Protein AF-A0A077ZT99-F1 (afdb_monomer)

InterPro domains:
  IPR035965 PAS domain superfamily [SSF55785] (146-226)
  IPR052994 Tiny macrocysts signaling regulators [PTHR31600] (16-283)

Foldseek 3Di:
DDDDPPPPPPPVVVVVVLVVLVVQLVVLLVVLVVLVVVLVVLVPDPDHDPVVNVVSVVVNVVSVVSNVVSLVVNVPDDDDDALVSLQSVLCCCCPVVVNPPSNVVSNVVSVVVVVVVVLVVVLPPPDPDDQQPWKWKAACDDVRHQQTPDTDPNNCVVQVPDPPPSSPDGNLQFDQPLCSVCVVVQVVLCVVPVDDPAEQDFDWDWTAHPLGAIFIWTKYWYWDQDPVRGTMIMIGIGTDQWDDQDPVSDIDGVLQKKKFKAFLPQQFTRHIHPSCCVPLVDDPPPHDDPDRDHVPLFFPPDDSVVCNVCVVVCVVVVDWDKDKTFTPSVSSPPDDPPPPPDDDPDDDPPPPVFFGIKIKTWDWDAPPNNSGIMIMIMIGTDGPVCVVPVVVVVVVVVVVVVVVVVVVVVVVVVVPPPDDDDDDDDDDDDDDYDDDDDDDDDDDDDDDPPPPPPPPPDDDPPVVVVVVVVVVVVVVVVVVVVVVVVVVVVVVVVVVVLVVVLVVLVVLLQVLLLLLLVLLLVLLCCLQVVDPQCDPVHRGNNVVSLVVSVVSLVSNVVSLVSNVPDPPPDDPVRVVCQVPQFDWFWFAAQQRDIDIDGHRPSVLSVVLSVLSVVSSPDDSNLSNDPAPSVPSRRPPDSPDTGDPSNRSSSRNNVDSVVGD

pLDDT: mean 74.75, std 20.26, range [25.2, 98.12]

Solvent-accessible surface area (backbone atoms only — not comparable to full-atom values): 38487 Å² total; per-residue (Å²): 134,88,80,82,78,81,66,77,81,75,55,66,68,58,57,52,53,49,53,49,49,52,51,50,36,54,50,35,49,53,52,38,53,52,48,51,52,51,52,55,56,48,67,74,42,99,70,70,60,64,71,60,49,51,54,49,51,53,50,40,56,53,32,53,54,51,36,51,51,47,48,51,56,55,71,68,48,88,87,74,81,62,42,64,59,33,46,57,51,19,50,45,28,42,77,74,67,65,34,64,68,60,19,53,54,28,46,52,53,21,50,52,44,48,53,50,50,53,52,57,60,50,71,76,49,95,63,95,80,52,94,74,60,19,40,38,34,23,32,57,45,83,96,49,54,38,30,31,74,47,71,40,69,55,37,30,63,75,35,61,52,69,95,63,68,58,66,78,42,42,57,59,73,36,38,42,69,76,56,39,76,44,42,65,61,51,50,54,47,27,74,74,67,72,63,64,87,50,63,80,30,82,41,79,47,63,36,32,29,68,88,64,32,40,46,57,27,40,37,34,33,42,82,44,78,40,92,90,69,40,46,28,37,42,37,35,51,41,74,56,60,60,47,50,86,53,95,82,66,57,72,40,49,46,76,65,37,30,40,39,35,24,44,49,85,78,36,40,56,79,44,37,19,61,32,37,34,78,74,62,61,60,67,87,77,69,75,79,86,66,76,76,60,41,58,47,72,55,31,54,97,46,58,57,66,58,52,57,73,43,43,75,56,32,71,74,70,68,61,78,54,69,51,76,36,44,50,52,63,74,74,64,66,82,74,68,92,80,73,78,78,83,88,78,91,83,77,71,95,71,67,70,88,46,54,56,36,30,42,36,34,58,46,78,47,69,39,85,91,64,80,42,48,36,35,37,39,40,36,35,78,37,50,79,81,54,61,74,66,54,63,59,52,57,62,54,49,60,52,52,52,53,50,52,53,53,50,55,53,52,61,61,59,68,74,78,72,85,86,88,88,87,85,85,89,82,87,82,82,88,77,84,87,78,83,87,83,83,89,87,83,89,89,82,86,90,87,71,88,81,68,73,80,71,68,87,78,64,81,77,56,69,67,59,57,52,51,52,51,50,52,51,49,52,50,51,51,51,50,50,54,52,51,51,51,49,53,51,50,54,50,52,50,53,49,51,54,50,52,51,49,51,53,47,36,53,52,49,33,54,52,36,49,55,50,47,41,53,48,53,49,52,49,39,32,37,39,63,64,79,35,77,51,55,51,100,90,36,78,54,41,61,62,51,52,42,54,53,42,51,53,46,51,51,54,35,51,51,30,51,50,50,58,71,68,47,83,71,80,62,51,73,66,56,46,47,47,58,67,70,55,46,41,77,42,52,43,52,43,62,76,53,46,76,49,74,48,73,33,49,59,71,56,47,52,53,51,47,54,50,35,48,50,54,57,62,70,52,51,57,70,62,54,46,57,90,52,47,83,90,74,70,47,65,62,89,52,88,83,51,57,52,50,76,54,47,32,38,50,48,30,42,51,55,41,50,70,72,53,128

Radius of gyration: 38.04 Å; Cα contacts (8 Å, |Δi|>4): 697; chains: 1; bounding box: 71×104×109 Å

Secondary structure (DSSP, 8-state):
-----------HHHHHHHHHHHHHHHHHHHHHHHHHHHHHHHHSSSS--HHHHHHHHHHHHHHHHHHHHHHHHHHT--S---HHHHHHHHHHHHHTS--HHHHHHHHHHHHHHHHHHHHHHHHSS--TT-TTSSEEEEE-SGGGTTBEEEE-HHHHHHHT--SS-GGG-BGGGGS-HHHHHHHHHHHHHHHHH---SSBTSEEEEEEE-TTS-EEEEEEEEEEEEETTTEEEEEEEEEE-SEE--STT---EEGGG-EEEEEETTT-BEEEE-HHHHHHH---TTTTSSS---BGGGTSTT--HHHHHHHHHHHHHHTPPPEEEEE--GGGGS-S-TTS-SSS-SSS-TTSGGGEEEEEEEEEEEEETTTTEEEEEEEEEEEEGGGHHHHHHHHHHHHHHHHHHHHHHHHHHHTTSSSS---------------------------S-TTSTTSGGGSPPPHHHHHHHHHHHHHHHHHHHHHHHHHHHHHHHHHHHHHHHHHHHHHHHHHHHHHHHHHHHHHHHHHHHTSS-S--SS-S-HHHHHHHHHHHHHHHHHHHHHHHHH------HHHHHHHHH--EEEEEE-TTS-EEEEEE-HHHHHHHHHHHHHHHHH--TTTT--SS-TTT-PPPS-TT----HHHHHHHHHHHHHHS--

Mean predicted aligned error: 22.04 Å

Organism: Stylonychia lemnae (NCBI:txid5949)

Nearest PDB structures (foldseek):
  2vv6-assembly1_A  TM=8.863E-01  e=5.792E-07  Bradyrhizobium japonicum
  1y28-assembly1_A  TM=8.847E-01  e=8.260E-07  Bradyrhizobium japonicum
  2cmn-assembly1_A  TM=8.870E-01  e=1.767E-06  Bradyrhizobium japonicum
  2owj-assembly1_A  TM=8.899E-01  e=2.519E-06  Bradyrhizobium japonicum
  1d06-assembly1_A  TM=7.390E-01  e=5.506E-07  Sinorhizobium meliloti

Sequence (660 aa):
MQNDGQMFNINGEYFIQINQLYKEFNHNIEQLSTSVVNFWKDFERESINVEKLQIEGIAIAKNIQSTFRVFSDLDNIKLFKDYQMYFQFAIVQLHILNDQIAYELYVNKMKSILETNKMFEKNFSSERDSDYSNFIISDANGQKFGQILQMNNSLKHLLGWTEEDYTKYRIESFMPTLIKEKHSAFLERYDKTGQSFIINNKTCMFVKKSNGYVIPIELFIKFHYSIEYQYVYLAILKPFYEMAPFSNGVRYNTDQLLFVITDGDDGRIFEYSESCKSILKFNKQYTNDGIIKIVDELIENFSFKIFTQTRSHRYITAEIYEEIHYLDLTYLSDVTEQDIDKGLQNLNNTLFDKFTKAKTRVFEERYSGGVLDLNIFCFLLLHENDDNTLSRNFNIEQTIMNTAVQNLQKDLSHKNQTQSSHIESAHDSSSITGSSFSQKSSTTSMLDYRNFHSFSAQKTPRSLKIIIQLIFILYLVMIVISSVNLGINITRQKQSEYDVHVIKDANDRMNLVSINLLISRVLLNIANGYEPEISSLMEDRFKNYKEIQREKIQLLREAQSSLQQSSFVNSDELSYELNENSMKLYYLNEQNLRYDKQENINIAFNLYIARVADMNSMTKEQMKGNQDIQTLYPSTDPTYKPNIYEQTLFFTIENGNKGF

Structure (mmCIF, N/CA/C/O backbone):
data_AF-A0A077ZT99-F1
#
_entry.id   AF-A0A077ZT99-F1
#
loop_
_atom_site.group_PDB
_atom_site.id
_atom_site.type_symbol
_atom_site.label_atom_id
_atom_site.label_alt_id
_atom_site.label_comp_id
_atom_site.label_asym_id
_atom_site.label_entity_id
_atom_site.label_seq_id
_atom_site.pdbx_PDB_ins_code
_atom_site.Cartn_x
_atom_site.Cartn_y
_atom_site.Cartn_z
_atom_site.occupancy
_atom_site.B_iso_or_equiv
_atom_site.auth_seq_id
_atom_site.auth_comp_id
_atom_site.auth_asym_id
_atom_site.auth_atom_id
_atom_site.pdbx_PDB_model_num
ATOM 1 N N . MET A 1 1 ? -36.563 14.564 -25.634 1.00 33.25 1 MET A N 1
ATOM 2 C CA . MET A 1 1 ? -36.489 13.092 -25.531 1.00 33.25 1 MET A CA 1
ATOM 3 C C . MET A 1 1 ? -35.229 12.788 -24.731 1.00 33.25 1 MET A C 1
ATOM 5 O O . MET A 1 1 ? -34.163 12.716 -25.314 1.00 33.25 1 MET A O 1
ATOM 9 N N . GLN A 1 2 ? -35.218 13.053 -23.421 1.00 32.44 2 GLN A N 1
ATOM 10 C CA . GLN A 1 2 ? -35.702 12.158 -22.355 1.00 32.44 2 GLN A CA 1
ATOM 11 C C . GLN A 1 2 ? -35.101 10.756 -22.494 1.00 32.44 2 GLN A C 1
ATOM 13 O O . GLN A 1 2 ? -35.632 9.932 -23.227 1.00 32.44 2 GLN A O 1
ATOM 18 N N . ASN A 1 3 ? -33.983 10.539 -21.801 1.00 28.56 3 ASN A N 1
ATOM 19 C CA . ASN A 1 3 ? -33.711 9.279 -21.129 1.00 28.56 3 ASN A CA 1
ATOM 20 C C . ASN A 1 3 ? -33.076 9.605 -19.776 1.00 28.56 3 ASN A C 1
ATOM 22 O O . ASN A 1 3 ? -32.035 10.257 -19.688 1.00 28.56 3 ASN A O 1
ATOM 26 N N . ASP A 1 4 ? -33.833 9.230 -18.757 1.00 29.20 4 ASP A N 1
ATOM 27 C CA . ASP A 1 4 ? -33.716 9.554 -17.349 1.00 29.20 4 ASP A CA 1
ATOM 28 C C . ASP A 1 4 ? -32.363 9.171 -16.747 1.00 29.20 4 ASP A C 1
ATOM 30 O O . ASP A 1 4 ? -32.045 8.000 -16.544 1.00 29.20 4 ASP A O 1
ATOM 34 N N . GLY A 1 5 ? -31.604 10.190 -16.348 1.00 28.81 5 GLY A N 1
ATOM 35 C CA . GLY A 1 5 ? -30.753 10.051 -15.181 1.00 28.81 5 GLY A CA 1
ATOM 36 C C . GLY A 1 5 ? -31.668 9.862 -13.978 1.00 28.81 5 GLY A C 1
ATOM 37 O O . GLY A 1 5 ? -32.340 10.806 -13.561 1.00 28.81 5 GLY A O 1
ATOM 38 N N . GLN A 1 6 ? -31.708 8.651 -13.425 1.00 29.11 6 GLN A N 1
ATOM 39 C CA . GLN A 1 6 ? -32.245 8.418 -12.089 1.00 29.11 6 GLN A CA 1
ATOM 40 C C . GLN A 1 6 ? -31.330 9.114 -11.069 1.00 29.11 6 GLN A C 1
ATOM 42 O O . GLN A 1 6 ? -30.538 8.493 -10.369 1.00 29.11 6 GLN A O 1
ATOM 47 N N . MET A 1 7 ? -31.442 10.441 -10.988 1.00 27.72 7 MET A N 1
ATOM 48 C CA . MET A 1 7 ? -31.270 11.150 -9.731 1.00 27.72 7 MET A CA 1
ATOM 49 C C . MET A 1 7 ? -32.217 10.458 -8.756 1.00 27.72 7 MET A C 1
ATOM 51 O O . MET A 1 7 ? -33.437 10.536 -8.921 1.00 27.72 7 MET A O 1
ATOM 55 N N . PHE A 1 8 ? -31.666 9.735 -7.778 1.00 36.47 8 PHE A N 1
ATOM 56 C CA . PHE A 1 8 ? -32.419 9.369 -6.588 1.00 36.47 8 PHE A CA 1
ATOM 57 C C . PHE A 1 8 ? -33.126 10.642 -6.133 1.00 36.47 8 PHE A C 1
ATOM 59 O O . PHE A 1 8 ? -32.481 11.640 -5.816 1.00 36.47 8 PHE A O 1
ATOM 66 N N . ASN A 1 9 ? -34.453 10.640 -6.196 1.00 34.66 9 ASN A N 1
ATOM 67 C CA . ASN A 1 9 ? -35.271 11.737 -5.720 1.00 34.66 9 ASN A CA 1
ATOM 68 C C . ASN A 1 9 ? -35.170 11.677 -4.190 1.00 34.66 9 ASN A C 1
ATOM 70 O O . ASN A 1 9 ? -35.985 11.038 -3.524 1.00 34.66 9 ASN A O 1
ATOM 74 N N . ILE A 1 10 ? -34.060 12.186 -3.646 1.00 45.19 10 ILE A N 1
ATOM 75 C CA . ILE A 1 10 ? -33.778 12.109 -2.223 1.00 45.19 10 ILE A CA 1
ATOM 76 C C . ILE A 1 10 ? -34.729 13.083 -1.540 1.00 45.19 10 ILE A C 1
ATOM 78 O O . ILE A 1 10 ? -34.550 14.299 -1.559 1.00 45.19 10 ILE A O 1
ATOM 82 N N . ASN A 1 11 ? -35.795 12.518 -0.992 1.00 51.50 11 ASN A N 1
ATOM 83 C CA . ASN A 1 11 ? -36.883 13.251 -0.382 1.00 51.50 11 ASN A CA 1
ATOM 84 C C . ASN A 1 11 ? -36.355 13.968 0.875 1.00 51.50 11 ASN A C 1
ATOM 86 O O . ASN A 1 11 ? -35.967 13.311 1.839 1.00 51.50 11 ASN A O 1
ATOM 90 N N . GLY A 1 12 ? -36.291 15.303 0.876 1.00 53.50 12 GLY A N 1
ATOM 91 C CA . GLY A 1 12 ? -35.706 16.079 1.984 1.00 53.50 12 GLY A CA 1
ATOM 92 C C . GLY A 1 12 ? -36.369 15.811 3.342 1.00 53.50 12 GLY A C 1
ATOM 93 O O . GLY A 1 12 ? -35.705 15.840 4.377 1.00 53.50 12 GLY A O 1
ATOM 94 N N . GLU A 1 13 ? -37.653 15.447 3.338 1.00 62.44 13 GLU A N 1
ATOM 95 C CA . GLU A 1 13 ? -38.398 15.030 4.532 1.00 62.44 13 GLU A CA 1
ATOM 96 C C . GLU A 1 13 ? -37.816 13.768 5.187 1.00 62.44 13 GLU A C 1
ATOM 98 O O . GLU A 1 13 ? -37.770 13.666 6.412 1.00 62.44 13 GLU A O 1
ATOM 103 N N . TYR A 1 14 ? -37.287 12.839 4.387 1.00 66.12 14 TYR A N 1
ATOM 104 C CA . TYR A 1 14 ? -36.688 11.597 4.872 1.00 66.12 14 TYR A CA 1
ATOM 105 C C . TYR A 1 14 ? -35.377 11.855 5.631 1.00 66.12 14 TYR A C 1
ATOM 107 O O . TYR A 1 14 ? -35.146 11.273 6.689 1.00 66.12 14 TYR A O 1
ATOM 115 N N . PHE A 1 15 ? -34.545 12.792 5.161 1.00 67.44 15 PHE A N 1
ATOM 116 C CA . PHE A 1 15 ? -33.341 13.209 5.892 1.00 67.44 15 PHE A CA 1
ATOM 117 C C . PHE A 1 15 ? -33.664 13.938 7.196 1.00 67.44 15 PHE A C 1
ATOM 119 O O . PHE A 1 15 ? -32.972 13.748 8.197 1.00 67.44 15 PHE A O 1
ATOM 126 N N . ILE A 1 16 ? -34.715 14.761 7.203 1.00 72.31 16 ILE A N 1
ATOM 127 C CA . ILE A 1 16 ? -35.170 15.444 8.418 1.00 72.31 16 ILE A CA 1
ATOM 128 C C . ILE A 1 16 ? -35.631 14.412 9.454 1.00 72.31 16 ILE A C 1
ATOM 130 O O . ILE A 1 16 ? -35.235 14.506 10.615 1.00 72.31 16 ILE A O 1
ATOM 134 N N . GLN A 1 17 ? -36.394 13.399 9.034 1.00 77.94 17 GLN A N 1
ATOM 135 C CA . GLN A 1 17 ? -36.856 12.324 9.912 1.00 77.94 17 GLN A CA 1
ATOM 136 C C . GLN A 1 17 ? -35.693 11.492 10.475 1.00 77.94 17 GLN A C 1
ATOM 138 O O . GLN A 1 17 ? -35.662 11.207 11.671 1.00 77.94 17 GLN A O 1
ATOM 143 N N . ILE A 1 18 ? -34.699 11.157 9.647 1.00 78.56 18 ILE A N 1
ATOM 144 C CA . ILE A 1 18 ? -33.486 10.457 10.092 1.00 78.56 18 ILE A CA 1
ATOM 145 C C . ILE A 1 18 ? -32.736 11.280 11.141 1.00 78.56 18 ILE A C 1
ATOM 147 O O . ILE A 1 18 ? -32.428 10.777 12.218 1.00 78.56 18 ILE A O 1
ATOM 151 N N . ASN A 1 19 ? -32.482 12.560 10.865 1.00 81.00 19 ASN A N 1
ATOM 152 C CA . ASN A 1 19 ? -31.773 13.433 11.800 1.00 81.00 19 ASN A CA 1
ATOM 153 C C . ASN A 1 19 ? -32.532 13.606 13.125 1.00 81.00 19 ASN A C 1
ATOM 155 O O . ASN A 1 19 ? -31.908 13.695 14.184 1.00 81.00 19 ASN A O 1
ATOM 159 N N . GLN A 1 20 ? -33.868 13.623 13.090 1.00 84.94 20 GLN A N 1
ATOM 160 C CA . GLN A 1 20 ? -34.692 13.622 14.299 1.00 84.94 20 GLN A CA 1
ATOM 161 C C . GLN A 1 20 ? -34.499 12.341 15.113 1.00 84.94 20 GLN A C 1
ATOM 163 O O . GLN A 1 20 ? -34.251 12.437 16.313 1.00 84.94 20 GLN A O 1
ATOM 168 N N . LEU A 1 21 ? -34.521 11.171 14.469 1.00 86.50 21 LEU A N 1
ATOM 169 C CA . LEU A 1 21 ? -34.289 9.888 15.137 1.00 86.50 21 LEU A CA 1
ATOM 170 C C . LEU A 1 21 ? -32.878 9.790 15.731 1.00 86.50 21 LEU A C 1
ATOM 172 O O . LEU A 1 21 ? -32.726 9.342 16.863 1.00 86.50 21 LEU A O 1
ATOM 176 N N . TYR A 1 22 ? -31.846 10.272 15.032 1.00 87.25 22 TYR A N 1
ATOM 177 C CA . TYR A 1 22 ? -30.484 10.346 15.580 1.00 87.25 22 TYR A CA 1
ATOM 178 C C . TYR A 1 22 ? -30.395 11.261 16.802 1.00 87.25 22 TYR A C 1
ATOM 180 O O . TYR A 1 22 ? -29.714 10.945 17.782 1.00 87.25 22 TYR A O 1
ATOM 188 N N . LYS A 1 23 ? -31.080 12.406 16.765 1.00 88.94 23 LYS A N 1
ATOM 189 C CA . LYS A 1 23 ? -31.122 13.333 17.898 1.00 88.94 23 LYS A CA 1
ATOM 190 C C . LYS A 1 23 ? -31.851 12.716 19.091 1.00 88.94 23 LYS A C 1
ATOM 192 O O . LYS A 1 23 ? -31.376 12.837 20.217 1.00 88.94 23 LYS A O 1
ATOM 197 N N . GLU A 1 24 ? -32.966 12.034 18.844 1.00 90.81 24 GLU A N 1
ATOM 198 C CA . GLU A 1 24 ? -33.734 11.321 19.866 1.00 90.81 24 GLU A CA 1
ATOM 199 C C . GLU A 1 24 ? -32.933 10.157 20.465 1.00 90.81 24 GLU A C 1
ATOM 201 O O . GLU A 1 24 ? -32.900 9.992 21.682 1.00 90.81 24 GLU A O 1
ATOM 206 N N . PHE A 1 25 ? -32.212 9.401 19.635 1.00 92.50 25 PHE A N 1
ATOM 207 C CA . PHE A 1 25 ? -31.342 8.312 20.073 1.00 92.50 25 PHE A CA 1
ATOM 208 C C . PHE A 1 25 ? -30.231 8.805 21.006 1.00 92.50 25 PHE A C 1
ATOM 210 O O . PHE A 1 25 ? -30.087 8.291 22.116 1.00 92.50 25 PHE A O 1
ATOM 217 N N . ASN A 1 26 ? -29.494 9.844 20.599 1.00 90.62 26 ASN A N 1
ATOM 218 C CA . ASN A 1 26 ? -28.443 10.443 21.424 1.00 90.62 26 ASN A CA 1
ATOM 219 C C . ASN A 1 26 ? -29.003 10.996 22.743 1.00 90.62 26 ASN A C 1
ATOM 221 O O . ASN A 1 26 ? -28.421 10.766 23.802 1.00 90.62 26 ASN A O 1
ATOM 225 N N . HIS A 1 27 ? -30.158 11.667 22.695 1.00 92.50 27 HIS A N 1
ATOM 226 C CA . HIS A 1 27 ? -30.813 12.188 23.892 1.00 92.50 27 HIS A CA 1
ATOM 227 C C . HIS A 1 27 ? -31.222 11.072 24.863 1.00 92.50 27 HIS A C 1
ATOM 229 O O . HIS A 1 27 ? -30.990 11.183 26.066 1.00 92.50 27 HIS A O 1
ATOM 235 N N . ASN A 1 28 ? -31.780 9.972 24.349 1.00 91.75 28 ASN A N 1
ATOM 236 C CA . ASN A 1 28 ? -32.175 8.828 25.167 1.00 91.75 28 ASN A CA 1
ATOM 237 C C . ASN A 1 28 ? -30.959 8.136 25.803 1.00 91.75 28 ASN A C 1
ATOM 239 O O . ASN A 1 28 ? -31.032 7.734 26.964 1.00 91.75 28 ASN A O 1
ATOM 243 N N . ILE A 1 29 ? -29.827 8.038 25.094 1.00 91.88 29 ILE A N 1
ATOM 244 C CA . ILE A 1 29 ? -28.569 7.520 25.659 1.00 91.88 29 ILE A CA 1
ATOM 245 C C . ILE A 1 29 ? -28.040 8.431 26.768 1.00 91.88 29 ILE A C 1
ATOM 247 O O . ILE A 1 29 ? -27.663 7.938 27.832 1.00 91.88 29 ILE A O 1
ATOM 251 N N . GLU A 1 30 ? -28.025 9.745 26.554 1.00 92.38 30 GLU A N 1
ATOM 252 C CA . GLU A 1 30 ? -27.552 10.709 27.549 1.00 92.38 30 GLU A CA 1
ATOM 253 C C . GLU A 1 30 ? -28.407 10.652 28.823 1.00 92.38 30 GLU A C 1
ATOM 255 O O . GLU A 1 30 ? -27.872 10.509 29.929 1.00 92.38 30 GLU A O 1
ATOM 260 N N . GLN A 1 31 ? -29.737 10.657 28.675 1.00 92.06 31 GLN A N 1
ATOM 261 C CA . GLN A 1 31 ? -30.655 10.497 29.801 1.00 92.06 31 GLN A CA 1
ATOM 262 C C . GLN A 1 31 ? -30.455 9.159 30.510 1.00 92.06 31 GLN A C 1
ATOM 264 O O . GLN A 1 31 ? -30.368 9.127 31.735 1.00 92.06 31 GLN A O 1
ATOM 269 N N . LEU A 1 32 ? -30.348 8.061 29.758 1.00 92.56 32 LEU A N 1
ATOM 270 C CA . LEU A 1 32 ? -30.131 6.731 30.316 1.00 92.56 32 LEU A CA 1
ATOM 271 C C . LEU A 1 32 ? -28.826 6.669 31.120 1.00 92.56 32 LEU A C 1
ATOM 273 O O . LEU A 1 32 ? -28.839 6.201 32.255 1.00 92.56 32 LEU A O 1
ATOM 277 N N . SER A 1 33 ? -27.725 7.187 30.572 1.00 91.31 33 SER A N 1
ATOM 278 C CA . SER A 1 33 ? -26.432 7.229 31.262 1.00 91.31 33 SER A CA 1
ATOM 279 C C . SER A 1 33 ? -26.510 8.039 32.559 1.00 91.31 33 SER A C 1
ATOM 281 O O . SER A 1 33 ? -26.066 7.573 33.608 1.00 91.31 33 SER A O 1
ATOM 283 N N . THR A 1 34 ? -27.171 9.199 32.521 1.00 91.69 34 THR A N 1
ATOM 284 C CA . THR A 1 34 ? -27.357 10.067 33.687 1.00 91.69 34 THR A CA 1
ATOM 285 C C . THR A 1 34 ? -28.207 9.384 34.758 1.00 91.69 34 THR A C 1
ATOM 287 O O . THR A 1 34 ? -27.847 9.400 35.935 1.00 91.69 34 THR A O 1
ATOM 290 N N . SER A 1 35 ? -29.315 8.746 34.368 1.00 90.50 35 SER A N 1
ATOM 291 C CA . SER A 1 35 ? -30.187 8.012 35.289 1.00 90.50 35 SER A CA 1
ATOM 292 C C . SER A 1 35 ? -29.467 6.833 35.939 1.00 90.50 35 SER A C 1
ATOM 294 O O . SER A 1 35 ? -29.584 6.658 37.146 1.00 90.50 35 SER A O 1
ATOM 296 N N . VAL A 1 36 ? -28.686 6.063 35.177 1.00 91.88 36 VAL A N 1
ATOM 297 C CA . VAL A 1 36 ? -27.923 4.917 35.698 1.00 91.88 36 VAL A CA 1
ATOM 298 C C . VAL A 1 36 ? -26.832 5.372 36.670 1.00 91.88 36 VAL A C 1
ATOM 300 O O . VAL A 1 36 ? -26.697 4.794 37.745 1.00 91.88 36 VAL A O 1
ATOM 303 N N . VAL A 1 37 ? -26.082 6.430 36.343 1.00 91.56 37 VAL A N 1
ATOM 304 C CA . VAL A 1 37 ? -25.053 6.979 37.244 1.00 91.56 37 VAL A CA 1
ATOM 305 C C . VAL A 1 37 ? -25.675 7.504 38.538 1.00 91.56 37 VAL A C 1
ATOM 307 O O . VAL A 1 37 ? -25.159 7.221 39.617 1.00 91.56 37 VAL A O 1
ATOM 310 N N . ASN A 1 38 ? -26.789 8.238 38.453 1.00 89.31 38 ASN A N 1
ATOM 311 C CA . ASN A 1 38 ? -27.487 8.743 39.638 1.00 89.31 38 ASN A CA 1
ATOM 312 C C . ASN A 1 38 ? -28.023 7.606 40.515 1.00 89.31 38 ASN A C 1
ATOM 314 O O . ASN A 1 38 ? -27.827 7.647 41.728 1.00 89.31 38 ASN A O 1
ATOM 318 N N . PHE A 1 39 ? -28.596 6.573 39.896 1.00 92.00 39 PHE A N 1
ATOM 319 C CA . PHE A 1 39 ? -29.082 5.385 40.591 1.00 92.00 39 PHE A CA 1
ATOM 320 C C . PHE A 1 39 ? -27.964 4.698 41.383 1.00 92.00 39 PHE A C 1
ATOM 322 O O . PHE A 1 39 ? -28.113 4.451 42.578 1.00 92.00 39 PHE A O 1
ATOM 329 N N . TRP A 1 40 ? -26.803 4.455 40.762 1.00 89.19 40 TRP A N 1
ATOM 330 C CA . TRP A 1 40 ? -25.663 3.844 41.458 1.00 89.19 40 TRP A CA 1
ATOM 331 C C . TRP A 1 40 ? -25.043 4.761 42.518 1.00 89.19 40 TRP A C 1
ATOM 333 O O . TRP A 1 40 ? -24.678 4.295 43.594 1.00 89.19 40 TRP A O 1
ATOM 343 N N . LYS A 1 41 ? -24.986 6.072 42.271 1.00 89.12 41 LYS A N 1
ATOM 344 C CA . LYS A 1 41 ? -24.506 7.051 43.257 1.00 89.12 41 LYS A CA 1
ATOM 345 C C . LYS A 1 41 ? -25.393 7.104 44.500 1.00 89.12 41 LYS A C 1
ATOM 347 O O . LYS A 1 41 ? -24.904 7.342 45.602 1.00 89.12 41 LYS A O 1
ATOM 352 N N . ASP A 1 42 ? -26.694 6.894 44.340 1.00 87.50 42 ASP A N 1
ATOM 353 C CA . ASP A 1 42 ? -27.636 6.861 45.456 1.00 87.50 42 ASP A CA 1
ATOM 354 C C . ASP A 1 42 ? -27.539 5.567 46.279 1.00 87.50 42 ASP A C 1
ATOM 356 O O . ASP A 1 42 ? -27.888 5.583 47.460 1.00 87.50 42 ASP A O 1
ATOM 360 N N . PHE A 1 43 ? -26.971 4.495 45.715 1.00 85.00 43 PHE A N 1
ATOM 361 C CA . PHE A 1 43 ? -26.595 3.283 46.453 1.00 85.00 43 PHE A CA 1
ATOM 362 C C . PHE A 1 43 ? -25.354 3.459 47.342 1.00 85.00 43 PHE A C 1
ATOM 364 O O . PHE A 1 43 ? -25.243 2.774 48.355 1.00 85.00 43 PHE A O 1
ATOM 371 N N . GLU A 1 44 ? -24.436 4.368 47.002 1.00 85.38 44 GLU A N 1
ATOM 372 C CA . GLU A 1 44 ? -23.223 4.630 47.797 1.00 85.38 44 GLU A CA 1
ATOM 373 C C . GLU A 1 44 ? -23.472 5.519 49.030 1.00 85.38 44 GLU A C 1
ATOM 375 O O . GLU A 1 44 ? -22.588 5.676 49.874 1.00 85.38 44 GLU A O 1
ATOM 380 N N . ARG A 1 45 ? -24.661 6.123 49.165 1.00 85.38 45 ARG A N 1
ATOM 381 C CA . ARG A 1 45 ? -24.974 7.019 50.290 1.00 85.38 45 ARG A CA 1
ATOM 382 C C . ARG A 1 45 ? -25.266 6.236 51.573 1.00 85.38 45 ARG A C 1
ATOM 384 O O . ARG A 1 45 ? -25.927 5.206 51.549 1.00 85.38 45 ARG A O 1
ATOM 391 N N . GLU A 1 46 ? -24.886 6.807 52.721 1.00 75.69 46 GLU A N 1
ATOM 392 C CA . GLU A 1 46 ? -25.092 6.206 54.055 1.00 75.69 46 GLU A CA 1
ATOM 393 C C . GLU A 1 46 ? -26.571 5.971 54.429 1.00 75.69 46 GLU A C 1
ATOM 395 O O . GLU A 1 46 ? -26.867 5.159 55.303 1.00 75.69 46 GLU A O 1
ATOM 400 N N . SER A 1 47 ? -27.514 6.657 53.771 1.00 85.06 47 SER A N 1
ATOM 401 C CA . SER A 1 47 ? -28.955 6.430 53.936 1.00 85.06 47 SER A CA 1
ATOM 402 C C . SER A 1 47 ? -29.628 6.214 52.582 1.00 85.06 47 SER A C 1
ATOM 404 O O . SER A 1 47 ? -29.710 7.116 51.747 1.00 85.06 47 SER A O 1
ATOM 406 N N . ILE A 1 48 ? -30.108 4.990 52.368 1.00 86.69 48 ILE A N 1
ATOM 407 C CA . ILE A 1 48 ? -30.730 4.560 51.117 1.00 86.69 48 ILE A CA 1
ATOM 408 C C . ILE A 1 48 ? -32.222 4.912 51.145 1.00 86.69 48 ILE A C 1
ATOM 410 O O . ILE A 1 48 ? -32.973 4.407 51.981 1.00 86.69 48 ILE A O 1
ATOM 414 N N . ASN A 1 49 ? -32.672 5.751 50.209 1.00 87.75 49 ASN A N 1
ATOM 415 C CA . ASN A 1 49 ? -34.096 6.011 49.998 1.00 87.75 49 ASN A CA 1
ATOM 416 C C . ASN A 1 49 ? -34.660 5.027 48.960 1.00 87.75 49 ASN A C 1
ATOM 418 O O . ASN A 1 49 ? -34.489 5.205 47.753 1.00 87.75 49 ASN A O 1
ATOM 422 N N . VAL A 1 50 ? -35.343 3.990 49.448 1.00 88.38 50 VAL A N 1
ATOM 423 C CA . VAL A 1 50 ? -35.869 2.885 48.631 1.00 88.38 50 VAL A CA 1
ATOM 424 C C . VAL A 1 50 ? -36.926 3.352 47.624 1.00 88.38 50 VAL A C 1
ATOM 426 O O . VAL A 1 50 ? -36.910 2.904 46.480 1.00 88.38 50 VAL A O 1
ATOM 429 N N . GLU A 1 51 ? -37.809 4.281 48.005 1.00 89.81 51 GLU A N 1
ATOM 430 C CA . GLU A 1 51 ? -38.850 4.800 47.104 1.00 89.81 51 GLU A CA 1
ATOM 431 C C . GLU A 1 51 ? -38.235 5.569 45.932 1.00 89.81 51 GLU A C 1
ATOM 433 O O . GLU A 1 51 ? -38.634 5.390 44.779 1.00 89.81 51 GLU A O 1
ATOM 438 N N . LYS A 1 52 ? -37.206 6.378 46.210 1.00 89.19 52 LYS A N 1
ATOM 439 C CA . LYS A 1 52 ? -36.487 7.123 45.174 1.00 89.19 52 LYS A CA 1
ATOM 440 C C . LYS A 1 52 ? -35.781 6.184 44.191 1.00 89.19 52 LYS A C 1
ATOM 442 O O . LYS A 1 52 ? -35.926 6.355 42.983 1.00 89.19 52 LYS A O 1
ATOM 447 N N . LEU A 1 53 ? -35.085 5.163 44.696 1.00 88.50 53 LEU A N 1
ATOM 448 C CA . LEU A 1 53 ? -34.417 4.161 43.858 1.00 88.50 53 LEU A CA 1
ATOM 449 C C . LEU A 1 53 ? -35.403 3.371 42.996 1.00 88.50 53 LEU A C 1
ATOM 451 O O . LEU A 1 53 ? -35.108 3.074 41.842 1.00 88.50 53 LEU A O 1
ATOM 455 N N . GLN A 1 54 ? -36.587 3.049 43.520 1.00 89.75 54 GLN A N 1
ATOM 456 C CA . GLN A 1 54 ? -37.614 2.359 42.743 1.00 89.75 54 GLN A CA 1
ATOM 457 C C . GLN A 1 54 ? -38.120 3.226 41.581 1.00 89.75 54 GLN A C 1
ATOM 459 O O . GLN A 1 54 ? -38.264 2.731 40.462 1.00 89.75 54 GLN A O 1
ATOM 464 N N . ILE A 1 55 ? -38.351 4.520 41.825 1.00 90.75 55 ILE A N 1
ATOM 465 C CA . ILE A 1 55 ? -38.754 5.476 40.784 1.00 90.75 55 ILE A CA 1
ATOM 466 C C . ILE A 1 55 ? -37.657 5.605 39.719 1.00 90.75 55 ILE A C 1
ATOM 468 O O . ILE A 1 55 ? -37.953 5.543 38.523 1.00 90.75 55 ILE A O 1
ATOM 472 N N . GLU A 1 56 ? -36.395 5.732 40.133 1.00 89.94 56 GLU A N 1
ATOM 473 C CA . GLU A 1 56 ? -35.253 5.809 39.215 1.00 89.94 56 GLU A CA 1
ATOM 474 C C . GLU A 1 56 ? -35.069 4.508 38.416 1.00 89.94 56 GLU A C 1
ATOM 476 O O . GLU A 1 56 ? -34.855 4.561 37.207 1.00 89.94 56 GLU A O 1
ATOM 481 N N . GLY A 1 57 ? -35.259 3.339 39.034 1.00 89.88 57 GLY A N 1
ATOM 482 C CA . GLY A 1 57 ? -35.211 2.043 38.353 1.00 89.88 57 GLY A CA 1
ATOM 483 C C . GLY A 1 57 ? -36.296 1.880 37.282 1.00 89.88 57 GLY A C 1
ATOM 484 O O . GLY A 1 57 ? -36.013 1.416 36.175 1.00 89.88 57 GLY A O 1
ATOM 485 N N . ILE A 1 58 ? -37.530 2.320 37.561 1.00 91.81 58 ILE A N 1
ATOM 486 C CA . ILE A 1 58 ? -38.621 2.332 36.569 1.00 91.81 58 ILE A CA 1
ATOM 487 C C . ILE A 1 58 ? -38.288 3.289 35.415 1.00 91.81 58 ILE A C 1
ATOM 489 O O . ILE A 1 58 ? -38.526 2.958 34.249 1.00 91.81 58 ILE A O 1
ATOM 493 N N . ALA A 1 59 ? -37.714 4.456 35.718 1.00 90.38 59 ALA A N 1
ATOM 494 C CA . ALA A 1 59 ? -37.286 5.414 34.703 1.00 90.38 59 ALA A CA 1
ATOM 495 C C . ALA A 1 59 ? -36.175 4.840 33.805 1.00 90.38 59 ALA A C 1
ATOM 497 O O . ALA A 1 59 ? -36.266 4.952 32.583 1.00 90.38 59 ALA A O 1
ATOM 498 N N . ILE A 1 60 ? -35.184 4.153 34.384 1.00 92.69 60 ILE A N 1
ATOM 499 C CA . ILE A 1 60 ? -34.120 3.461 33.641 1.00 92.69 60 ILE A CA 1
ATOM 500 C C . ILE A 1 60 ? -34.715 2.399 32.711 1.00 92.69 60 ILE A C 1
ATOM 502 O O . ILE A 1 60 ? -34.402 2.394 31.523 1.00 92.69 60 ILE A O 1
ATOM 506 N N . ALA A 1 61 ? -35.612 1.542 33.208 1.00 92.00 61 ALA A N 1
ATOM 507 C CA . ALA A 1 61 ? -36.242 0.500 32.394 1.00 92.00 61 ALA A CA 1
ATOM 508 C C . ALA A 1 61 ? -37.021 1.087 31.201 1.00 92.00 61 ALA A C 1
ATOM 510 O O . ALA A 1 61 ? -36.905 0.601 30.073 1.00 92.00 61 ALA A O 1
ATOM 511 N N . LYS A 1 62 ? -37.763 2.179 31.429 1.00 92.44 62 LYS A N 1
ATOM 512 C CA . LYS A 1 62 ? -38.482 2.898 30.370 1.00 92.44 62 LYS A CA 1
ATOM 513 C C . LYS A 1 62 ? -37.524 3.521 29.350 1.00 92.44 62 LYS A C 1
ATOM 515 O O . LYS A 1 62 ? -37.780 3.439 28.148 1.00 92.44 62 LYS A O 1
ATOM 520 N N . ASN A 1 63 ? -36.413 4.095 29.810 1.00 91.75 63 ASN A N 1
ATOM 521 C CA . ASN A 1 63 ? -35.395 4.678 28.937 1.00 91.75 63 ASN A CA 1
ATOM 522 C C . ASN A 1 63 ? -34.685 3.610 28.099 1.00 91.75 63 ASN A C 1
ATOM 524 O O . ASN A 1 63 ? -34.520 3.816 26.903 1.00 91.75 63 ASN A O 1
ATOM 528 N N . ILE A 1 64 ? -34.358 2.441 28.663 1.00 92.69 64 ILE A N 1
ATOM 529 C CA . ILE A 1 64 ? -33.804 1.302 27.906 1.00 92.69 64 ILE A CA 1
ATOM 530 C C . ILE A 1 64 ? -34.755 0.901 26.773 1.00 92.69 64 ILE A C 1
ATOM 532 O O . ILE A 1 64 ? -34.326 0.752 25.627 1.00 92.69 64 ILE A O 1
ATOM 536 N N . GLN A 1 65 ? -36.051 0.770 27.071 1.00 92.31 65 GLN A N 1
ATOM 537 C CA . GLN A 1 65 ? -37.055 0.404 26.072 1.00 92.31 65 GLN A CA 1
ATOM 538 C C . GLN A 1 65 ? -37.181 1.462 24.965 1.00 92.31 65 GLN A C 1
ATOM 540 O O . GLN A 1 65 ? -37.266 1.113 23.787 1.00 92.31 65 GLN A O 1
ATOM 545 N N . SER A 1 66 ? -37.169 2.746 25.332 1.00 91.31 66 SER A N 1
ATOM 546 C CA . SER A 1 66 ? -37.205 3.858 24.377 1.00 91.31 66 SER A CA 1
ATOM 547 C C . SER A 1 66 ? -35.967 3.868 23.476 1.00 91.31 66 SER A C 1
ATOM 549 O O . SER A 1 66 ? -36.095 3.907 22.254 1.00 91.31 66 SER A O 1
ATOM 551 N N . THR A 1 67 ? -34.769 3.737 24.054 1.00 91.88 67 THR A N 1
ATOM 552 C CA . THR A 1 67 ? -33.503 3.663 23.310 1.00 91.88 67 THR A CA 1
ATOM 553 C C . THR A 1 67 ? -33.488 2.482 22.344 1.00 91.88 67 THR A C 1
ATOM 555 O O . THR A 1 67 ? -33.106 2.651 21.190 1.00 91.88 67 THR A O 1
ATOM 558 N N . PHE A 1 68 ? -33.945 1.301 22.777 1.00 92.62 68 PHE A N 1
ATOM 559 C CA . PHE A 1 68 ? -34.030 0.120 21.913 1.00 92.62 68 PHE A CA 1
ATOM 560 C C . PHE A 1 68 ? -34.998 0.332 20.745 1.00 92.62 68 PHE A C 1
ATOM 562 O O . PHE A 1 68 ? -34.688 -0.037 19.615 1.00 92.62 68 PHE A O 1
ATOM 569 N N . ARG A 1 69 ? -36.161 0.946 20.996 1.00 92.81 69 ARG A N 1
ATOM 570 C CA . ARG A 1 69 ? -37.145 1.240 19.948 1.00 92.81 69 ARG A CA 1
ATOM 571 C C . ARG A 1 69 ? -36.570 2.184 18.895 1.00 92.81 69 ARG A C 1
ATOM 573 O O . ARG A 1 69 ? -36.588 1.839 17.720 1.00 92.81 69 ARG A O 1
ATOM 580 N N . VAL A 1 70 ? -36.011 3.320 19.317 1.00 90.38 70 VAL A N 1
ATOM 581 C CA . VAL A 1 70 ? -35.414 4.301 18.393 1.00 90.38 70 VAL A CA 1
ATOM 582 C C . VAL A 1 70 ? -34.230 3.688 17.638 1.00 90.38 70 VAL A C 1
ATOM 584 O O . VAL A 1 70 ? -34.088 3.904 16.437 1.00 90.38 70 VAL A O 1
ATOM 587 N N . PHE A 1 71 ? -33.416 2.860 18.302 1.00 90.62 71 PHE A N 1
ATOM 588 C CA . PHE A 1 71 ? -32.347 2.105 17.648 1.00 90.62 71 PHE A CA 1
ATOM 589 C C . PHE A 1 71 ? -32.887 1.142 16.585 1.00 90.62 71 PHE A C 1
ATOM 591 O O . PHE A 1 71 ? -32.353 1.090 15.483 1.00 90.62 71 PHE A O 1
ATOM 598 N N . SER A 1 72 ? -33.953 0.397 16.886 1.00 87.56 72 SER A N 1
ATOM 599 C CA . SER A 1 72 ? -34.581 -0.510 15.923 1.00 87.56 72 SER A CA 1
ATOM 600 C C . SER A 1 72 ? -35.176 0.249 14.738 1.00 87.56 72 SER A C 1
ATOM 602 O O . SER A 1 72 ? -35.070 -0.220 13.607 1.00 87.56 72 SER A O 1
ATOM 604 N N . ASP A 1 73 ? -35.784 1.409 14.983 1.00 87.75 73 ASP A N 1
ATOM 605 C CA . ASP A 1 73 ? -36.332 2.264 13.932 1.00 87.75 73 ASP A CA 1
ATOM 606 C C . ASP A 1 73 ? -35.206 2.787 13.024 1.00 87.75 73 ASP A C 1
ATOM 608 O O . ASP A 1 73 ? -35.335 2.728 11.804 1.00 87.75 73 ASP A O 1
ATOM 612 N N . LEU A 1 74 ? -34.062 3.184 13.593 1.00 85.06 74 LEU A N 1
ATOM 613 C CA . LEU A 1 74 ? -32.859 3.560 12.844 1.00 85.06 74 LEU A CA 1
ATOM 614 C C . LEU A 1 74 ? -32.212 2.376 12.091 1.00 85.06 74 LEU A C 1
ATOM 616 O O . LEU A 1 74 ? -31.798 2.546 10.947 1.00 85.06 74 LEU A O 1
ATOM 620 N N . ASP A 1 75 ? -32.150 1.168 12.668 1.00 80.94 75 ASP A N 1
ATOM 621 C CA . ASP A 1 75 ? -31.556 -0.018 12.010 1.00 80.94 75 ASP A CA 1
ATOM 622 C C . ASP A 1 75 ? -32.370 -0.469 10.780 1.00 80.94 75 ASP A C 1
ATOM 624 O O . ASP A 1 75 ? -31.824 -1.028 9.819 1.00 80.94 75 ASP A O 1
ATOM 628 N N . ASN A 1 76 ? -33.675 -0.180 10.792 1.00 80.94 76 ASN A N 1
ATOM 629 C CA . ASN A 1 76 ? -34.609 -0.465 9.704 1.00 80.94 76 ASN A CA 1
ATOM 630 C C . ASN A 1 76 ? -34.530 0.544 8.538 1.00 80.94 76 ASN A C 1
ATOM 632 O O . ASN A 1 76 ? -35.047 0.267 7.450 1.00 80.94 76 ASN A O 1
ATOM 636 N N . ILE A 1 77 ? -33.882 1.699 8.724 1.00 77.44 77 ILE A N 1
ATOM 637 C CA . ILE A 1 77 ? -33.736 2.738 7.694 1.00 77.44 77 ILE A CA 1
ATOM 638 C C . ILE A 1 77 ? -32.626 2.342 6.705 1.00 77.44 77 ILE A C 1
ATOM 640 O O . ILE A 1 77 ? -31.497 2.025 7.071 1.00 77.44 77 ILE A O 1
ATOM 644 N N . LYS A 1 78 ? -32.965 2.334 5.407 1.00 55.06 78 LYS A N 1
ATOM 645 C CA . LYS A 1 78 ? -32.210 1.620 4.355 1.00 55.06 78 LYS A CA 1
ATOM 646 C C . LYS A 1 78 ? -31.036 2.377 3.725 1.00 55.06 78 LYS A C 1
ATOM 648 O O . LYS A 1 78 ? -30.244 1.755 3.029 1.00 55.06 78 LYS A O 1
ATOM 653 N N . LEU A 1 79 ? -30.950 3.697 3.895 1.00 56.81 79 LEU A N 1
ATOM 654 C CA . LEU A 1 79 ? -30.158 4.548 2.990 1.00 56.81 79 LEU A CA 1
ATOM 655 C C . LEU A 1 79 ? -28.783 4.960 3.532 1.00 56.81 79 LEU A C 1
ATOM 657 O O . LEU A 1 79 ? -27.873 5.131 2.734 1.00 56.81 79 LEU A O 1
ATOM 661 N N . PHE A 1 80 ? -28.605 5.067 4.851 1.00 55.88 80 PHE A N 1
ATOM 662 C CA . PHE A 1 80 ? -27.315 5.395 5.464 1.00 55.88 80 PHE A CA 1
ATOM 663 C C . PHE A 1 80 ? -27.228 4.766 6.853 1.00 55.88 80 PHE A C 1
ATOM 665 O O . PHE A 1 80 ? -27.915 5.195 7.775 1.00 55.88 80 PHE A O 1
ATOM 672 N N . LYS A 1 81 ? -26.393 3.733 6.996 1.00 67.69 81 LYS A N 1
ATOM 673 C CA . LYS A 1 81 ? -26.089 3.128 8.295 1.00 67.69 81 LYS A CA 1
ATOM 674 C C . LYS A 1 81 ? -24.808 3.754 8.836 1.00 67.69 81 LYS A C 1
ATOM 676 O O . LYS A 1 81 ? -23.731 3.508 8.301 1.00 67.69 81 LYS A O 1
ATOM 681 N N . ASP A 1 82 ? -24.929 4.576 9.873 1.00 75.75 82 ASP A N 1
ATOM 682 C CA . ASP A 1 82 ? -23.778 5.178 10.551 1.00 75.75 82 ASP A CA 1
ATOM 683 C C . ASP A 1 82 ? -23.146 4.180 11.534 1.00 75.75 82 ASP A C 1
ATOM 685 O O . ASP A 1 82 ? -23.825 3.598 12.385 1.00 75.75 82 ASP A O 1
ATOM 689 N N 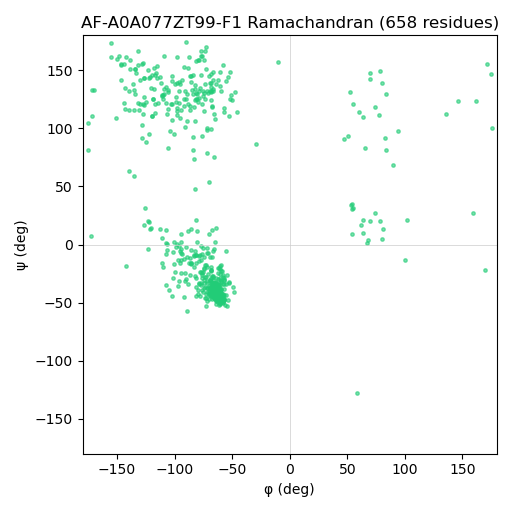. TYR A 1 83 ? -21.829 3.993 11.442 1.00 82.06 83 TYR A N 1
ATOM 690 C CA . TYR A 1 83 ? -21.074 3.136 12.355 1.00 82.06 83 TYR A CA 1
ATOM 691 C C . TYR A 1 83 ? -21.104 3.669 13.800 1.00 82.06 83 TYR A C 1
ATOM 693 O O . TYR A 1 83 ? -21.051 2.871 14.739 1.00 82.06 83 TYR A O 1
ATOM 701 N N . GLN A 1 84 ? -21.234 4.988 13.996 1.00 83.75 84 GLN A N 1
ATOM 702 C CA . GLN A 1 84 ? -21.247 5.613 15.324 1.00 83.75 84 GLN A CA 1
ATOM 703 C C . GLN A 1 84 ? -22.439 5.152 16.169 1.00 83.75 84 GLN A C 1
ATOM 705 O O . GLN A 1 84 ? -22.285 4.880 17.359 1.00 83.75 84 GLN A O 1
ATOM 710 N N . MET A 1 85 ? -23.605 4.973 15.547 1.00 87.69 85 MET A N 1
ATOM 711 C CA . MET A 1 85 ? -24.810 4.476 16.216 1.00 87.69 85 MET A CA 1
ATOM 712 C C . MET A 1 85 ? -24.604 3.070 16.790 1.00 87.69 85 MET A C 1
ATOM 714 O O . MET A 1 85 ? -24.926 2.815 17.950 1.00 87.69 85 MET A O 1
ATOM 718 N N . TYR A 1 86 ? -24.041 2.152 15.997 1.00 87.62 86 TYR A N 1
ATOM 719 C CA . TYR A 1 86 ? -23.771 0.783 16.450 1.00 87.62 86 TYR A CA 1
ATOM 720 C C . TYR A 1 86 ? -22.731 0.745 17.565 1.00 87.62 86 TYR A C 1
ATOM 722 O O . TYR A 1 86 ? -22.860 -0.057 18.486 1.00 87.62 86 TYR A O 1
ATOM 730 N N . PHE A 1 87 ? -21.732 1.627 17.511 1.00 89.38 87 PHE A N 1
ATOM 731 C CA . PHE A 1 87 ? -20.744 1.763 18.575 1.00 89.38 87 PHE A CA 1
ATOM 732 C C . PHE A 1 87 ? -21.377 2.231 19.890 1.00 89.38 87 PHE A C 1
ATOM 734 O O . PHE A 1 87 ? -21.202 1.587 20.925 1.00 89.38 87 PHE A O 1
ATOM 741 N N . GLN A 1 88 ? -22.160 3.311 19.850 1.00 88.06 88 GLN A N 1
ATOM 742 C CA . GLN A 1 88 ? -22.857 3.837 21.025 1.00 88.06 88 GLN A CA 1
ATOM 743 C C . GLN A 1 88 ? -23.820 2.803 21.622 1.00 88.06 88 GLN A C 1
ATOM 745 O O . GLN A 1 88 ? -23.866 2.624 22.838 1.00 88.06 88 GLN A O 1
ATOM 750 N N . PHE A 1 89 ? -24.548 2.070 20.777 1.00 91.62 89 PHE A N 1
ATOM 751 C CA . PHE A 1 89 ? -25.446 1.024 21.251 1.00 91.62 89 PHE A CA 1
ATOM 752 C C . PHE A 1 89 ? -24.697 -0.179 21.836 1.00 91.62 89 PHE A C 1
ATOM 754 O O . PHE A 1 89 ? -25.117 -0.716 22.858 1.00 91.62 89 PHE A O 1
ATOM 761 N N . ALA A 1 90 ? -23.559 -0.572 21.255 1.00 89.75 90 ALA A N 1
ATOM 762 C CA . ALA A 1 90 ? -22.706 -1.615 21.819 1.00 89.75 90 ALA A CA 1
ATOM 763 C C . ALA A 1 90 ? -22.224 -1.236 23.230 1.00 89.75 90 ALA A C 1
ATOM 765 O O . ALA A 1 90 ? -22.280 -2.059 24.141 1.00 89.75 90 ALA A O 1
ATOM 766 N N . ILE A 1 91 ? -21.823 0.021 23.442 1.00 89.75 91 ILE A N 1
ATOM 767 C CA . ILE A 1 91 ? -21.430 0.527 24.766 1.00 89.75 91 ILE A CA 1
ATOM 768 C C . ILE A 1 91 ? -22.579 0.400 25.776 1.00 89.75 91 ILE A C 1
ATOM 770 O O . ILE A 1 91 ? -22.348 -0.024 26.909 1.00 89.75 91 ILE A O 1
ATOM 774 N N . VAL A 1 92 ? -23.814 0.718 25.374 1.00 90.69 92 VAL A N 1
ATOM 775 C CA . VAL A 1 92 ? -25.005 0.528 26.222 1.00 90.69 92 VAL A CA 1
ATOM 776 C C . VAL A 1 92 ? -25.183 -0.951 26.589 1.00 90.69 92 VAL A C 1
ATOM 778 O O . VAL A 1 92 ? -25.403 -1.262 27.759 1.00 90.69 92 VAL A O 1
ATOM 781 N N . GLN A 1 93 ? -25.028 -1.870 25.630 1.00 90.56 93 GLN A N 1
ATOM 782 C CA . GLN A 1 93 ? -25.109 -3.312 25.899 1.00 90.56 93 GLN A CA 1
ATOM 783 C C . GLN A 1 93 ? -24.045 -3.773 26.903 1.00 90.56 93 GLN A C 1
ATOM 785 O O . GLN A 1 93 ? -24.359 -4.515 27.829 1.00 90.56 93 GLN A O 1
ATOM 790 N N . LEU A 1 94 ? -22.811 -3.281 26.775 1.00 92.06 94 LEU A N 1
ATOM 791 C CA . LEU A 1 94 ? -21.704 -3.671 27.645 1.00 92.06 94 LEU A CA 1
ATOM 792 C C . LEU A 1 94 ? -21.819 -3.086 29.058 1.00 92.06 94 LEU A C 1
ATOM 794 O O . LEU A 1 94 ? -21.734 -3.817 30.038 1.00 92.06 94 LEU A O 1
ATOM 798 N N . HIS A 1 95 ? -21.983 -1.768 29.186 1.00 88.19 95 HIS A N 1
ATOM 799 C CA . HIS A 1 95 ? -21.867 -1.097 30.485 1.00 88.19 95 HIS A CA 1
ATOM 800 C C . HIS A 1 95 ? -23.185 -0.977 31.248 1.00 88.19 95 HIS A C 1
ATOM 802 O O . HIS A 1 95 ? -23.155 -0.859 32.470 1.00 88.19 95 HIS A O 1
ATOM 808 N N . ILE A 1 96 ? -24.329 -0.995 30.560 1.00 89.38 96 ILE A N 1
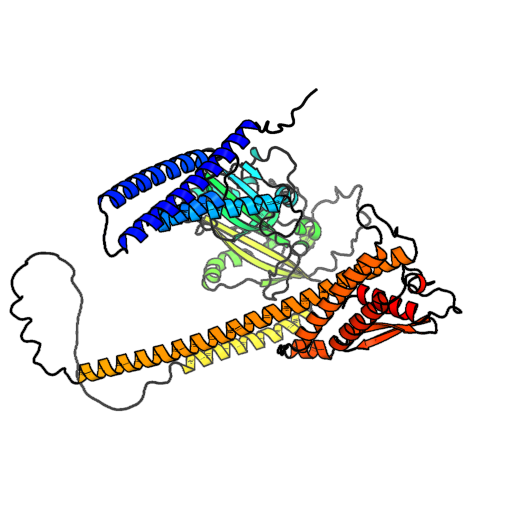ATOM 809 C CA . ILE A 1 96 ? -25.642 -0.844 31.206 1.00 89.38 96 ILE A CA 1
ATOM 810 C C . ILE A 1 96 ? -26.333 -2.198 31.344 1.00 89.38 96 ILE A C 1
ATOM 812 O O . ILE A 1 96 ? -26.871 -2.501 32.405 1.00 89.38 96 ILE A O 1
ATOM 816 N N . LEU A 1 97 ? -26.308 -3.017 30.289 1.00 88.75 97 LEU A N 1
ATOM 817 C CA . LEU A 1 97 ? -26.994 -4.314 30.267 1.00 88.75 97 LEU A CA 1
ATOM 818 C C . LEU A 1 97 ? -26.079 -5.497 30.611 1.00 88.75 97 LEU A C 1
ATOM 820 O O . LEU A 1 97 ? -26.584 -6.574 30.918 1.00 88.75 97 LEU A O 1
ATOM 824 N N . ASN A 1 98 ? -24.757 -5.289 30.611 1.00 90.44 98 ASN A N 1
ATOM 825 C CA . ASN A 1 98 ? -23.748 -6.321 30.854 1.00 90.44 98 ASN A CA 1
ATOM 826 C C . ASN A 1 98 ? -23.890 -7.545 29.921 1.00 90.44 98 ASN A C 1
ATOM 828 O O . ASN A 1 98 ? -23.637 -8.682 30.323 1.00 90.44 98 ASN A O 1
ATOM 832 N N . ASP A 1 99 ? -24.308 -7.315 28.671 1.00 91.69 99 ASP A N 1
ATOM 833 C CA . ASP A 1 99 ? -24.450 -8.343 27.637 1.00 91.69 99 ASP A CA 1
ATOM 834 C C . ASP A 1 99 ? -23.246 -8.320 26.682 1.00 91.69 99 ASP A C 1
ATOM 836 O O . ASP A 1 99 ? -23.185 -7.565 25.705 1.00 91.69 99 ASP A O 1
ATOM 840 N N . GLN A 1 100 ? -22.273 -9.182 26.977 1.00 87.00 100 GLN A N 1
ATOM 841 C CA . GLN A 1 100 ? -21.043 -9.328 26.198 1.00 87.00 100 GLN A CA 1
ATOM 842 C C . GLN A 1 100 ? -21.302 -9.849 24.773 1.00 87.00 100 GLN A C 1
ATOM 844 O O . GLN A 1 100 ? -20.612 -9.452 23.834 1.00 87.00 100 GLN A O 1
ATOM 849 N N . ILE A 1 101 ? -22.302 -10.719 24.592 1.00 86.38 101 ILE A N 1
ATOM 850 C CA . ILE A 1 101 ? -22.596 -11.346 23.295 1.00 86.38 101 ILE A CA 1
ATOM 851 C C . ILE A 1 101 ? -23.212 -10.306 22.358 1.00 86.38 101 ILE A C 1
ATOM 853 O O . ILE A 1 101 ? -22.797 -10.171 21.203 1.00 86.38 101 ILE A O 1
ATOM 857 N N . ALA A 1 102 ? -24.176 -9.529 22.861 1.00 78.94 102 ALA A N 1
ATOM 858 C CA . ALA A 1 102 ? -24.769 -8.436 22.102 1.00 78.94 102 ALA A CA 1
ATOM 859 C C . ALA A 1 102 ? -23.731 -7.352 21.768 1.00 78.94 102 ALA A C 1
ATOM 861 O O . ALA A 1 102 ? -23.714 -6.852 20.640 1.00 78.94 102 ALA A O 1
ATOM 862 N N . TYR A 1 103 ? -22.833 -7.026 22.705 1.00 88.81 103 TYR A N 1
ATOM 863 C CA . TYR A 1 103 ? -21.717 -6.110 22.462 1.00 88.81 103 TYR A CA 1
ATOM 864 C C . TYR A 1 103 ? -20.861 -6.553 21.266 1.00 88.81 103 TYR A C 1
ATOM 866 O O . TYR A 1 103 ? -20.680 -5.782 20.319 1.00 88.81 103 TYR A O 1
ATOM 874 N N . GLU A 1 104 ? -20.386 -7.801 21.260 1.00 82.69 104 GLU A N 1
ATOM 875 C CA . GLU A 1 104 ? -19.559 -8.331 20.169 1.00 82.69 104 GLU A CA 1
ATOM 876 C C . GLU A 1 104 ? -20.295 -8.304 18.823 1.00 82.69 104 GLU A C 1
ATOM 878 O O . GLU A 1 104 ? -19.719 -7.916 17.801 1.00 82.69 104 GLU A O 1
ATOM 883 N N . LEU A 1 105 ? -21.588 -8.639 18.815 1.00 84.44 105 LEU A N 1
ATOM 884 C CA . LEU A 1 105 ? -22.423 -8.598 17.616 1.00 84.44 105 LEU A CA 1
ATOM 885 C C . LEU A 1 105 ? -22.502 -7.187 17.012 1.00 84.44 105 LEU A C 1
ATOM 887 O O . LEU A 1 105 ? -22.311 -7.021 15.803 1.00 84.44 105 LEU A O 1
ATOM 891 N N . TYR A 1 106 ? -22.749 -6.159 17.829 1.00 85.94 106 TYR A N 1
ATOM 892 C CA . TYR A 1 106 ? -22.856 -4.780 17.340 1.00 85.94 106 TYR A CA 1
ATOM 893 C C . TYR A 1 106 ? -21.499 -4.166 16.973 1.00 85.94 106 TYR A C 1
ATOM 895 O O . TYR A 1 106 ? -21.418 -3.432 15.987 1.00 85.94 106 TYR A O 1
ATOM 903 N N . VAL A 1 107 ? -20.416 -4.527 17.668 1.00 82.75 107 VAL A N 1
ATOM 904 C CA . VAL A 1 107 ? -19.048 -4.143 17.276 1.00 82.75 107 VAL A CA 1
ATOM 905 C C . VAL A 1 107 ? -18.669 -4.754 15.927 1.00 82.75 107 VAL A C 1
ATOM 907 O O . VAL A 1 107 ? -18.062 -4.080 15.094 1.00 82.75 107 VAL A O 1
ATOM 910 N N . ASN A 1 108 ? -19.052 -6.003 15.662 1.00 78.00 108 ASN A N 1
ATOM 911 C CA . ASN A 1 108 ? -18.804 -6.637 14.368 1.00 78.00 108 ASN A CA 1
ATOM 912 C C . ASN A 1 108 ? -19.617 -5.976 13.243 1.00 78.00 108 ASN A C 1
ATOM 914 O O . ASN A 1 108 ? -19.067 -5.722 12.169 1.00 78.00 108 ASN A O 1
ATOM 918 N N . LYS A 1 109 ? -20.882 -5.606 13.499 1.00 80.75 109 LYS A N 1
ATOM 919 C CA . LYS A 1 109 ? -21.685 -4.797 12.561 1.00 80.75 109 LYS A CA 1
ATOM 920 C C . LYS A 1 109 ? -21.027 -3.441 12.270 1.00 80.75 109 LYS A C 1
ATOM 922 O O . LYS A 1 109 ? -20.891 -3.073 11.106 1.00 80.75 109 LYS A O 1
ATOM 927 N N . MET A 1 110 ? -20.554 -2.739 13.303 1.00 85.00 110 MET A N 1
ATOM 928 C CA . MET A 1 110 ? -19.820 -1.474 13.166 1.00 85.00 110 MET A CA 1
ATOM 929 C C . MET A 1 110 ? -18.558 -1.640 12.308 1.00 85.00 110 MET A C 1
ATOM 931 O O . MET A 1 110 ? -18.356 -0.872 11.371 1.00 85.00 110 MET A O 1
ATOM 935 N N . LYS A 1 111 ? -17.718 -2.643 12.600 1.00 76.00 111 LYS A N 1
ATOM 936 C CA . LYS A 1 111 ? -16.496 -2.922 11.826 1.00 76.00 111 LYS A CA 1
ATOM 937 C C . LYS A 1 111 ? -16.814 -3.189 10.359 1.00 76.00 111 LYS A C 1
ATOM 939 O O . LYS A 1 111 ? -16.159 -2.616 9.496 1.00 76.00 111 LYS A O 1
ATOM 944 N N . SER A 1 112 ? -17.852 -3.981 10.085 1.00 73.56 112 SER A N 1
ATOM 945 C CA . SER A 1 112 ? -18.309 -4.248 8.720 1.00 73.56 112 SER A CA 1
ATOM 946 C C . SER A 1 112 ? -18.676 -2.953 7.995 1.00 73.56 112 SER A C 1
ATOM 948 O O . SER A 1 112 ? -18.203 -2.722 6.888 1.00 73.56 112 SER A O 1
ATOM 950 N N . ILE A 1 113 ? -19.470 -2.078 8.614 1.00 75.94 113 ILE A N 1
ATOM 951 C CA . ILE A 1 113 ? -19.880 -0.803 8.005 1.00 75.94 113 ILE A CA 1
ATOM 952 C 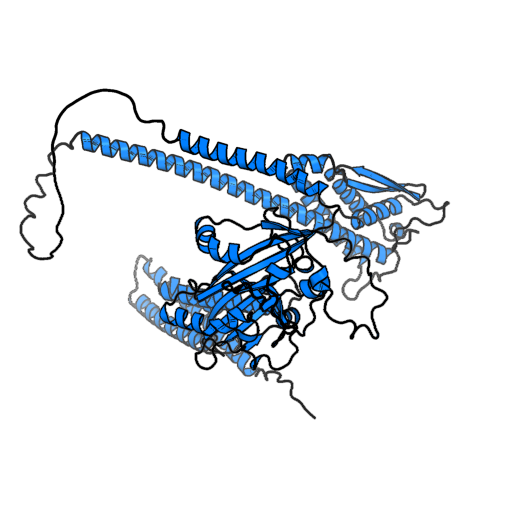C . ILE A 1 113 ? -18.676 0.120 7.791 1.00 75.94 113 ILE A C 1
ATOM 954 O O . ILE A 1 113 ? -18.552 0.716 6.727 1.00 75.94 113 ILE A O 1
ATOM 958 N N . LEU A 1 114 ? -17.751 0.200 8.752 1.00 75.38 114 LEU A N 1
ATOM 959 C CA . LEU A 1 114 ? -16.532 1.003 8.631 1.00 75.38 114 LEU A CA 1
ATOM 960 C C . LEU A 1 114 ? -15.633 0.511 7.487 1.00 75.38 114 LEU A C 1
ATOM 962 O O . LEU A 1 114 ? -15.102 1.324 6.735 1.00 75.38 114 LEU A O 1
ATOM 966 N N . GLU A 1 115 ? -15.466 -0.806 7.347 1.00 69.62 115 GLU A N 1
ATOM 967 C CA . GLU A 1 115 ? -14.767 -1.415 6.210 1.00 69.62 115 GLU A CA 1
ATOM 968 C C . GLU A 1 115 ? -15.453 -1.034 4.895 1.00 69.62 115 GLU A C 1
ATOM 970 O O . GLU A 1 115 ? -14.784 -0.580 3.970 1.00 69.62 115 GLU A O 1
ATOM 975 N N . THR A 1 116 ? -16.784 -1.127 4.837 1.00 65.69 116 THR A N 1
ATOM 976 C CA . THR A 1 116 ? -17.559 -0.800 3.631 1.00 65.69 116 THR A CA 1
ATOM 977 C C . THR A 1 116 ? -17.451 0.688 3.267 1.00 65.69 116 THR A C 1
ATOM 979 O O . THR A 1 116 ? -17.202 1.026 2.114 1.00 65.69 116 THR A O 1
ATOM 982 N N . ASN A 1 117 ? -17.559 1.593 4.244 1.00 65.94 117 ASN A N 1
ATOM 983 C CA . ASN A 1 117 ? -17.432 3.037 4.026 1.00 65.94 117 ASN A CA 1
ATOM 984 C C . ASN A 1 117 ? -16.018 3.418 3.578 1.00 65.94 117 ASN A C 1
ATOM 986 O O . ASN A 1 117 ? -15.872 4.180 2.629 1.00 65.94 117 ASN A O 1
ATOM 990 N N . LYS A 1 118 ? -14.976 2.824 4.177 1.00 65.12 118 LYS A N 1
ATOM 991 C CA . LYS A 1 118 ? -13.590 3.002 3.715 1.00 65.12 118 LYS A CA 1
ATOM 992 C C . LYS A 1 118 ? -13.392 2.509 2.280 1.00 65.12 118 LYS A C 1
ATOM 994 O O . LYS A 1 118 ? -12.611 3.112 1.549 1.00 65.12 118 LYS A O 1
ATOM 999 N N . MET A 1 119 ? -14.080 1.439 1.870 1.00 55.84 119 MET A N 1
ATOM 1000 C CA . MET A 1 119 ? -14.076 0.989 0.472 1.00 55.84 119 MET A CA 1
ATOM 1001 C C . MET A 1 119 ? -14.749 2.022 -0.443 1.00 55.84 119 MET A C 1
ATOM 1003 O O . MET A 1 119 ? -14.182 2.370 -1.474 1.00 55.84 119 MET A O 1
ATOM 1007 N N . PHE A 1 120 ? -15.915 2.559 -0.067 1.00 56.59 120 PHE A N 1
ATOM 1008 C CA . PHE A 1 120 ? -16.621 3.566 -0.870 1.00 56.59 120 PHE A CA 1
ATOM 1009 C C . PHE A 1 120 ? -15.879 4.905 -0.964 1.00 56.59 120 PHE A C 1
ATOM 1011 O O . PHE A 1 120 ? -15.792 5.455 -2.057 1.00 56.59 120 PHE A O 1
ATOM 1018 N N . GLU A 1 121 ? -15.301 5.408 0.128 1.00 57.69 121 GLU A N 1
ATOM 1019 C CA . GLU A 1 121 ? -14.528 6.659 0.129 1.00 57.69 121 GLU A CA 1
ATOM 1020 C C . GLU A 1 121 ? -13.281 6.554 -0.758 1.00 57.69 121 GLU A C 1
ATOM 1022 O O . GLU A 1 121 ? -12.988 7.466 -1.532 1.00 57.69 121 GLU A O 1
ATOM 1027 N N . LYS A 1 122 ? -12.586 5.409 -0.723 1.00 47.50 122 LYS A N 1
ATOM 1028 C CA . LYS A 1 122 ? -11.392 5.183 -1.548 1.00 47.50 122 LYS A CA 1
ATOM 1029 C C . LYS A 1 122 ? -11.692 4.923 -3.024 1.00 47.50 122 LYS A C 1
ATOM 1031 O O . LYS A 1 122 ? -10.826 5.161 -3.857 1.00 47.50 122 LYS A O 1
ATOM 1036 N N . ASN A 1 123 ? -12.913 4.508 -3.365 1.00 43.59 123 ASN A N 1
ATOM 1037 C CA . ASN A 1 123 ? -13.352 4.357 -4.757 1.00 43.59 123 ASN A CA 1
ATOM 1038 C C . ASN A 1 123 ? -13.483 5.703 -5.500 1.00 43.59 123 ASN A C 1
ATOM 1040 O O . ASN A 1 123 ? -13.466 5.710 -6.730 1.00 43.59 123 ASN A O 1
ATOM 1044 N N . PHE A 1 124 ? -13.596 6.832 -4.786 1.00 44.91 124 PHE A N 1
ATOM 1045 C CA . PHE A 1 124 ? -13.611 8.177 -5.383 1.00 44.91 124 PHE A CA 1
ATOM 1046 C C . PHE A 1 124 ? -12.230 8.851 -5.413 1.00 44.91 124 PHE A C 1
ATOM 1048 O O . PHE A 1 124 ? -12.054 9.840 -6.125 1.00 44.91 124 PHE A O 1
ATOM 1055 N N . SER A 1 125 ? -11.239 8.321 -4.689 1.00 42.00 125 SER A N 1
ATOM 1056 C CA . SER A 1 125 ? -9.849 8.776 -4.765 1.00 42.00 125 SER A CA 1
ATOM 1057 C C . SER A 1 125 ? -9.078 7.964 -5.805 1.00 42.00 125 SER A C 1
ATOM 1059 O O . SER A 1 125 ? -8.934 6.751 -5.696 1.00 42.00 125 SER A O 1
ATOM 1061 N N . SER A 1 126 ? -8.562 8.650 -6.817 1.00 43.41 126 SER A N 1
ATOM 1062 C CA . SER A 1 126 ? -7.810 8.132 -7.963 1.00 43.41 126 SER A CA 1
ATOM 1063 C C . SER A 1 126 ? -6.401 7.605 -7.618 1.00 43.41 126 SER A C 1
ATOM 1065 O O . SER A 1 126 ? -5.416 8.031 -8.219 1.00 43.41 126 SER A O 1
ATOM 1067 N N . GLU A 1 127 ? -6.278 6.686 -6.661 1.00 44.28 127 GLU A N 1
ATOM 1068 C CA . GLU A 1 127 ? -5.018 5.996 -6.345 1.00 44.28 127 GLU A CA 1
ATOM 1069 C C . GLU A 1 127 ? -4.977 4.616 -7.020 1.00 44.28 127 GLU A C 1
ATOM 1071 O O . GLU A 1 127 ? -5.804 3.745 -6.747 1.00 44.28 127 GLU A O 1
ATOM 1076 N N . ARG A 1 128 ? -4.006 4.414 -7.924 1.00 46.34 128 ARG A N 1
ATOM 1077 C CA . ARG A 1 128 ? -3.881 3.203 -8.762 1.00 46.34 128 ARG A CA 1
ATOM 1078 C C . ARG A 1 128 ? -3.366 1.958 -8.023 1.00 46.34 128 ARG A C 1
ATOM 1080 O O . ARG A 1 128 ? -3.486 0.873 -8.576 1.00 46.34 128 ARG A O 1
ATOM 1087 N N . ASP A 1 129 ? -2.874 2.094 -6.789 1.00 47.53 129 ASP A N 1
ATOM 1088 C CA . ASP A 1 129 ? -2.130 1.037 -6.075 1.00 47.53 129 ASP A CA 1
ATOM 1089 C C . ASP A 1 129 ? -2.735 0.607 -4.729 1.00 47.53 129 ASP A C 1
ATOM 1091 O O . ASP A 1 129 ? -2.063 -0.010 -3.902 1.00 47.53 129 ASP A O 1
ATOM 1095 N N . SER A 1 130 ? -4.016 0.884 -4.467 1.00 53.12 130 SER A N 1
ATOM 1096 C CA . SER A 1 130 ? -4.634 0.330 -3.256 1.00 53.12 130 SER A CA 1
ATOM 1097 C C . SER A 1 130 ? -4.907 -1.175 -3.412 1.00 53.12 130 SER A C 1
ATOM 1099 O O . SER A 1 130 ? -5.422 -1.623 -4.441 1.00 53.12 130 SER A O 1
ATOM 1101 N N . ASP A 1 131 ? -4.629 -1.953 -2.357 1.00 50.09 131 ASP A N 1
ATOM 1102 C CA . ASP A 1 131 ? -4.895 -3.405 -2.251 1.00 50.09 131 ASP A CA 1
ATOM 1103 C C . ASP A 1 131 ? -6.371 -3.805 -2.491 1.00 50.09 131 ASP A C 1
ATOM 1105 O O . ASP A 1 131 ? -6.698 -4.988 -2.535 1.00 50.09 131 ASP A O 1
ATOM 1109 N N . TYR A 1 132 ? -7.268 -2.828 -2.649 1.00 54.31 132 TYR A N 1
ATOM 1110 C CA . TYR A 1 132 ? -8.716 -2.992 -2.799 1.00 54.31 132 TYR A CA 1
ATOM 1111 C C . TYR A 1 132 ? -9.246 -2.402 -4.118 1.00 54.31 132 TYR A C 1
ATOM 1113 O O . TYR A 1 132 ? -10.451 -2.223 -4.282 1.00 54.31 132 TYR A O 1
ATOM 1121 N N . SER A 1 133 ? -8.351 -2.085 -5.059 1.00 66.12 133 SER A N 1
ATOM 1122 C CA . SER A 1 133 ? -8.677 -1.371 -6.297 1.00 66.12 133 SER A CA 1
ATOM 1123 C C . SER A 1 133 ? -9.427 -2.195 -7.341 1.00 66.12 133 SER A C 1
ATOM 1125 O O . SER A 1 133 ? -10.035 -1.582 -8.210 1.00 66.12 133 SER A O 1
ATOM 1127 N N . ASN A 1 134 ? -9.438 -3.534 -7.283 1.00 82.56 134 ASN A N 1
ATOM 1128 C CA . ASN A 1 134 ? -10.223 -4.380 -8.195 1.00 82.56 134 ASN A CA 1
ATOM 1129 C C . ASN A 1 134 ? -11.093 -5.361 -7.407 1.00 82.56 134 ASN A C 1
ATOM 1131 O O . ASN A 1 134 ? -10.576 -6.188 -6.653 1.00 82.56 134 ASN A O 1
ATOM 1135 N N . PHE A 1 135 ? -12.411 -5.298 -7.603 1.00 85.81 135 PHE A N 1
ATOM 1136 C CA . PHE A 1 135 ? -13.344 -6.188 -6.920 1.00 85.81 135 PHE A CA 1
ATOM 1137 C C . PHE A 1 135 ? -14.528 -6.591 -7.795 1.00 85.81 135 PHE A C 1
ATOM 1139 O O . PHE A 1 135 ? -14.950 -5.875 -8.711 1.00 85.81 135 PHE A O 1
ATOM 1146 N N . ILE A 1 136 ? -15.093 -7.741 -7.448 1.00 88.56 136 ILE A N 1
ATOM 1147 C CA . ILE A 1 136 ? -16.315 -8.277 -8.027 1.00 88.56 136 ILE A CA 1
ATOM 1148 C C . ILE A 1 136 ? -17.215 -8.824 -6.919 1.00 88.56 136 ILE A C 1
ATOM 1150 O O . ILE A 1 136 ? -16.752 -9.454 -5.968 1.00 88.56 136 ILE A O 1
ATOM 1154 N N . ILE A 1 137 ? -18.511 -8.555 -7.036 1.00 88.12 137 ILE A N 1
ATOM 1155 C CA . ILE A 1 137 ? -19.550 -9.088 -6.159 1.00 88.12 137 ILE A CA 1
ATOM 1156 C C . ILE A 1 137 ? -20.359 -10.080 -6.977 1.00 88.12 137 ILE A C 1
ATOM 1158 O O . ILE A 1 137 ? -20.875 -9.737 -8.044 1.00 88.12 137 ILE A O 1
ATOM 1162 N N . SER A 1 138 ? -20.472 -11.302 -6.470 1.00 89.44 138 SER A N 1
ATOM 1163 C CA . SER A 1 138 ? -21.270 -12.361 -7.085 1.00 89.44 138 SER A CA 1
ATOM 1164 C C . SER A 1 138 ? -22.315 -12.910 -6.122 1.00 89.44 138 SER A C 1
ATOM 1166 O O . SER A 1 138 ? -22.135 -12.880 -4.903 1.00 89.44 138 SER A O 1
ATOM 1168 N N . ASP A 1 139 ? -23.426 -13.375 -6.680 1.00 87.69 139 ASP A N 1
ATOM 1169 C CA . ASP A 1 139 ? -24.544 -13.949 -5.936 1.00 87.69 139 ASP A CA 1
ATOM 1170 C C . ASP A 1 139 ? -24.150 -15.320 -5.359 1.00 87.69 139 ASP A C 1
ATOM 1172 O O . ASP A 1 139 ? -23.610 -16.173 -6.071 1.00 87.69 139 ASP A O 1
ATOM 1176 N N . ALA A 1 140 ? -24.403 -15.532 -4.067 1.00 82.38 140 ALA A N 1
ATOM 1177 C CA . ALA A 1 140 ? -24.154 -16.802 -3.386 1.00 82.38 140 ALA A CA 1
ATOM 1178 C C . ALA A 1 140 ? -25.432 -17.645 -3.203 1.00 82.38 140 ALA A C 1
ATOM 1180 O O . ALA A 1 140 ? -25.378 -18.724 -2.614 1.00 82.38 140 ALA A O 1
ATOM 1181 N N . ASN A 1 141 ? -26.586 -17.189 -3.697 1.00 76.31 141 ASN A N 1
ATOM 1182 C CA . ASN A 1 141 ? -27.860 -17.891 -3.565 1.00 76.31 141 ASN A CA 1
ATOM 1183 C C . ASN A 1 141 ? -28.045 -18.934 -4.678 1.00 76.31 141 ASN A C 1
ATOM 1185 O O . ASN A 1 141 ? -27.887 -18.650 -5.865 1.00 76.31 141 ASN A O 1
ATOM 1189 N N . GLY A 1 142 ? -28.462 -20.146 -4.298 1.00 66.75 142 GLY A N 1
ATOM 1190 C CA . GLY A 1 142 ? -28.384 -21.354 -5.133 1.00 66.75 142 GLY A CA 1
ATOM 1191 C C . GLY A 1 142 ? -28.921 -21.263 -6.572 1.00 66.75 142 GLY A C 1
ATOM 1192 O O . GLY A 1 142 ? -28.315 -21.838 -7.469 1.00 66.75 142 GLY A O 1
ATOM 1193 N N . GLN A 1 143 ? -30.008 -20.531 -6.850 1.00 67.75 143 GLN A N 1
ATOM 1194 C CA . GLN A 1 143 ? -30.547 -20.438 -8.223 1.00 67.75 143 GLN A CA 1
ATOM 1195 C C . GLN A 1 143 ? -29.725 -19.537 -9.161 1.00 67.75 143 GLN A C 1
ATOM 1197 O O . GLN A 1 143 ? -29.783 -19.712 -10.376 1.00 67.75 143 GLN A O 1
ATOM 1202 N N . LYS A 1 144 ? -28.966 -18.583 -8.613 1.00 74.44 144 LYS A N 1
ATOM 1203 C CA . LYS A 1 144 ? -28.150 -17.608 -9.355 1.00 74.44 144 LYS A CA 1
ATOM 1204 C C . LYS A 1 144 ? -26.679 -17.663 -8.947 1.00 74.44 144 LYS A C 1
ATOM 1206 O O . LYS A 1 144 ? -25.937 -16.718 -9.186 1.00 74.44 144 LYS A O 1
ATOM 1211 N N . PHE A 1 145 ? -26.253 -18.775 -8.352 1.00 82.19 145 PHE A N 1
ATOM 1212 C CA . PHE A 1 145 ? -24.917 -18.923 -7.796 1.00 82.19 145 PHE A CA 1
ATOM 1213 C C . PHE A 1 145 ? -23.833 -18.553 -8.820 1.00 82.19 145 PHE A C 1
ATOM 1215 O O . PHE A 1 145 ? -23.786 -19.097 -9.930 1.00 82.19 145 PHE A O 1
ATOM 1222 N N . GLY A 1 146 ? -22.961 -17.622 -8.438 1.00 82.38 146 GLY A N 1
ATOM 1223 C CA . GLY A 1 146 ? -21.867 -17.136 -9.272 1.00 82.38 146 GLY A CA 1
ATOM 1224 C C . GLY A 1 146 ? -22.277 -16.100 -10.321 1.00 82.38 146 GLY A C 1
ATOM 1225 O O . GLY A 1 146 ? -21.429 -15.695 -11.112 1.00 82.38 146 GLY A O 1
ATOM 1226 N N . GLN A 1 147 ? -23.535 -15.643 -10.357 1.00 88.88 147 GLN A N 1
ATOM 1227 C CA . GLN A 1 147 ? -23.936 -14.519 -11.205 1.00 88.88 147 GLN A CA 1
ATOM 1228 C C . GLN A 1 147 ? -23.272 -13.232 -10.712 1.00 88.88 147 GLN A C 1
ATOM 1230 O O . GLN A 1 147 ? -23.273 -12.942 -9.516 1.00 88.88 147 GLN A O 1
ATOM 1235 N N . ILE A 1 148 ? -22.711 -12.447 -11.630 1.00 89.00 148 ILE A N 1
ATOM 1236 C CA . ILE A 1 148 ? -22.053 -11.188 -11.283 1.00 89.00 148 ILE A CA 1
ATOM 1237 C C . ILE A 1 148 ? -23.122 -10.134 -11.003 1.00 89.00 148 ILE A C 1
ATOM 1239 O O . ILE A 1 148 ? -23.934 -9.806 -11.867 1.00 89.00 148 ILE A O 1
ATOM 1243 N N . LEU A 1 149 ? -23.096 -9.586 -9.795 1.00 85.81 149 LEU A N 1
ATOM 1244 C CA . LEU A 1 149 ? -23.991 -8.516 -9.365 1.00 85.81 149 LEU A CA 1
ATOM 1245 C C . LEU A 1 149 ? -23.357 -7.153 -9.636 1.00 85.81 149 LEU A C 1
ATOM 1247 O O . LEU A 1 149 ? -23.991 -6.258 -10.189 1.00 85.81 149 LEU A O 1
ATOM 1251 N N . GLN A 1 150 ? -22.075 -7.013 -9.296 1.00 84.00 150 GLN A N 1
ATOM 1252 C CA . GLN A 1 150 ? -21.342 -5.766 -9.462 1.00 84.00 150 GLN A CA 1
ATOM 1253 C C . GLN A 1 150 ? -19.878 -6.041 -9.789 1.00 84.00 150 GLN A C 1
ATOM 1255 O O . GLN A 1 150 ? -19.261 -6.944 -9.229 1.00 84.00 150 GLN A O 1
ATOM 1260 N N . MET A 1 151 ? -19.315 -5.226 -10.674 1.00 84.31 151 MET A N 1
ATOM 1261 C CA . MET A 1 151 ? -17.899 -5.247 -11.019 1.00 84.31 151 MET A CA 1
ATOM 1262 C C . MET A 1 151 ? -17.407 -3.815 -11.169 1.00 84.31 151 MET A C 1
ATOM 1264 O O . MET A 1 151 ? -18.055 -2.997 -11.830 1.00 84.31 151 MET A O 1
ATOM 1268 N N . ASN A 1 152 ? -16.273 -3.502 -10.551 1.00 83.06 152 ASN A N 1
ATOM 1269 C CA . ASN A 1 152 ? -15.738 -2.151 -10.594 1.00 83.06 152 ASN A CA 1
ATOM 1270 C C . ASN A 1 152 ? -14.998 -1.854 -11.912 1.00 83.06 152 ASN A C 1
ATOM 1272 O O . ASN A 1 152 ? -14.566 -2.757 -12.630 1.00 83.06 152 ASN A O 1
ATOM 1276 N N . ASN A 1 153 ? -14.860 -0.568 -12.250 1.00 81.38 153 ASN A N 1
ATOM 1277 C CA . ASN A 1 153 ? -14.302 -0.159 -13.545 1.00 81.38 153 ASN A CA 1
ATOM 1278 C C . ASN A 1 153 ? -12.819 -0.523 -13.699 1.00 81.38 153 ASN A C 1
ATOM 1280 O O . ASN A 1 153 ? -12.407 -0.914 -14.788 1.00 81.38 153 ASN A O 1
ATOM 1284 N N . SER A 1 154 ? -12.032 -0.477 -12.622 1.00 82.56 154 SER A N 1
ATOM 1285 C CA . SER A 1 154 ? -10.628 -0.907 -12.650 1.00 82.56 154 SER A CA 1
ATOM 1286 C C . SER A 1 154 ? -10.495 -2.375 -13.063 1.00 82.56 154 SER A C 1
ATOM 1288 O O . SER A 1 154 ? -9.700 -2.687 -13.950 1.00 82.56 154 SER A O 1
ATOM 1290 N N . LEU A 1 155 ? -11.343 -3.264 -12.524 1.00 85.19 155 LEU A N 1
ATOM 1291 C CA . LEU A 1 155 ? -11.339 -4.676 -12.908 1.00 85.19 155 LEU A CA 1
ATOM 1292 C C . LEU A 1 155 ? -11.780 -4.880 -14.363 1.00 85.19 155 LEU A C 1
ATOM 1294 O O . LEU A 1 155 ? -11.193 -5.704 -15.064 1.00 85.19 155 LEU A O 1
ATOM 1298 N N . LYS A 1 156 ? -12.763 -4.106 -14.847 1.00 84.50 156 LYS A N 1
ATOM 1299 C CA . LYS A 1 156 ? -13.170 -4.129 -16.266 1.00 84.50 156 LYS A CA 1
ATOM 1300 C C . LYS A 1 156 ? -11.994 -3.805 -17.184 1.00 84.50 156 LYS A C 1
ATOM 1302 O O . LYS A 1 156 ? -11.753 -4.536 -18.145 1.00 84.50 156 LYS A O 1
ATOM 1307 N N . HIS A 1 157 ? -11.240 -2.753 -16.860 1.00 83.88 157 HIS A N 1
ATOM 1308 C CA . HIS A 1 157 ? -10.045 -2.369 -17.610 1.00 83.88 157 HIS A CA 1
ATOM 1309 C C . HIS A 1 157 ? -8.953 -3.440 -17.541 1.00 83.88 157 HIS A C 1
ATOM 1311 O O . HIS A 1 157 ? -8.398 -3.794 -18.579 1.00 83.88 157 HIS A O 1
ATOM 1317 N N . LEU A 1 158 ? -8.690 -4.000 -16.356 1.00 84.50 158 LEU A N 1
ATOM 1318 C CA . LEU A 1 158 ? -7.686 -5.050 -16.165 1.00 84.50 158 LEU A CA 1
ATOM 1319 C C . LEU A 1 158 ? -7.994 -6.309 -16.993 1.00 84.50 158 LEU A C 1
ATOM 1321 O O . LEU A 1 158 ? -7.097 -6.893 -17.605 1.00 84.50 158 LEU A O 1
ATOM 1325 N N . LEU A 1 159 ? -9.261 -6.728 -17.022 1.00 85.62 159 LEU A N 1
ATOM 1326 C CA . LEU A 1 159 ? -9.692 -7.935 -17.727 1.00 85.62 159 LEU A CA 1
ATOM 1327 C C . LEU A 1 159 ? -10.016 -7.694 -19.214 1.00 85.62 159 LEU A C 1
ATOM 1329 O O . LEU A 1 159 ? -10.192 -8.662 -19.958 1.00 85.62 159 LEU A O 1
ATOM 1333 N N . GLY A 1 160 ? -10.104 -6.433 -19.650 1.00 80.75 160 GLY A N 1
ATOM 1334 C CA . GLY A 1 160 ? -10.411 -6.041 -21.028 1.00 80.75 160 GLY A CA 1
ATOM 1335 C C . GLY A 1 160 ? -11.876 -6.237 -21.434 1.00 80.75 160 GLY A C 1
ATOM 1336 O O . GLY A 1 160 ? -12.148 -6.485 -22.609 1.00 80.75 160 GLY A O 1
ATOM 1337 N N . TRP A 1 161 ? -12.817 -6.191 -20.490 1.00 80.25 161 TRP A N 1
ATOM 1338 C CA . TRP A 1 161 ? -14.250 -6.353 -20.773 1.00 80.25 161 TRP A CA 1
ATOM 1339 C C . TRP A 1 161 ? -14.894 -4.985 -21.037 1.00 80.25 161 TRP A C 1
ATOM 1341 O O . TRP A 1 161 ? -14.672 -4.035 -20.287 1.00 80.25 161 TRP A O 1
ATOM 1351 N N . THR A 1 162 ? -15.676 -4.879 -22.113 1.00 71.12 162 THR A N 1
ATOM 1352 C CA . THR A 1 162 ? -16.442 -3.675 -22.480 1.00 71.12 162 THR A CA 1
ATOM 1353 C C . THR A 1 162 ? -17.709 -3.537 -21.624 1.00 71.12 162 THR A C 1
ATOM 1355 O O . THR A 1 162 ? -18.096 -4.477 -20.935 1.00 71.12 162 THR A O 1
ATOM 1358 N N . GLU A 1 163 ? -18.368 -2.369 -21.646 1.00 59.34 163 GLU A N 1
ATOM 1359 C CA . GLU A 1 163 ? -19.570 -2.048 -20.840 1.00 59.34 163 GLU A CA 1
ATOM 1360 C C . GLU A 1 163 ? -20.835 -2.883 -21.148 1.00 59.34 163 GLU A C 1
ATOM 1362 O O . GLU A 1 163 ? -21.929 -2.537 -20.709 1.00 59.34 163 GLU A O 1
ATOM 1367 N N . GLU A 1 164 ? -20.726 -3.990 -21.878 1.00 58.56 164 GLU A N 1
ATOM 1368 C CA . GLU A 1 164 ? -21.861 -4.885 -22.094 1.00 58.56 164 GLU A CA 1
ATOM 1369 C C . GLU A 1 164 ? -22.247 -5.599 -20.790 1.00 58.56 164 GLU A C 1
ATOM 1371 O O . GLU A 1 164 ? -21.373 -6.008 -20.025 1.00 58.56 164 GLU A O 1
ATOM 1376 N N . ASP A 1 165 ? -23.562 -5.727 -20.553 1.00 62.12 165 ASP A N 1
ATOM 1377 C CA . ASP A 1 165 ? -24.233 -6.272 -19.360 1.00 62.12 165 ASP A CA 1
ATOM 1378 C C . ASP A 1 165 ? -23.423 -7.350 -18.614 1.00 62.12 165 ASP A C 1
ATOM 1380 O O . ASP A 1 165 ? -23.622 -8.553 -18.804 1.00 62.12 165 ASP A O 1
ATOM 1384 N N . TYR A 1 166 ? -22.543 -6.932 -17.697 1.00 69.00 166 TYR A N 1
ATOM 1385 C CA . TYR A 1 166 ? -21.758 -7.853 -16.869 1.00 69.00 166 TYR A CA 1
ATOM 1386 C C . TYR A 1 166 ? -22.656 -8.753 -16.012 1.00 69.00 166 TYR A C 1
ATOM 1388 O O . TYR A 1 166 ? -22.268 -9.855 -15.642 1.00 69.00 166 TYR A O 1
ATOM 1396 N N . THR A 1 167 ? -23.895 -8.319 -15.788 1.00 68.88 167 THR A N 1
ATOM 1397 C CA . THR A 1 167 ? -24.987 -9.069 -15.165 1.00 68.88 167 THR A CA 1
ATOM 1398 C C . THR A 1 167 ? -25.387 -10.341 -15.922 1.00 68.88 167 THR A C 1
ATOM 1400 O O . THR A 1 167 ? -26.022 -11.214 -15.328 1.00 68.88 167 THR A O 1
ATOM 1403 N N . LYS A 1 168 ? -25.023 -10.490 -17.206 1.00 74.56 168 LYS A N 1
ATOM 1404 C CA . LYS A 1 168 ? -25.242 -11.716 -17.998 1.00 74.56 168 LYS A CA 1
ATOM 1405 C C . LYS A 1 168 ? -24.126 -12.745 -17.836 1.00 74.56 168 LYS A C 1
ATOM 1407 O O . LYS A 1 168 ? -24.331 -13.910 -18.180 1.00 74.56 168 LYS A O 1
ATOM 1412 N N . TYR A 1 169 ? -22.962 -12.344 -17.330 1.00 81.44 169 TYR A N 1
ATOM 1413 C CA . TYR A 1 169 ? -21.838 -13.252 -17.142 1.00 81.44 169 TYR A CA 1
ATOM 1414 C C . TYR A 1 169 ? -21.851 -13.861 -15.740 1.00 81.44 169 TYR A C 1
ATOM 1416 O O . TYR A 1 169 ? -22.374 -13.299 -14.772 1.00 81.44 169 TYR A O 1
ATOM 1424 N N . ARG A 1 170 ? -21.272 -15.055 -15.648 1.00 87.88 170 ARG A N 1
ATOM 1425 C CA . ARG A 1 170 ? -21.047 -15.753 -14.387 1.00 87.88 170 ARG A CA 1
ATOM 1426 C C . ARG A 1 170 ? -19.557 -15.766 -14.067 1.00 87.88 170 ARG A C 1
ATOM 1428 O O . ARG A 1 170 ? -18.732 -15.570 -14.960 1.00 87.88 170 ARG A O 1
ATOM 1435 N N . ILE A 1 171 ? -19.216 -16.021 -12.810 1.00 88.88 171 ILE A N 1
ATOM 1436 C CA . ILE A 1 171 ? -17.833 -16.052 -12.327 1.00 88.88 171 ILE A CA 1
ATOM 1437 C C . ILE A 1 171 ? -16.970 -17.062 -13.100 1.00 88.88 171 ILE A C 1
ATOM 1439 O O . ILE A 1 171 ? -15.788 -16.816 -13.333 1.00 88.88 171 ILE A O 1
ATOM 1443 N N . GLU A 1 172 ? -17.576 -18.145 -13.593 1.00 88.75 172 GLU A N 1
ATOM 1444 C CA . GLU A 1 172 ? -16.921 -19.157 -14.422 1.00 88.75 172 GLU A CA 1
ATOM 1445 C C . GLU A 1 172 ? -16.336 -18.593 -15.726 1.00 88.75 172 GLU A C 1
ATOM 1447 O O . GLU A 1 172 ? -15.423 -19.187 -16.294 1.00 88.75 172 GLU A O 1
ATOM 1452 N N . SER A 1 173 ? -16.835 -17.456 -16.219 1.00 87.88 173 SER A N 1
ATOM 1453 C CA . SER A 1 173 ? -16.317 -16.814 -17.432 1.00 87.88 173 SER A CA 1
ATOM 1454 C C . SER A 1 173 ? -14.906 -16.248 -17.266 1.00 87.88 173 SER A C 1
ATOM 1456 O O . SER A 1 173 ? -14.209 -16.078 -18.264 1.00 87.88 173 SER A O 1
ATOM 1458 N N . PHE A 1 174 ? -14.480 -15.971 -16.032 1.00 88.69 174 PHE A N 1
ATOM 1459 C CA . PHE A 1 174 ? -13.137 -15.469 -15.736 1.00 88.69 174 PHE A CA 1
ATOM 1460 C C . PHE A 1 174 ? -12.162 -16.582 -15.345 1.00 88.69 174 PHE A C 1
ATOM 1462 O O . PHE A 1 174 ? -10.977 -16.322 -15.161 1.00 88.69 174 PHE A O 1
ATOM 1469 N N . MET A 1 175 ? -12.632 -17.819 -15.201 1.00 90.56 175 MET A N 1
ATOM 1470 C CA . MET A 1 175 ? -11.780 -18.939 -14.812 1.00 90.56 175 MET A CA 1
ATOM 1471 C C . MET A 1 175 ? -11.056 -19.528 -16.033 1.00 90.56 175 MET A C 1
ATOM 1473 O O . MET A 1 175 ? -11.640 -19.586 -17.122 1.00 90.56 175 MET A O 1
ATOM 1477 N N . PRO A 1 176 ? -9.812 -20.012 -15.864 1.00 90.25 176 PRO A N 1
ATOM 1478 C CA . PRO A 1 176 ? -9.171 -20.917 -16.817 1.00 90.25 176 PRO A CA 1
ATOM 1479 C C . PRO A 1 176 ? -10.070 -22.121 -17.133 1.00 90.25 176 PRO A C 1
ATOM 1481 O O . PRO A 1 176 ? -10.840 -22.569 -16.280 1.00 90.25 176 PRO A O 1
ATOM 1484 N N . THR A 1 177 ? -9.982 -22.660 -18.346 1.00 89.12 177 THR A N 1
ATOM 1485 C CA . THR A 1 177 ? -10.933 -23.648 -18.890 1.00 89.12 177 THR A CA 1
ATOM 1486 C C . THR A 1 177 ? -10.958 -24.926 -18.054 1.00 89.12 177 THR A C 1
ATOM 1488 O O . THR A 1 177 ? -12.033 -25.391 -17.680 1.00 89.12 177 THR A O 1
ATOM 1491 N N . LEU A 1 178 ? -9.788 -25.423 -17.647 1.00 87.81 178 LEU A N 1
ATOM 1492 C CA . LEU A 1 178 ? -9.677 -26.611 -16.795 1.00 87.81 178 LEU A CA 1
ATOM 1493 C C . LEU A 1 178 ? -10.339 -26.414 -15.419 1.00 87.81 178 LEU A C 1
ATOM 1495 O O . LEU A 1 178 ? -11.025 -27.302 -14.912 1.00 87.81 178 LEU A O 1
ATOM 1499 N N . ILE A 1 179 ? -10.184 -25.225 -14.827 1.00 89.06 179 ILE A N 1
ATOM 1500 C CA . ILE A 1 179 ? -10.808 -24.871 -13.542 1.00 89.06 179 ILE A CA 1
ATOM 1501 C C . ILE A 1 179 ? -12.321 -24.721 -13.720 1.00 89.06 179 ILE A C 1
ATOM 1503 O O . ILE A 1 179 ? -13.092 -25.237 -12.911 1.00 89.06 179 ILE A O 1
ATOM 1507 N N . LYS A 1 180 ? -12.751 -24.063 -14.801 1.00 89.81 180 LYS A N 1
ATOM 1508 C CA . LYS A 1 180 ? -14.157 -23.859 -15.156 1.00 89.81 180 LYS A CA 1
ATOM 1509 C C . LYS A 1 180 ? -14.913 -25.181 -15.286 1.00 89.81 180 LYS A C 1
ATOM 1511 O O . LYS A 1 180 ? -16.004 -25.309 -14.737 1.00 89.81 180 LYS A O 1
ATOM 1516 N N . GLU A 1 181 ? -14.345 -26.162 -15.982 1.00 89.31 181 GLU A N 1
ATOM 1517 C CA . GLU A 1 181 ? -14.976 -27.472 -16.195 1.00 89.31 181 GLU A CA 1
ATOM 1518 C C . GLU A 1 181 ? -15.180 -28.256 -14.895 1.00 89.31 181 GLU A C 1
ATOM 1520 O O . GLU A 1 181 ? -16.160 -28.989 -14.752 1.00 89.31 181 GLU A O 1
ATOM 1525 N N . LYS A 1 182 ? -14.276 -28.085 -13.924 1.00 88.75 182 LYS A N 1
ATOM 1526 C CA . LYS A 1 182 ? -14.331 -28.766 -12.622 1.00 88.75 182 LYS A CA 1
ATOM 1527 C C . LYS A 1 182 ? -14.976 -27.922 -11.518 1.00 88.75 182 LYS A C 1
ATOM 1529 O O . LYS A 1 182 ? -15.142 -28.415 -10.403 1.00 88.75 182 LYS A O 1
ATOM 1534 N N . HIS A 1 183 ? -15.392 -26.688 -11.816 1.00 87.38 183 HIS A N 1
ATOM 1535 C CA . HIS A 1 183 ? -15.915 -25.741 -10.828 1.00 87.38 183 HIS A CA 1
ATOM 1536 C C . HIS A 1 183 ? -17.132 -26.287 -10.068 1.00 87.38 183 HIS A C 1
ATOM 1538 O O . HIS A 1 183 ? -17.190 -26.202 -8.843 1.00 87.38 183 HIS A O 1
ATOM 1544 N N . SER A 1 184 ? -18.065 -26.937 -10.769 1.00 84.81 184 SER A N 1
ATOM 1545 C CA . SER A 1 184 ? -19.244 -27.565 -10.154 1.00 84.81 184 SER A CA 1
ATOM 1546 C C . SER A 1 184 ? -18.876 -28.643 -9.129 1.00 84.81 184 SER A C 1
ATOM 1548 O O . SER A 1 184 ? -19.490 -28.710 -8.067 1.00 84.81 184 SER A O 1
ATOM 1550 N N . ALA A 1 185 ? -17.836 -29.437 -9.396 1.00 85.50 185 ALA A N 1
ATOM 1551 C CA . ALA A 1 185 ? -17.350 -30.457 -8.469 1.00 85.50 185 ALA A CA 1
ATOM 1552 C C . ALA A 1 185 ? -16.706 -29.840 -7.214 1.00 85.50 185 ALA A C 1
ATOM 1554 O O . ALA A 1 185 ? -16.793 -30.411 -6.124 1.00 85.50 185 ALA A O 1
ATOM 1555 N N . PHE A 1 186 ? -16.082 -28.662 -7.337 1.00 85.69 186 PHE A N 1
ATOM 1556 C CA . PHE A 1 186 ? -15.545 -27.930 -6.186 1.00 85.69 186 PHE A CA 1
ATOM 1557 C C . PHE A 1 186 ? -16.662 -27.426 -5.274 1.00 85.69 186 PHE A C 1
ATOM 1559 O O . PHE A 1 186 ? -16.557 -27.571 -4.055 1.00 85.69 186 PHE A O 1
ATOM 1566 N N . LEU A 1 187 ? -17.738 -26.897 -5.862 1.00 82.31 187 LEU A N 1
ATOM 1567 C CA . LEU A 1 187 ? -18.924 -26.461 -5.126 1.00 82.31 187 LEU A CA 1
ATOM 1568 C C . LEU A 1 187 ? -19.610 -27.635 -4.430 1.00 82.31 187 LEU A C 1
ATOM 1570 O O . LEU A 1 187 ? -19.839 -27.574 -3.230 1.00 82.31 187 LEU A O 1
ATOM 1574 N N . GLU A 1 188 ? -19.827 -28.750 -5.131 1.00 81.56 188 GLU A N 1
ATOM 1575 C CA . GLU A 1 188 ? -20.447 -29.941 -4.540 1.00 81.56 188 GLU A CA 1
ATOM 1576 C C . GLU A 1 188 ? -19.630 -30.486 -3.357 1.00 81.56 188 GLU A C 1
ATOM 1578 O O . GLU A 1 188 ? -20.179 -30.907 -2.335 1.00 81.56 188 GLU A O 1
ATOM 1583 N N . ARG A 1 189 ? -18.296 -30.467 -3.460 1.00 81.12 189 ARG A N 1
ATOM 1584 C CA . ARG A 1 189 ? -17.425 -30.848 -2.344 1.00 81.12 189 ARG A CA 1
ATOM 1585 C C . ARG A 1 189 ? -17.532 -29.862 -1.187 1.00 81.12 189 ARG A C 1
ATOM 1587 O O . ARG A 1 189 ? -17.570 -30.307 -0.039 1.00 81.12 189 ARG A O 1
ATOM 1594 N N . TYR A 1 190 ? -17.560 -28.561 -1.463 1.00 80.31 190 TYR A N 1
ATOM 1595 C CA . TYR A 1 190 ? -17.746 -27.542 -0.434 1.00 80.31 190 TYR A CA 1
ATOM 1596 C C . TYR A 1 190 ? -19.090 -27.721 0.281 1.00 80.31 190 TYR A C 1
ATOM 1598 O O . TYR A 1 190 ? -19.107 -27.780 1.506 1.00 80.31 190 TYR A O 1
ATOM 1606 N N . ASP A 1 191 ? -20.173 -27.954 -0.457 1.00 75.56 191 ASP A N 1
ATOM 1607 C CA . ASP A 1 191 ? -21.507 -28.205 0.097 1.00 75.56 191 ASP A CA 1
ATOM 1608 C C . ASP A 1 191 ? -21.540 -29.461 0.982 1.00 75.56 191 ASP A C 1
ATOM 1610 O O . ASP A 1 191 ? -22.183 -29.475 2.031 1.00 75.56 191 ASP A O 1
ATOM 1614 N N . LYS A 1 192 ? -20.812 -30.520 0.599 1.00 77.38 192 LYS A N 1
ATOM 1615 C CA . LYS A 1 192 ? -20.734 -31.768 1.378 1.00 77.38 192 LYS A CA 1
ATOM 1616 C C . LYS A 1 192 ? -19.824 -31.681 2.603 1.00 77.38 192 LYS A C 1
ATOM 1618 O O . LYS A 1 192 ? -20.077 -32.366 3.590 1.00 77.38 192 LYS A O 1
ATOM 1623 N N . THR A 1 193 ? -18.726 -30.929 2.525 1.00 78.62 193 THR A N 1
ATOM 1624 C CA . THR A 1 193 ? -17.645 -30.964 3.535 1.00 78.62 193 THR A CA 1
ATOM 1625 C C . THR A 1 193 ? -17.547 -29.703 4.389 1.00 78.62 193 THR A C 1
ATOM 1627 O O . THR A 1 193 ? -16.922 -29.738 5.446 1.00 78.62 193 THR A O 1
ATOM 1630 N N . GLY A 1 194 ? -18.118 -28.584 3.939 1.00 73.06 194 GLY A N 1
ATOM 1631 C CA . GLY A 1 194 ? -17.977 -27.255 4.540 1.00 73.06 194 GLY A CA 1
ATOM 1632 C C . GLY A 1 194 ? -16.569 -26.653 4.442 1.00 73.06 194 GLY A C 1
ATOM 1633 O O . GLY A 1 194 ? -16.336 -25.555 4.945 1.00 73.06 194 GLY A O 1
ATOM 1634 N N . GLN A 1 195 ? -15.611 -27.346 3.818 1.00 73.00 195 GLN A N 1
ATOM 1635 C CA . GLN A 1 195 ? -14.209 -26.930 3.770 1.00 73.00 195 GLN A CA 1
ATOM 1636 C C . GLN A 1 195 ? -13.897 -26.206 2.459 1.00 73.00 195 GLN A C 1
ATOM 1638 O O . GLN A 1 195 ? -13.929 -26.809 1.386 1.00 73.00 195 GLN A O 1
ATOM 1643 N N . SER A 1 196 ? -13.559 -24.916 2.545 1.00 74.44 196 SER A N 1
ATOM 1644 C CA . SER A 1 196 ? -13.075 -24.134 1.402 1.00 74.44 196 SER A CA 1
ATOM 1645 C C . SER A 1 196 ? -11.563 -23.956 1.458 1.00 74.44 196 SER A C 1
ATOM 1647 O O . SER A 1 196 ? -11.004 -23.704 2.521 1.00 74.44 196 SER A O 1
ATOM 1649 N N . PHE A 1 197 ? -10.916 -24.045 0.297 1.00 70.25 197 PHE A N 1
ATOM 1650 C CA . PHE A 1 197 ? -9.497 -23.719 0.140 1.00 70.25 197 PHE A CA 1
ATOM 1651 C C . PHE A 1 197 ? -9.275 -22.226 -0.143 1.00 70.25 197 PHE A C 1
ATOM 1653 O O . PHE A 1 197 ? -8.226 -21.692 0.205 1.00 70.25 197 PHE A O 1
ATOM 1660 N N . ILE A 1 198 ? -10.273 -21.555 -0.730 1.00 77.44 198 ILE A N 1
ATOM 1661 C CA . ILE A 1 198 ? -10.144 -20.203 -1.297 1.00 77.44 198 ILE A CA 1
ATOM 1662 C C . ILE A 1 198 ? -10.863 -19.155 -0.430 1.00 77.44 198 ILE A C 1
ATOM 1664 O O . ILE A 1 198 ? -10.399 -18.027 -0.300 1.00 77.44 198 ILE A O 1
ATOM 1668 N N . ILE A 1 199 ? -11.996 -19.500 0.194 1.00 80.88 199 ILE A N 1
ATOM 1669 C CA . ILE A 1 199 ? -12.765 -18.544 1.006 1.00 80.88 199 ILE A CA 1
ATOM 1670 C C . ILE A 1 199 ? -11.972 -18.183 2.270 1.00 80.88 199 ILE A C 1
ATOM 1672 O O . ILE A 1 199 ? -11.511 -19.063 2.991 1.00 80.88 199 ILE A O 1
ATOM 1676 N N . ASN A 1 200 ? -11.870 -16.883 2.551 1.00 75.50 200 ASN A N 1
ATOM 1677 C CA . ASN A 1 200 ? -11.119 -16.261 3.646 1.00 75.50 200 ASN A CA 1
ATOM 1678 C C . ASN A 1 200 ? -9.594 -16.460 3.603 1.00 75.50 200 ASN A C 1
ATOM 1680 O O . ASN A 1 200 ? -8.916 -16.070 4.552 1.00 75.50 200 ASN A O 1
ATOM 1684 N N . ASN A 1 201 ? -9.048 -16.984 2.503 1.00 77.62 201 ASN A N 1
ATOM 1685 C CA . ASN A 1 201 ? -7.611 -17.120 2.292 1.00 77.62 201 ASN A CA 1
ATOM 1686 C C . ASN A 1 201 ? -7.165 -16.256 1.109 1.00 77.62 201 ASN A C 1
ATOM 1688 O O . ASN A 1 201 ? -7.912 -16.055 0.153 1.00 77.62 201 ASN A O 1
ATOM 1692 N N . LYS A 1 202 ? -5.934 -15.739 1.176 1.00 81.00 202 LYS A N 1
ATOM 1693 C CA . LYS A 1 202 ? -5.271 -15.158 0.006 1.00 81.00 202 LYS A CA 1
ATOM 1694 C C . LYS A 1 202 ? -4.671 -16.294 -0.809 1.00 81.00 202 LYS A C 1
ATOM 1696 O O . LYS A 1 202 ? -3.916 -17.102 -0.268 1.00 81.00 202 LYS A O 1
ATOM 1701 N N . THR A 1 203 ? -5.016 -16.377 -2.085 1.00 84.06 203 THR A N 1
ATOM 1702 C CA . THR A 1 203 ? -4.561 -17.453 -2.968 1.00 84.06 203 THR A CA 1
ATOM 1703 C C . THR A 1 203 ? -4.094 -16.867 -4.288 1.00 84.06 203 THR A C 1
ATOM 1705 O O . THR A 1 203 ? -4.811 -16.091 -4.912 1.00 84.06 203 THR A O 1
ATOM 1708 N N . CYS A 1 204 ? -2.894 -17.240 -4.724 1.00 86.94 204 CYS A N 1
ATOM 1709 C CA . CYS A 1 204 ? -2.405 -16.899 -6.054 1.00 86.94 204 CYS A CA 1
ATOM 1710 C C . CYS A 1 204 ? -3.042 -17.840 -7.077 1.00 86.94 204 CYS A C 1
ATOM 1712 O O . CYS A 1 204 ? -3.057 -19.047 -6.861 1.00 86.94 204 CYS A O 1
ATOM 1714 N N . MET A 1 205 ? -3.576 -17.297 -8.167 1.00 90.00 205 MET A N 1
ATOM 1715 C CA . MET A 1 205 ? -4.152 -18.086 -9.253 1.00 90.00 205 MET A CA 1
ATOM 1716 C C . MET A 1 205 ? -4.138 -17.322 -10.573 1.00 90.00 205 MET A C 1
ATOM 1718 O O . MET A 1 205 ? -3.826 -16.134 -10.618 1.00 90.00 205 MET A O 1
ATOM 1722 N N . PHE A 1 206 ? -4.506 -17.999 -11.656 1.00 91.44 206 PHE A N 1
ATOM 1723 C CA . PHE A 1 206 ? -4.651 -17.382 -12.969 1.00 91.44 206 PHE A CA 1
ATOM 1724 C C . PHE A 1 206 ? -6.110 -17.040 -13.260 1.00 91.44 206 PHE A C 1
ATOM 1726 O O . PHE A 1 206 ? -7.012 -17.830 -12.987 1.00 91.44 206 PHE A O 1
ATOM 1733 N N . VAL A 1 207 ? -6.332 -15.872 -13.861 1.00 91.81 207 VAL A N 1
ATOM 1734 C CA . VAL A 1 207 ? -7.645 -15.430 -14.342 1.00 91.81 207 VAL A CA 1
ATOM 1735 C C . VAL A 1 207 ? -7.592 -15.193 -15.847 1.00 91.81 207 VAL A C 1
ATOM 1737 O O . VAL A 1 207 ? -6.570 -14.766 -16.387 1.00 91.81 207 VAL A O 1
ATOM 1740 N N . LYS A 1 208 ? -8.698 -15.473 -16.531 1.00 90.50 208 LYS A N 1
ATOM 1741 C CA . LYS A 1 208 ? -8.849 -15.350 -17.978 1.00 90.50 208 LYS A CA 1
ATOM 1742 C C . LYS A 1 208 ? -9.381 -13.966 -18.353 1.00 90.50 208 LYS A C 1
ATOM 1744 O O . LYS A 1 208 ? -10.432 -13.532 -17.878 1.00 90.50 208 LYS A O 1
ATOM 1749 N N . LYS A 1 209 ? -8.656 -13.273 -19.231 1.00 89.06 209 LYS A N 1
ATOM 1750 C CA . LYS A 1 209 ? -9.075 -12.010 -19.856 1.00 89.06 209 LYS A CA 1
ATOM 1751 C C . LYS A 1 209 ? -10.110 -12.259 -20.959 1.00 89.06 209 LYS A C 1
ATOM 1753 O O . LYS A 1 209 ? -10.188 -13.353 -21.519 1.00 89.06 209 LYS A O 1
ATOM 1758 N N . SER A 1 210 ? -10.844 -11.215 -21.351 1.00 85.19 210 SER A N 1
ATOM 1759 C CA . SER A 1 210 ? -11.800 -11.265 -22.477 1.00 85.19 210 SER A CA 1
ATOM 1760 C C . SER A 1 210 ? -11.146 -11.687 -23.801 1.00 85.19 210 SER A C 1
ATOM 1762 O O . SER A 1 210 ? -11.769 -12.320 -24.651 1.00 85.19 210 SER A O 1
ATOM 1764 N N . ASN A 1 211 ? -9.863 -11.359 -23.978 1.00 81.81 211 ASN A N 1
ATOM 1765 C CA . ASN A 1 211 ? -9.093 -11.698 -25.169 1.00 81.81 211 ASN A CA 1
ATOM 1766 C C . ASN A 1 211 ? -8.646 -13.173 -25.221 1.00 81.81 211 ASN A C 1
ATOM 1768 O O . ASN A 1 211 ? -8.164 -13.596 -26.276 1.00 81.81 211 ASN A O 1
ATOM 1772 N N . GLY A 1 212 ? -8.851 -13.938 -24.142 1.00 82.38 212 GLY A N 1
ATOM 1773 C CA . GLY A 1 212 ? -8.542 -15.363 -24.021 1.00 82.38 212 GLY A CA 1
ATOM 1774 C C . GLY A 1 212 ? -7.237 -15.686 -23.288 1.00 82.38 212 GLY A C 1
ATOM 1775 O O . GLY A 1 212 ? -7.060 -16.841 -22.909 1.00 82.38 212 GLY A O 1
ATOM 1776 N N . TYR A 1 213 ? -6.355 -14.707 -23.053 1.00 87.44 213 TYR A N 1
ATOM 1777 C CA . TYR A 1 213 ? -5.103 -14.934 -22.319 1.00 87.44 213 TYR A CA 1
ATOM 1778 C C . TYR A 1 213 ? -5.326 -14.996 -20.815 1.00 87.44 213 TYR A C 1
ATOM 1780 O O . TYR A 1 213 ? -6.299 -14.449 -20.288 1.00 87.44 213 TYR A O 1
ATOM 1788 N N . VAL A 1 214 ? -4.374 -15.611 -20.122 1.00 89.69 214 VAL A N 1
ATOM 1789 C CA . VAL A 1 214 ? -4.369 -15.681 -18.661 1.00 89.69 214 VAL A CA 1
ATOM 1790 C C . VAL A 1 214 ? -3.386 -14.693 -18.046 1.00 89.69 214 VAL A C 1
ATOM 1792 O O . VAL A 1 214 ? -2.313 -14.440 -18.598 1.00 89.69 214 VAL A O 1
ATOM 1795 N N . ILE A 1 215 ? -3.758 -14.142 -16.891 1.00 91.06 215 ILE A N 1
ATOM 1796 C CA . ILE A 1 215 ? -2.874 -13.329 -16.052 1.00 91.06 215 ILE A CA 1
ATOM 1797 C C . ILE A 1 215 ? -2.834 -13.865 -14.617 1.00 91.06 215 ILE A C 1
ATOM 1799 O O . ILE A 1 215 ? -3.863 -14.318 -14.110 1.00 91.06 215 ILE A O 1
ATOM 1803 N N . PRO A 1 216 ? -1.669 -13.802 -13.958 1.00 91.75 216 PRO A N 1
ATOM 1804 C CA . PRO A 1 216 ? -1.520 -14.174 -12.560 1.00 91.75 216 PRO A CA 1
ATOM 1805 C C . PRO A 1 216 ? -2.098 -13.082 -11.647 1.00 91.75 216 PRO A C 1
ATOM 1807 O O . PRO A 1 216 ? -1.799 -11.893 -11.801 1.00 91.75 216 PRO A O 1
ATOM 1810 N N . ILE A 1 217 ? -2.906 -13.490 -10.672 1.00 90.94 217 ILE A N 1
ATOM 1811 C CA . ILE A 1 217 ? -3.536 -12.621 -9.674 1.00 90.94 217 ILE A CA 1
ATOM 1812 C C . ILE A 1 217 ? -3.415 -13.220 -8.267 1.00 90.94 217 ILE A C 1
ATOM 1814 O O . ILE A 1 217 ? -3.407 -14.436 -8.090 1.00 90.94 217 ILE A O 1
ATOM 1818 N N . GLU A 1 218 ? -3.373 -12.368 -7.251 1.00 89.62 218 GLU A N 1
ATOM 1819 C CA . GLU A 1 218 ? -3.723 -12.719 -5.877 1.00 89.62 218 GLU A CA 1
ATOM 1820 C C . GLU A 1 218 ? -5.234 -12.505 -5.707 1.00 89.62 218 GLU A C 1
ATOM 1822 O O . GLU A 1 218 ? -5.753 -11.409 -5.932 1.00 89.62 218 GLU A O 1
ATOM 1827 N N . LEU A 1 219 ? -5.944 -13.569 -5.342 1.00 88.88 219 LEU A N 1
ATOM 1828 C CA . LEU A 1 219 ? -7.380 -13.578 -5.108 1.00 88.88 219 LEU A CA 1
ATOM 1829 C C . LEU A 1 219 ? -7.666 -13.695 -3.611 1.00 88.88 219 LEU A C 1
ATOM 1831 O O . LEU A 1 219 ? -7.100 -14.539 -2.917 1.00 88.88 219 LEU A O 1
ATOM 1835 N N . PHE A 1 220 ? -8.606 -12.886 -3.132 1.00 85.81 220 PHE A N 1
ATOM 1836 C CA . PHE A 1 220 ? -9.168 -13.005 -1.793 1.00 85.81 220 PHE A CA 1
ATOM 1837 C C . PHE A 1 220 ? -10.694 -12.986 -1.865 1.00 85.81 220 PHE A C 1
ATOM 1839 O O . PHE A 1 220 ? -11.277 -12.015 -2.346 1.00 85.81 220 PHE A O 1
ATOM 1846 N N . ILE A 1 221 ? -11.345 -14.048 -1.382 1.00 85.94 221 ILE A N 1
ATOM 1847 C CA . ILE A 1 221 ? -12.810 -14.164 -1.379 1.00 85.94 221 ILE A CA 1
ATOM 1848 C C . ILE A 1 221 ? -13.336 -14.087 0.051 1.00 85.94 221 ILE A C 1
ATOM 1850 O O . ILE A 1 221 ? -12.937 -14.878 0.904 1.00 85.94 221 ILE A O 1
ATOM 1854 N N . LYS A 1 222 ? -14.299 -13.198 0.299 1.00 81.56 222 LYS A N 1
ATOM 1855 C CA . LYS A 1 222 ? -15.033 -13.089 1.563 1.00 81.56 222 LYS A CA 1
ATOM 1856 C C . LYS A 1 222 ? -16.514 -13.356 1.324 1.00 81.56 222 LYS A C 1
ATOM 1858 O O . LYS A 1 222 ? -17.120 -12.816 0.401 1.00 81.56 222 LYS A O 1
ATOM 1863 N N . PHE A 1 223 ? -17.102 -14.178 2.184 1.00 80.06 223 PHE A N 1
ATOM 1864 C CA . PHE A 1 223 ? -18.549 -14.350 2.227 1.00 80.06 223 PHE A CA 1
ATOM 1865 C C . PHE A 1 223 ? -19.174 -13.212 3.035 1.00 80.06 223 PHE A C 1
ATOM 1867 O O . PHE A 1 223 ? -18.721 -12.909 4.143 1.00 80.06 223 PHE A O 1
ATOM 1874 N N . HIS A 1 224 ? -20.199 -12.569 2.485 1.00 78.06 224 HIS A N 1
ATOM 1875 C CA . HIS A 1 224 ? -20.870 -11.446 3.123 1.00 78.06 224 HIS A CA 1
ATOM 1876 C C . HIS A 1 224 ? -22.387 -11.527 2.938 1.00 78.06 224 HIS A C 1
ATOM 1878 O O . HIS A 1 224 ? -22.883 -12.068 1.954 1.00 78.06 224 HIS A O 1
ATOM 1884 N N . TYR A 1 225 ? -23.127 -10.973 3.896 1.00 73.56 225 TYR A N 1
ATOM 1885 C CA . TYR A 1 225 ? -24.569 -10.806 3.787 1.00 73.56 225 TYR A CA 1
ATOM 1886 C C . TYR A 1 225 ? -24.881 -9.347 3.444 1.00 73.56 225 TYR A C 1
ATOM 1888 O O . TYR A 1 225 ? -24.746 -8.463 4.289 1.00 73.56 225 TYR A O 1
ATOM 1896 N N . SER A 1 226 ? -25.296 -9.111 2.203 1.00 67.25 226 SER A N 1
ATOM 1897 C CA . SER A 1 226 ? -25.841 -7.842 1.731 1.00 67.25 226 SER A CA 1
ATOM 1898 C C . SER A 1 226 ? -27.343 -7.775 2.005 1.00 67.25 226 SER A C 1
ATOM 1900 O O . SER A 1 226 ? -28.076 -8.739 1.808 1.00 67.25 226 SER A O 1
ATOM 1902 N N . ILE A 1 227 ? -27.837 -6.611 2.420 1.00 60.22 227 ILE A N 1
ATOM 1903 C CA . ILE A 1 227 ? -29.278 -6.399 2.632 1.00 60.22 227 ILE A CA 1
ATOM 1904 C C . ILE A 1 227 ? -30.036 -6.391 1.291 1.00 60.22 227 ILE A C 1
ATOM 1906 O O . ILE A 1 227 ? -31.194 -6.796 1.241 1.00 60.22 227 ILE A O 1
ATOM 1910 N N . GLU A 1 228 ? -29.386 -5.951 0.209 1.00 70.44 228 GLU A N 1
ATOM 1911 C CA . GLU A 1 228 ? -29.978 -5.866 -1.132 1.00 70.44 228 GLU A CA 1
ATOM 1912 C C . GLU A 1 228 ? -29.960 -7.218 -1.856 1.00 70.44 228 GLU A C 1
ATOM 1914 O O . GLU A 1 228 ? -30.965 -7.629 -2.431 1.00 70.44 228 GLU A O 1
ATOM 1919 N N . TYR A 1 229 ? -28.833 -7.931 -1.776 1.00 70.00 229 TYR A N 1
ATOM 1920 C CA . TYR A 1 229 ? -28.573 -9.148 -2.555 1.00 70.00 229 TYR A CA 1
ATOM 1921 C C . TYR A 1 229 ? -28.535 -10.437 -1.715 1.00 70.00 229 TYR A C 1
ATOM 1923 O O . TYR A 1 229 ? -28.235 -11.507 -2.235 1.00 70.00 229 TYR A O 1
ATOM 1931 N N . GLN A 1 230 ? -28.856 -10.355 -0.420 1.00 82.25 230 GLN A N 1
ATOM 1932 C CA . GLN A 1 230 ? -28.754 -11.459 0.542 1.00 82.25 230 GLN A CA 1
ATOM 1933 C C . GLN A 1 230 ? -27.317 -12.003 0.620 1.00 82.25 230 GLN A C 1
ATOM 1935 O O . GLN A 1 230 ? -26.380 -11.240 0.849 1.00 82.25 230 GLN A O 1
ATOM 1940 N N . TYR A 1 231 ? -27.110 -13.310 0.472 1.00 81.44 231 TYR A N 1
ATOM 1941 C CA . TYR A 1 231 ? -25.777 -13.897 0.522 1.00 81.44 231 TYR A CA 1
ATOM 1942 C C . TYR A 1 231 ? -24.989 -13.589 -0.754 1.00 81.44 231 TYR A C 1
ATOM 1944 O O . TYR A 1 231 ? -25.430 -13.899 -1.860 1.00 81.44 231 TYR A O 1
ATOM 1952 N N . VAL A 1 232 ? -23.799 -13.009 -0.592 1.00 86.69 232 VAL A N 1
ATOM 1953 C CA . VAL A 1 232 ? -22.900 -12.645 -1.693 1.00 86.69 232 VAL A CA 1
ATOM 1954 C C . VAL A 1 232 ? -21.460 -13.060 -1.406 1.00 86.69 232 VAL A C 1
ATOM 1956 O O . VAL A 1 232 ? -21.008 -13.080 -0.257 1.00 86.69 232 VAL A O 1
ATOM 1959 N N . TYR A 1 233 ? -20.712 -13.339 -2.470 1.00 86.25 233 TYR A N 1
ATOM 1960 C CA . TYR A 1 233 ? -19.258 -13.435 -2.424 1.00 86.25 233 TYR A CA 1
ATOM 1961 C C . TYR A 1 233 ? -18.643 -12.133 -2.919 1.00 86.25 233 TYR A C 1
ATOM 1963 O O . TYR A 1 233 ? -18.873 -11.717 -4.056 1.00 86.25 233 TYR A O 1
ATOM 1971 N N . LEU A 1 234 ? -17.831 -11.520 -2.065 1.00 86.69 234 LEU A N 1
ATOM 1972 C CA . LEU A 1 234 ? -16.957 -10.414 -2.420 1.00 86.69 234 LEU A CA 1
ATOM 1973 C C . LEU A 1 234 ? -15.582 -10.985 -2.760 1.00 86.69 234 LEU A C 1
ATOM 1975 O O . LEU A 1 234 ? -14.920 -11.545 -1.889 1.00 86.69 234 LEU A O 1
ATOM 1979 N N . ALA A 1 235 ? -15.151 -10.830 -4.005 1.00 87.94 235 ALA A N 1
ATOM 1980 C CA . ALA A 1 235 ? -13.824 -11.223 -4.452 1.00 87.94 235 ALA A CA 1
ATOM 1981 C C . ALA A 1 235 ? -12.984 -9.982 -4.769 1.00 87.94 235 ALA A C 1
ATOM 1983 O O . ALA A 1 235 ? -13.420 -9.100 -5.509 1.00 87.94 235 ALA A O 1
ATOM 1984 N N . ILE A 1 236 ? -11.781 -9.926 -4.202 1.00 86.75 236 ILE A N 1
ATOM 1985 C CA . ILE A 1 236 ? -10.782 -8.878 -4.421 1.00 86.75 236 ILE A CA 1
ATOM 1986 C C . ILE A 1 236 ? -9.635 -9.482 -5.224 1.00 86.75 236 ILE A C 1
ATOM 1988 O O . ILE A 1 236 ? -9.132 -10.551 -4.873 1.00 86.75 236 ILE A O 1
ATOM 1992 N N . LEU A 1 237 ? -9.258 -8.807 -6.309 1.00 88.88 237 LEU A N 1
ATOM 1993 C CA . LEU A 1 237 ? -8.258 -9.273 -7.261 1.00 88.88 237 LEU A CA 1
ATOM 1994 C C . LEU A 1 237 ? -7.081 -8.295 -7.297 1.00 88.88 237 LEU A C 1
ATOM 1996 O O . LEU A 1 237 ? -7.248 -7.108 -7.578 1.00 88.88 237 LEU A O 1
ATOM 2000 N N . LYS A 1 238 ? -5.869 -8.793 -7.075 1.00 88.06 238 LYS A N 1
ATOM 2001 C CA . LYS A 1 238 ? -4.642 -8.004 -7.192 1.00 88.06 238 LYS A CA 1
ATOM 2002 C C . LYS A 1 238 ? -3.735 -8.618 -8.261 1.00 88.06 238 LYS A C 1
ATOM 2004 O O . LYS A 1 238 ? -3.239 -9.720 -8.048 1.00 88.06 238 LYS A O 1
ATOM 2009 N N . PRO A 1 239 ? -3.527 -7.969 -9.420 1.00 88.12 239 PRO A N 1
ATOM 2010 C CA . PRO A 1 239 ? -2.643 -8.507 -10.451 1.00 88.12 239 PRO A CA 1
ATOM 2011 C C . PRO A 1 239 ? -1.177 -8.490 -10.008 1.00 88.12 239 PRO A C 1
ATOM 2013 O O . PRO A 1 239 ? -0.742 -7.573 -9.310 1.00 88.12 239 PRO A O 1
ATOM 2016 N N . PHE A 1 240 ? -0.406 -9.483 -10.455 1.00 86.62 240 PHE A N 1
ATOM 2017 C CA . PHE A 1 240 ? 1.051 -9.459 -10.326 1.00 86.62 240 PHE A CA 1
ATOM 2018 C C . PHE A 1 240 ? 1.669 -8.717 -11.514 1.00 86.62 240 PHE A C 1
ATOM 2020 O O . PHE A 1 240 ? 1.577 -9.177 -12.654 1.00 86.62 240 PHE A O 1
ATOM 2027 N N . TYR A 1 241 ? 2.318 -7.583 -11.245 1.00 85.19 241 TYR A N 1
ATOM 2028 C CA . TYR A 1 241 ? 3.136 -6.867 -12.234 1.00 85.19 241 TYR A CA 1
ATOM 2029 C C . TYR A 1 241 ? 4.586 -7.360 -12.243 1.00 85.19 241 TYR A C 1
ATOM 2031 O O . TYR A 1 241 ? 5.201 -7.451 -13.301 1.00 85.19 241 TYR A O 1
ATOM 2039 N N . GLU A 1 242 ? 5.087 -7.745 -11.069 1.00 86.06 242 GLU A N 1
ATOM 2040 C CA . GLU A 1 242 ? 6.410 -8.322 -10.861 1.00 86.06 242 GLU A CA 1
ATOM 2041 C C . GLU A 1 242 ? 6.294 -9.605 -10.039 1.00 86.06 242 GLU A C 1
ATOM 2043 O O . GLU A 1 242 ? 5.519 -9.673 -9.079 1.00 86.06 242 GLU A O 1
ATOM 2048 N N . MET A 1 243 ? 7.096 -10.613 -10.373 1.00 86.12 243 MET A N 1
ATOM 2049 C CA . MET A 1 243 ? 7.225 -11.821 -9.561 1.00 86.12 243 MET A CA 1
ATOM 2050 C C . MET A 1 243 ? 8.637 -12.395 -9.627 1.00 86.12 243 MET A C 1
ATOM 2052 O O . MET A 1 243 ? 9.347 -12.196 -10.608 1.00 86.12 243 MET A O 1
ATOM 2056 N N . ALA A 1 244 ? 9.040 -13.127 -8.590 1.00 87.75 244 ALA A N 1
ATOM 2057 C CA . ALA A 1 244 ? 10.285 -13.891 -8.572 1.00 87.75 244 ALA A CA 1
ATOM 2058 C C . ALA A 1 244 ? 9.961 -15.381 -8.723 1.00 87.75 244 ALA A C 1
ATOM 2060 O O . ALA A 1 244 ? 9.814 -16.079 -7.717 1.00 87.75 244 ALA A O 1
ATOM 2061 N N . PRO A 1 245 ? 9.768 -15.880 -9.960 1.00 84.56 245 PRO A N 1
ATOM 2062 C CA . PRO A 1 245 ? 9.352 -17.247 -10.155 1.00 84.56 245 PRO A CA 1
ATOM 2063 C C . PRO A 1 245 ? 10.528 -18.195 -9.960 1.00 84.56 245 PRO A C 1
ATOM 2065 O O . PRO A 1 245 ? 10.271 -19.327 -9.629 1.00 84.56 245 PRO A O 1
ATOM 2068 N N . PHE A 1 246 ? 11.796 -17.809 -10.102 1.00 86.88 246 PHE A N 1
ATOM 2069 C CA . PHE A 1 246 ? 12.934 -18.736 -9.997 1.00 86.88 246 PHE A CA 1
ATOM 2070 C C . PHE A 1 246 ? 13.599 -18.707 -8.611 1.00 86.88 246 PHE A C 1
ATOM 2072 O O . PHE A 1 246 ? 13.442 -17.755 -7.849 1.00 86.88 246 PHE A O 1
ATOM 2079 N N . SER A 1 247 ? 14.366 -19.749 -8.286 1.00 82.88 247 SER A N 1
ATOM 2080 C CA . SER A 1 247 ? 15.105 -19.898 -7.019 1.00 82.88 247 SER A CA 1
ATOM 2081 C C . SER A 1 247 ? 16.139 -18.796 -6.753 1.00 82.88 247 SER A C 1
ATOM 2083 O O . SER A 1 247 ? 16.508 -18.578 -5.605 1.00 82.88 247 SER A O 1
ATOM 2085 N N . ASN A 1 248 ? 16.537 -18.047 -7.784 1.00 78.62 248 ASN A N 1
ATOM 2086 C CA . ASN A 1 248 ? 17.476 -16.925 -7.689 1.00 78.62 248 ASN A CA 1
ATOM 2087 C C . ASN A 1 248 ? 16.915 -15.674 -6.978 1.00 78.62 248 ASN A C 1
ATOM 2089 O O . ASN A 1 248 ? 17.647 -14.704 -6.804 1.00 78.62 248 ASN A O 1
ATOM 2093 N N . GLY A 1 249 ? 15.619 -15.640 -6.643 1.00 77.81 249 GLY A N 1
ATOM 2094 C CA . GLY A 1 249 ? 14.982 -14.511 -5.954 1.00 77.81 249 GLY A CA 1
ATOM 2095 C C . GLY A 1 249 ? 14.864 -13.221 -6.779 1.00 77.81 249 GLY A C 1
ATOM 2096 O O . GLY A 1 249 ? 14.387 -12.209 -6.262 1.00 77.81 249 GLY A O 1
ATOM 2097 N N . VAL A 1 250 ? 15.261 -13.239 -8.055 1.00 83.94 250 VAL A N 1
ATOM 2098 C CA . VAL A 1 250 ? 15.193 -12.076 -8.948 1.00 83.94 250 VAL A CA 1
ATOM 2099 C C . VAL A 1 250 ? 13.745 -11.844 -9.360 1.00 83.94 250 VAL A C 1
ATOM 2101 O O . VAL A 1 250 ? 13.064 -12.771 -9.798 1.00 83.94 250 VAL A O 1
ATOM 2104 N N . ARG A 1 251 ? 13.276 -10.598 -9.231 1.00 86.12 251 ARG A N 1
ATOM 2105 C CA . ARG A 1 251 ? 11.946 -10.189 -9.692 1.00 86.12 251 ARG A CA 1
ATOM 2106 C C . ARG A 1 251 ? 11.989 -9.843 -11.175 1.00 86.12 251 ARG A C 1
ATOM 2108 O O . ARG A 1 251 ? 12.827 -9.059 -11.607 1.00 86.12 251 ARG A O 1
ATOM 2115 N N . TYR A 1 252 ? 11.065 -10.421 -11.925 1.00 85.75 252 TYR A N 1
ATOM 2116 C CA . TYR A 1 252 ? 10.858 -10.175 -13.343 1.00 85.75 252 TYR A CA 1
ATOM 2117 C C . TYR A 1 252 ? 9.475 -9.573 -13.549 1.00 85.75 252 TYR A C 1
ATOM 2119 O O . TYR A 1 252 ? 8.522 -9.938 -12.853 1.00 85.75 252 TYR A O 1
ATOM 2127 N N . ASN A 1 253 ? 9.362 -8.686 -14.534 1.00 86.19 253 ASN A N 1
ATOM 2128 C CA . ASN A 1 253 ? 8.065 -8.183 -14.967 1.00 86.19 253 ASN A CA 1
ATOM 2129 C C . ASN A 1 253 ? 7.260 -9.318 -15.606 1.00 86.19 253 ASN A C 1
ATOM 2131 O O . ASN A 1 253 ? 7.804 -10.115 -16.372 1.00 86.19 253 ASN A O 1
ATOM 2135 N N . THR A 1 254 ? 5.953 -9.362 -15.356 1.00 84.50 254 THR A N 1
ATOM 2136 C CA . THR A 1 254 ? 5.056 -10.390 -15.915 1.00 84.50 254 THR A CA 1
ATOM 2137 C C . THR A 1 254 ? 5.080 -10.409 -17.453 1.00 84.50 254 THR A C 1
ATOM 2139 O O . THR A 1 254 ? 4.936 -11.470 -18.054 1.00 84.50 254 THR A O 1
ATOM 2142 N N . ASP A 1 255 ? 5.365 -9.274 -18.099 1.00 82.69 255 ASP A N 1
ATOM 2143 C CA . ASP A 1 255 ? 5.505 -9.165 -19.560 1.00 82.69 255 ASP A CA 1
ATOM 2144 C C . ASP A 1 255 ? 6.748 -9.889 -20.117 1.00 82.69 255 ASP A C 1
ATOM 2146 O O . ASP A 1 255 ? 6.784 -10.248 -21.293 1.00 82.69 255 ASP A O 1
ATOM 2150 N N . GLN A 1 256 ? 7.768 -10.121 -19.283 1.00 84.12 256 GLN A N 1
ATOM 2151 C CA . GLN A 1 256 ? 8.980 -10.874 -19.641 1.00 84.12 256 GLN A CA 1
ATOM 2152 C C . GLN A 1 256 ? 8.816 -12.383 -19.423 1.00 84.12 256 GLN A C 1
ATOM 2154 O O . GLN A 1 256 ? 9.626 -13.171 -19.912 1.00 84.12 256 GLN A O 1
ATOM 2159 N N . LEU A 1 257 ? 7.789 -12.783 -18.671 1.00 88.12 257 LEU A N 1
ATOM 2160 C CA . LEU A 1 257 ? 7.530 -14.165 -18.302 1.00 88.12 257 LEU A CA 1
ATOM 2161 C C . LEU A 1 257 ? 6.451 -14.772 -19.198 1.00 88.12 257 LEU A C 1
ATOM 2163 O O . LEU A 1 257 ? 5.411 -14.176 -19.490 1.00 88.12 257 LEU A O 1
ATOM 2167 N N . LEU A 1 258 ? 6.694 -16.008 -19.603 1.00 87.50 258 LEU A N 1
ATOM 2168 C CA . LEU A 1 258 ? 5.785 -16.803 -20.415 1.00 87.50 258 LEU A CA 1
ATOM 2169 C C . LEU A 1 258 ? 5.090 -17.806 -19.500 1.00 87.50 258 LEU A C 1
ATOM 2171 O O . LEU A 1 258 ? 5.768 -18.616 -18.872 1.00 87.50 258 LEU A O 1
ATOM 2175 N N . PHE A 1 259 ? 3.761 -17.770 -19.428 1.00 89.56 259 PHE A N 1
ATOM 2176 C CA . PHE A 1 259 ? 2.984 -18.752 -18.671 1.00 89.56 259 PHE A CA 1
ATOM 2177 C C . PHE A 1 259 ? 2.228 -19.661 -19.620 1.00 89.56 259 PHE A C 1
ATOM 2179 O O . PHE A 1 259 ? 1.574 -19.182 -20.548 1.00 89.56 259 PHE A O 1
ATOM 2186 N N . VAL A 1 260 ? 2.288 -20.961 -19.357 1.00 87.50 260 VAL A N 1
ATOM 2187 C CA . VAL A 1 260 ? 1.551 -21.987 -20.094 1.00 87.50 260 VAL A CA 1
ATOM 2188 C C . VAL A 1 260 ? 0.872 -22.906 -19.086 1.00 87.50 260 VAL A C 1
ATOM 2190 O O . VAL A 1 260 ? 1.531 -23.492 -18.230 1.00 87.50 260 VAL A O 1
ATOM 2193 N N . ILE A 1 261 ? -0.452 -23.010 -19.171 1.00 88.31 261 ILE A N 1
ATOM 2194 C CA . ILE A 1 261 ? -1.273 -23.853 -18.302 1.00 88.31 261 ILE A CA 1
ATOM 2195 C C . ILE A 1 261 ? -1.582 -25.148 -19.040 1.00 88.31 261 ILE A C 1
ATOM 2197 O O . ILE A 1 261 ? -2.104 -25.133 -20.161 1.00 88.31 261 ILE A O 1
ATOM 2201 N N . THR A 1 262 ? -1.282 -26.261 -18.381 1.00 86.44 262 THR A N 1
ATOM 2202 C CA . THR A 1 262 ? -1.489 -27.602 -18.917 1.00 86.44 262 THR A CA 1
ATOM 2203 C C . THR A 1 262 ? -2.265 -28.486 -17.959 1.00 86.44 262 THR A C 1
ATOM 2205 O O . THR A 1 262 ? -2.260 -28.276 -16.740 1.00 86.44 262 THR A O 1
ATOM 2208 N N . ASP A 1 263 ? -2.918 -29.489 -18.533 1.00 85.06 263 ASP A N 1
ATOM 2209 C CA . ASP A 1 263 ? -3.508 -30.582 -17.771 1.00 85.06 263 ASP A CA 1
ATOM 2210 C C . ASP A 1 263 ? -2.422 -31.491 -17.174 1.00 85.06 263 ASP A C 1
ATOM 2212 O O . 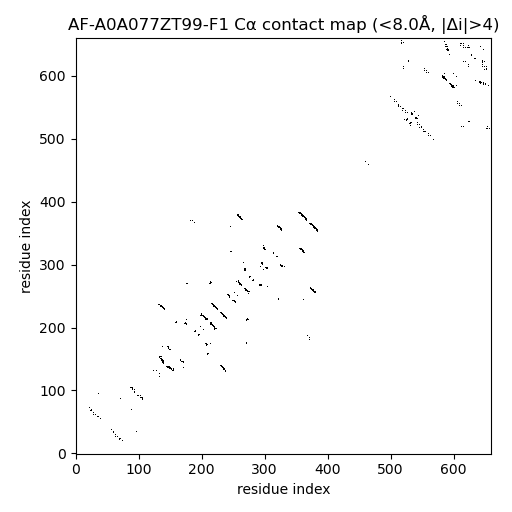ASP A 1 263 ? -1.368 -31.706 -17.777 1.00 85.06 263 ASP A O 1
ATOM 2216 N N . GLY A 1 264 ? -2.688 -32.022 -15.984 1.00 77.56 264 GLY A N 1
ATOM 2217 C CA . GLY A 1 264 ? -1.782 -32.872 -15.225 1.00 77.56 264 GLY A CA 1
ATOM 2218 C C . GLY A 1 264 ? -1.588 -34.277 -15.794 1.00 77.56 264 GLY A C 1
ATOM 2219 O O . GLY A 1 264 ? -0.588 -34.905 -15.446 1.00 77.56 264 GLY A O 1
ATOM 2220 N N . ASP A 1 265 ? -2.501 -34.752 -16.646 1.00 77.56 265 ASP A N 1
ATOM 2221 C CA . ASP A 1 265 ? -2.488 -36.119 -17.179 1.00 77.56 265 ASP A CA 1
ATOM 2222 C C . ASP A 1 265 ? -1.677 -36.226 -18.484 1.00 77.56 265 ASP A C 1
ATOM 2224 O O . ASP A 1 265 ? -0.699 -36.971 -18.556 1.00 77.56 265 ASP A O 1
ATOM 2228 N N . ASP A 1 266 ? -2.042 -35.435 -19.499 1.00 75.38 266 ASP A N 1
ATOM 2229 C CA . ASP A 1 266 ? -1.488 -35.548 -20.859 1.00 75.38 266 ASP A CA 1
ATOM 2230 C C . ASP A 1 266 ? -0.516 -34.413 -21.246 1.00 75.38 266 ASP A C 1
ATOM 2232 O O . ASP A 1 266 ? 0.079 -34.458 -22.324 1.00 75.38 266 ASP A O 1
ATOM 2236 N N . GLY A 1 267 ? -0.372 -33.363 -20.426 1.00 75.69 267 GLY A N 1
ATOM 2237 C CA . GLY A 1 267 ? 0.516 -32.224 -20.724 1.00 75.69 267 GLY A CA 1
ATOM 2238 C C . GLY A 1 267 ? 0.036 -31.334 -21.866 1.00 75.69 267 GLY A C 1
ATOM 2239 O O . GLY A 1 267 ? 0.810 -30.594 -22.475 1.00 75.69 267 GLY A O 1
ATOM 2240 N N . ARG A 1 268 ? -1.260 -31.415 -22.162 1.00 81.00 268 ARG A N 1
ATOM 2241 C CA . ARG A 1 268 ? -1.943 -30.617 -23.178 1.00 81.00 268 ARG A CA 1
ATOM 2242 C C . ARG A 1 268 ? -2.028 -29.164 -22.742 1.00 81.00 268 ARG A C 1
ATOM 2244 O O . ARG A 1 268 ? -2.456 -28.890 -21.623 1.00 81.00 268 ARG A O 1
ATOM 2251 N N . ILE A 1 269 ? -1.669 -28.247 -23.634 1.00 82.06 269 ILE A N 1
ATOM 2252 C CA . ILE A 1 269 ? -1.761 -26.805 -23.392 1.00 82.06 269 ILE A CA 1
ATOM 2253 C C . ILE A 1 269 ? -3.206 -26.340 -23.587 1.00 82.06 269 ILE A C 1
ATOM 2255 O O . ILE A 1 269 ? -3.768 -26.508 -24.666 1.00 82.06 269 ILE A O 1
ATOM 2259 N N . PHE A 1 270 ? -3.787 -25.723 -22.557 1.00 81.94 270 PHE A N 1
ATOM 2260 C CA . PHE A 1 270 ? -5.143 -25.160 -22.607 1.00 81.94 270 PHE A CA 1
ATOM 2261 C C . PHE A 1 270 ? -5.140 -23.637 -22.709 1.00 81.94 270 PHE A C 1
ATOM 2263 O O . PHE A 1 270 ? -5.949 -23.057 -23.429 1.00 81.94 270 PHE A O 1
ATOM 2270 N N . GLU A 1 271 ? -4.229 -22.979 -21.993 1.00 85.94 271 GLU A N 1
ATOM 2271 C CA . GLU A 1 271 ? -4.168 -21.523 -21.891 1.00 85.94 271 GLU A CA 1
ATOM 2272 C C . GLU A 1 271 ? -2.730 -21.031 -21.753 1.00 85.94 271 GLU A C 1
ATOM 2274 O O . GLU A 1 271 ? -1.850 -21.745 -21.274 1.00 85.94 271 GLU A O 1
ATOM 2279 N N . TYR A 1 272 ? -2.494 -19.784 -22.159 1.00 87.06 272 TYR A N 1
ATOM 2280 C CA . TYR A 1 272 ? -1.180 -19.155 -22.089 1.00 87.06 272 TYR A CA 1
ATOM 2281 C C . TYR A 1 272 ? -1.272 -17.635 -21.889 1.00 87.06 272 TYR A C 1
ATOM 2283 O O . TYR A 1 272 ? -2.318 -17.021 -22.135 1.00 87.06 272 TYR A O 1
ATOM 2291 N N . SER A 1 273 ? -0.187 -17.023 -21.404 1.00 88.75 273 SER A N 1
ATOM 2292 C CA . SER A 1 273 ? -0.114 -15.572 -21.190 1.00 88.75 273 SER A CA 1
ATOM 2293 C C . SER A 1 273 ? 0.030 -14.794 -22.499 1.00 88.75 273 SER A C 1
ATOM 2295 O O . SER A 1 273 ? 0.473 -15.308 -23.525 1.00 88.75 273 SER A O 1
ATOM 2297 N N . GLU A 1 274 ? -0.323 -13.510 -22.462 1.00 84.56 274 GLU A N 1
ATOM 2298 C CA . GLU A 1 274 ? -0.208 -12.603 -23.612 1.00 84.56 274 GLU A CA 1
ATOM 2299 C C . GLU A 1 274 ? 1.242 -12.476 -24.118 1.00 84.56 274 GLU A C 1
ATOM 2301 O O . GLU A 1 274 ? 1.469 -12.402 -25.328 1.00 84.56 274 GLU A O 1
ATOM 2306 N N . SER A 1 275 ? 2.218 -12.579 -23.210 1.00 81.94 275 SER A N 1
ATOM 2307 C CA . SER A 1 275 ? 3.652 -12.642 -23.510 1.00 81.94 275 SER A CA 1
ATOM 2308 C C . SER A 1 275 ? 3.992 -13.783 -24.476 1.00 81.94 275 SER A C 1
ATOM 2310 O O . SER A 1 275 ? 4.834 -13.621 -25.353 1.00 81.94 275 SER A O 1
ATOM 2312 N N . CYS A 1 276 ? 3.293 -14.923 -24.409 1.00 76.06 276 CYS A N 1
ATOM 2313 C CA . CYS A 1 276 ? 3.512 -16.028 -25.347 1.00 76.06 276 CYS A CA 1
ATOM 2314 C C . CYS A 1 276 ? 3.091 -15.661 -26.773 1.00 76.06 276 CYS A C 1
ATOM 2316 O O . CYS A 1 276 ? 3.707 -16.113 -27.733 1.00 76.06 276 CYS A O 1
ATOM 2318 N N . LYS A 1 277 ? 2.095 -14.790 -26.957 1.00 74.62 277 LYS A N 1
ATOM 2319 C CA . LYS A 1 277 ? 1.774 -14.287 -28.296 1.00 74.62 277 LYS A CA 1
ATOM 2320 C C . LYS A 1 277 ? 2.807 -13.276 -28.784 1.00 74.62 277 LYS A C 1
ATOM 2322 O O . LYS A 1 277 ? 3.200 -13.349 -29.944 1.00 74.62 277 LYS A O 1
ATOM 2327 N N . SER A 1 278 ? 3.214 -12.315 -27.958 1.00 69.00 278 SER A N 1
ATOM 2328 C CA . SER A 1 278 ? 4.160 -11.279 -28.398 1.00 69.00 278 SER A CA 1
ATOM 2329 C C . SER A 1 278 ? 5.551 -11.854 -28.678 1.00 69.00 278 SER A C 1
ATOM 2331 O O . SER A 1 278 ? 6.192 -11.447 -29.645 1.00 69.00 278 SER A O 1
ATOM 2333 N N . ILE A 1 279 ? 5.977 -12.831 -27.873 1.00 68.50 279 ILE A N 1
ATOM 2334 C CA . ILE A 1 279 ? 7.325 -13.402 -27.902 1.00 68.50 279 ILE A CA 1
ATOM 2335 C C . ILE A 1 279 ? 7.394 -14.700 -28.714 1.00 68.50 279 ILE A C 1
ATOM 2337 O O . ILE A 1 279 ? 8.392 -14.908 -29.382 1.00 68.50 279 ILE A O 1
ATOM 2341 N N . LEU A 1 280 ? 6.372 -15.567 -28.711 1.00 67.56 280 LEU A N 1
ATOM 2342 C CA . LEU A 1 280 ? 6.382 -16.833 -29.477 1.00 67.56 280 LEU A CA 1
ATOM 2343 C C . LEU A 1 280 ? 5.455 -16.809 -30.706 1.00 67.56 280 LEU A C 1
ATOM 2345 O O . LEU A 1 280 ? 5.360 -17.802 -31.420 1.00 67.56 280 LEU A O 1
ATOM 2349 N N . LYS A 1 281 ? 4.766 -15.687 -30.975 1.00 65.31 281 LYS A N 1
ATOM 2350 C CA . LYS A 1 281 ? 3.845 -15.499 -32.118 1.00 65.31 281 LYS A CA 1
ATOM 2351 C C . LYS A 1 281 ? 2.727 -16.547 -32.229 1.00 65.31 281 LYS A C 1
ATOM 2353 O O . LYS A 1 281 ? 2.234 -16.809 -33.324 1.00 65.31 281 LYS A O 1
ATOM 2358 N N . PHE A 1 282 ? 2.247 -17.103 -31.115 1.00 62.53 282 PHE A N 1
ATOM 2359 C CA . PHE A 1 282 ? 1.071 -17.980 -31.146 1.00 62.53 282 PHE A CA 1
ATOM 2360 C C . PHE A 1 282 ? -0.156 -17.264 -31.759 1.00 62.53 282 PHE A C 1
ATOM 2362 O O . PHE A 1 282 ? -0.644 -16.266 -31.218 1.00 62.53 282 PHE A O 1
ATOM 2369 N N . ASN A 1 283 ? -0.669 -17.763 -32.894 1.00 54.69 283 ASN A N 1
ATOM 2370 C CA . ASN A 1 283 ? -1.894 -17.260 -33.528 1.00 54.69 283 ASN A CA 1
ATOM 2371 C C . ASN A 1 283 ? -3.152 -17.665 -32.725 1.00 54.69 283 ASN A C 1
ATOM 2373 O O . ASN A 1 283 ? -3.190 -18.688 -32.061 1.00 54.69 283 ASN A O 1
ATOM 2377 N N . LYS A 1 284 ? -4.223 -16.869 -32.782 1.00 50.19 284 LYS A N 1
ATOM 2378 C CA . LYS A 1 284 ? -5.452 -17.033 -31.981 1.00 50.19 284 LYS A CA 1
ATOM 2379 C C . LYS A 1 284 ? -6.333 -18.225 -32.415 1.00 50.19 284 LYS A C 1
ATOM 2381 O O . LYS A 1 284 ? -7.308 -18.540 -31.735 1.00 50.19 284 LYS A O 1
ATOM 2386 N N . GLN A 1 285 ? -6.008 -18.887 -33.530 1.00 46.66 285 GLN A N 1
ATOM 2387 C CA . GLN A 1 285 ? -6.794 -19.990 -34.104 1.00 46.66 285 GLN A CA 1
ATOM 2388 C C . GLN A 1 285 ? -6.632 -21.349 -33.397 1.00 46.66 285 GLN A C 1
ATOM 2390 O O . GLN A 1 285 ? -7.342 -22.286 -33.747 1.00 46.66 285 GLN A O 1
ATOM 2395 N N . TYR A 1 286 ? -5.798 -21.470 -32.359 1.00 51.72 286 TYR A N 1
ATOM 2396 C CA . TYR A 1 286 ? -5.597 -22.734 -31.623 1.00 51.72 286 TYR A CA 1
ATOM 2397 C C . TYR A 1 286 ? -6.785 -23.182 -30.756 1.00 51.72 286 TYR A C 1
ATOM 2399 O O . TYR A 1 286 ? -6.656 -24.094 -29.948 1.00 51.72 286 TYR A O 1
ATOM 2407 N N . THR A 1 287 ? -7.944 -22.534 -30.870 1.00 43.66 287 THR A N 1
ATOM 2408 C CA . THR A 1 287 ? -8.981 -22.614 -29.841 1.00 43.66 287 THR A CA 1
ATOM 2409 C C . THR A 1 287 ? -10.111 -23.595 -30.087 1.00 43.66 287 THR A C 1
ATOM 2411 O O . THR A 1 287 ? -10.937 -23.664 -29.193 1.00 43.66 287 THR A O 1
ATOM 2414 N N . ASN A 1 288 ? -10.189 -24.372 -31.179 1.00 40.22 288 ASN A N 1
ATOM 2415 C CA . ASN A 1 288 ? -11.335 -25.294 -31.284 1.00 40.22 288 ASN A CA 1
ATOM 2416 C C . ASN A 1 288 ? -11.162 -26.699 -31.878 1.00 40.22 288 ASN A C 1
ATOM 2418 O O . ASN A 1 288 ? -12.042 -27.477 -31.566 1.00 40.22 288 ASN A O 1
ATOM 2422 N N . ASP A 1 289 ? -10.130 -27.083 -32.649 1.00 38.19 289 ASP A N 1
ATOM 2423 C CA . ASP A 1 289 ? -9.978 -28.516 -33.053 1.00 38.19 289 ASP A CA 1
ATOM 2424 C C . ASP A 1 289 ? -8.660 -28.889 -33.785 1.00 38.19 289 ASP A C 1
ATOM 2426 O O . ASP A 1 289 ? -8.501 -30.007 -34.272 1.00 38.19 289 ASP A O 1
ATOM 2430 N N . GLY A 1 290 ? -7.677 -27.989 -33.891 1.00 38.94 290 GLY A N 1
ATOM 2431 C CA . GLY A 1 290 ? -6.496 -28.196 -34.739 1.00 38.94 290 GLY A CA 1
ATOM 2432 C C . GLY A 1 290 ? -5.184 -28.130 -33.970 1.00 38.94 290 GLY A C 1
ATOM 2433 O O . GLY A 1 290 ? -4.633 -27.047 -33.818 1.00 38.94 290 GLY A O 1
ATOM 2434 N N . ILE A 1 291 ? -4.685 -29.298 -33.555 1.00 42.53 291 ILE A N 1
ATOM 2435 C CA . ILE A 1 291 ? -3.342 -29.556 -33.001 1.00 42.53 291 ILE A CA 1
ATOM 2436 C C . ILE A 1 291 ? -3.091 -28.866 -31.648 1.00 42.53 291 ILE A C 1
ATOM 2438 O O . ILE A 1 291 ? -2.464 -27.812 -31.549 1.00 42.53 291 ILE A O 1
ATOM 2442 N N . ILE A 1 292 ? -3.551 -29.511 -30.572 1.00 53.72 292 ILE A N 1
ATOM 2443 C CA . ILE A 1 292 ? -3.087 -29.220 -29.210 1.00 53.72 292 ILE A CA 1
ATOM 2444 C C . ILE A 1 292 ? -1.630 -29.694 -29.128 1.00 53.72 292 ILE A C 1
ATOM 2446 O O . ILE A 1 292 ? -1.384 -30.892 -28.994 1.00 53.72 292 ILE A O 1
ATOM 2450 N N . LYS A 1 293 ? -0.672 -28.772 -29.264 1.00 62.81 293 LYS A N 1
ATOM 2451 C CA . LYS A 1 293 ? 0.754 -29.085 -29.100 1.00 62.81 293 LYS A CA 1
ATOM 2452 C C . LYS A 1 293 ? 1.025 -29.530 -27.661 1.00 62.81 293 LYS A C 1
ATOM 2454 O O . LYS A 1 293 ? 0.496 -28.947 -26.710 1.00 62.81 293 LYS A O 1
ATOM 2459 N N . ILE A 1 294 ? 1.842 -30.566 -27.514 1.00 63.44 294 ILE A N 1
ATOM 2460 C CA . ILE A 1 294 ? 2.326 -31.049 -26.217 1.00 63.44 294 ILE A CA 1
ATOM 2461 C C . ILE A 1 294 ? 3.582 -30.245 -25.867 1.00 63.44 294 ILE A C 1
ATOM 2463 O O . ILE A 1 294 ? 4.354 -29.888 -26.754 1.00 63.44 294 ILE A O 1
ATOM 2467 N N . VAL A 1 295 ? 3.802 -29.951 -24.583 1.00 67.88 295 VAL A N 1
ATOM 2468 C CA . VAL A 1 295 ? 5.006 -29.227 -24.117 1.00 67.88 295 VAL A CA 1
ATOM 2469 C C . VAL A 1 295 ? 6.306 -29.883 -24.613 1.00 67.88 295 VAL A C 1
ATOM 2471 O O . VAL A 1 295 ? 7.259 -29.181 -24.937 1.00 67.88 295 VAL A O 1
ATOM 2474 N N . ASP A 1 296 ? 6.308 -31.209 -24.755 1.00 68.69 296 ASP A N 1
ATOM 2475 C CA . ASP A 1 296 ? 7.412 -32.031 -25.275 1.00 68.69 296 ASP A CA 1
ATOM 2476 C C . ASP A 1 296 ? 7.854 -31.638 -26.692 1.00 68.69 296 ASP A C 1
ATOM 2478 O O . ASP A 1 296 ? 9.003 -31.857 -27.057 1.00 68.69 296 ASP A O 1
ATOM 2482 N N . GLU A 1 297 ? 6.967 -31.045 -27.494 1.00 67.88 297 GLU A N 1
ATOM 2483 C CA . GLU A 1 297 ? 7.283 -30.582 -28.851 1.00 67.88 297 GLU A CA 1
ATOM 2484 C C . GLU A 1 297 ? 7.880 -29.166 -28.870 1.00 67.88 297 GLU A C 1
ATOM 2486 O O . GLU A 1 297 ? 8.430 -28.742 -29.882 1.00 67.88 297 GLU A O 1
ATOM 2491 N N . LEU A 1 298 ? 7.753 -28.408 -27.774 1.00 67.56 298 LEU A N 1
ATOM 2492 C CA . LEU A 1 298 ? 8.226 -27.021 -27.678 1.00 67.56 298 LEU A CA 1
ATOM 2493 C C . LEU A 1 298 ? 9.630 -26.904 -27.080 1.00 67.56 298 LEU A C 1
ATOM 2495 O O . LEU A 1 298 ? 10.300 -25.894 -27.292 1.00 67.56 298 LEU A O 1
ATOM 2499 N N . ILE A 1 299 ? 10.054 -27.891 -26.292 1.00 70.56 299 ILE A N 1
ATOM 2500 C CA . ILE A 1 299 ? 11.278 -27.821 -25.498 1.00 70.56 299 ILE A CA 1
ATOM 2501 C C . ILE A 1 299 ? 12.139 -29.042 -25.803 1.00 70.56 299 ILE A C 1
ATOM 2503 O O . ILE A 1 299 ? 11.743 -30.182 -25.559 1.00 70.56 299 ILE A O 1
ATOM 2507 N N . GLU A 1 300 ? 13.350 -28.804 -26.299 1.00 66.38 300 GLU A N 1
ATOM 2508 C CA . GLU A 1 300 ? 14.262 -29.886 -26.643 1.00 66.38 300 GLU A CA 1
ATOM 2509 C C . GLU A 1 300 ? 14.735 -30.613 -25.370 1.00 66.38 300 GLU A C 1
ATOM 2511 O O . GLU A 1 300 ? 15.087 -29.989 -24.365 1.00 66.38 300 GLU A O 1
ATOM 2516 N N . ASN A 1 301 ? 14.751 -31.950 -25.409 1.00 64.75 301 ASN A N 1
ATOM 2517 C CA . ASN A 1 301 ? 15.077 -32.828 -24.273 1.00 64.75 301 ASN A CA 1
ATOM 2518 C C . ASN A 1 301 ? 14.134 -32.718 -23.059 1.00 64.75 301 ASN A C 1
ATOM 2520 O O . ASN A 1 301 ? 14.473 -33.191 -21.974 1.00 64.75 301 ASN A O 1
ATOM 2524 N N . PHE A 1 302 ? 12.944 -32.143 -23.228 1.00 73.25 302 PHE A N 1
ATOM 2525 C CA . PHE A 1 302 ? 11.914 -32.130 -22.196 1.00 73.25 302 PHE A CA 1
ATOM 2526 C C . PHE A 1 302 ? 10.932 -33.288 -22.396 1.00 73.25 302 PHE A C 1
ATOM 2528 O O . PHE A 1 302 ? 10.524 -33.582 -23.517 1.00 73.25 302 PHE A O 1
ATOM 2535 N N . SER A 1 303 ? 10.529 -33.950 -21.306 1.00 74.06 303 SER A N 1
ATOM 2536 C CA . SER A 1 303 ? 9.451 -34.941 -21.361 1.00 74.06 303 SER A CA 1
ATOM 2537 C C . SER A 1 303 ? 8.470 -34.783 -20.210 1.00 74.06 303 SER A C 1
ATOM 2539 O O . SER A 1 303 ? 8.781 -35.047 -19.047 1.00 74.06 303 SER A O 1
ATOM 2541 N N . PHE A 1 304 ? 7.233 -34.452 -20.552 1.00 73.19 304 PHE A N 1
ATOM 2542 C CA . PHE A 1 304 ? 6.114 -34.293 -19.639 1.00 73.19 304 PHE A CA 1
ATOM 2543 C C . PHE A 1 304 ? 5.794 -35.600 -18.911 1.00 73.19 304 PHE A C 1
ATOM 2545 O O . PHE A 1 304 ? 5.400 -35.595 -17.744 1.00 73.19 304 PHE A O 1
ATOM 2552 N N . LYS A 1 305 ? 6.059 -36.753 -19.540 1.00 69.31 305 LYS A N 1
ATOM 2553 C CA . LYS A 1 305 ? 5.905 -38.067 -18.896 1.00 69.31 305 LYS A CA 1
ATOM 2554 C C . LYS A 1 305 ? 6.741 -38.197 -17.623 1.00 69.31 305 LYS A C 1
ATOM 2556 O O . LYS A 1 305 ? 6.267 -38.804 -16.664 1.00 69.31 305 LYS A O 1
ATOM 2561 N N . ILE A 1 306 ? 7.923 -37.577 -17.561 1.00 71.19 306 ILE A N 1
ATOM 2562 C CA . ILE A 1 306 ? 8.743 -37.546 -16.339 1.00 71.19 306 ILE A CA 1
ATOM 2563 C C . ILE A 1 306 ? 7.974 -36.853 -15.214 1.00 71.19 306 ILE A C 1
ATOM 2565 O O . ILE A 1 306 ? 8.010 -37.311 -14.069 1.00 71.19 306 ILE A O 1
ATOM 2569 N N . PHE A 1 307 ? 7.213 -35.800 -15.529 1.00 70.62 307 PHE A N 1
ATOM 2570 C CA . PHE A 1 307 ? 6.444 -35.073 -14.530 1.00 70.62 307 PHE A CA 1
ATOM 2571 C C . PHE A 1 307 ? 5.298 -35.897 -13.968 1.00 70.62 307 PHE A C 1
ATOM 2573 O O . PHE A 1 307 ? 5.159 -35.964 -12.750 1.00 70.62 307 PHE A O 1
ATOM 2580 N N . THR A 1 308 ? 4.549 -36.586 -14.828 1.00 68.75 308 THR A N 1
ATOM 2581 C CA . THR A 1 308 ? 3.443 -37.457 -14.397 1.00 68.75 308 THR A CA 1
ATOM 2582 C C . THR A 1 308 ? 3.916 -38.587 -13.473 1.00 68.75 308 THR A C 1
ATOM 2584 O O . THR A 1 308 ? 3.275 -38.874 -12.465 1.00 68.75 308 THR A O 1
ATOM 2587 N N . GLN A 1 309 ? 5.079 -39.186 -13.760 1.00 68.25 309 GLN A N 1
ATOM 2588 C CA . GLN A 1 309 ? 5.614 -40.330 -13.011 1.00 68.25 309 GLN A CA 1
ATOM 2589 C C . GLN A 1 309 ? 6.245 -39.940 -11.669 1.00 68.25 309 GLN A C 1
ATOM 2591 O O . GLN A 1 309 ? 6.172 -40.703 -10.707 1.00 68.25 309 GLN A O 1
ATOM 2596 N N . THR A 1 310 ? 6.860 -38.758 -11.585 1.00 65.75 310 THR A N 1
ATOM 2597 C CA . THR A 1 310 ? 7.562 -38.287 -10.375 1.00 65.75 310 THR A CA 1
ATOM 2598 C C . THR A 1 310 ? 6.692 -37.423 -9.462 1.00 65.75 310 THR A C 1
ATOM 2600 O O . THR A 1 310 ? 7.111 -37.082 -8.354 1.00 65.75 310 THR A O 1
ATOM 2603 N N . ARG A 1 311 ? 5.455 -37.118 -9.871 1.00 70.75 311 ARG A N 1
ATOM 2604 C CA . ARG A 1 311 ? 4.543 -36.207 -9.169 1.00 70.75 311 ARG A CA 1
ATOM 2605 C C . ARG A 1 311 ? 4.320 -36.564 -7.700 1.00 70.75 311 ARG A C 1
ATOM 2607 O O . ARG A 1 311 ? 4.428 -35.715 -6.820 1.00 70.75 311 ARG A O 1
ATOM 2614 N N . SER A 1 312 ? 4.049 -37.838 -7.405 1.00 62.72 312 SER A N 1
ATOM 2615 C CA . SER A 1 312 ? 3.826 -38.288 -6.024 1.00 62.72 312 SER A CA 1
ATOM 2616 C C . SER A 1 312 ? 5.069 -38.131 -5.151 1.00 62.72 312 SER A C 1
ATOM 2618 O O . SER A 1 312 ? 4.944 -37.868 -3.960 1.00 62.72 312 SER A O 1
ATOM 2620 N N . HIS A 1 313 ? 6.260 -38.293 -5.734 1.00 62.38 313 HIS A N 1
ATOM 2621 C CA . HIS A 1 313 ? 7.520 -38.113 -5.023 1.00 62.38 313 HIS A CA 1
ATOM 2622 C C . HIS A 1 313 ? 7.768 -36.631 -4.730 1.00 62.38 313 HIS A C 1
ATOM 2624 O O . HIS A 1 313 ? 7.971 -36.288 -3.568 1.00 62.38 313 HIS A O 1
ATOM 2630 N N . ARG A 1 314 ? 7.620 -35.753 -5.734 1.00 65.38 314 ARG A N 1
ATOM 2631 C CA . ARG A 1 314 ? 7.829 -34.303 -5.582 1.00 65.38 314 ARG A CA 1
ATOM 2632 C C . ARG A 1 314 ? 6.874 -33.647 -4.588 1.00 65.38 314 ARG A C 1
ATOM 2634 O O . ARG A 1 314 ? 7.295 -32.766 -3.847 1.00 65.38 314 ARG A O 1
ATOM 2641 N N . TYR A 1 315 ? 5.625 -34.111 -4.482 1.00 64.06 315 TYR A N 1
ATOM 2642 C CA . TYR A 1 315 ? 4.715 -33.623 -3.435 1.00 64.06 315 TYR A CA 1
ATOM 2643 C C . TYR A 1 315 ? 5.176 -33.975 -2.017 1.00 64.06 315 TYR A C 1
ATOM 2645 O O . TYR A 1 315 ? 4.924 -33.213 -1.087 1.00 64.06 315 TYR A O 1
ATOM 2653 N N . ILE A 1 316 ? 5.828 -35.126 -1.836 1.00 60.66 316 ILE A N 1
ATOM 2654 C CA . ILE A 1 316 ? 6.324 -35.568 -0.527 1.00 60.66 316 ILE A CA 1
ATOM 2655 C C . ILE A 1 316 ? 7.641 -34.861 -0.189 1.00 60.66 316 ILE A C 1
ATOM 2657 O O . ILE A 1 316 ? 7.857 -34.495 0.964 1.00 60.66 316 ILE A O 1
ATOM 2661 N N . THR A 1 317 ? 8.513 -34.668 -1.180 1.00 61.53 317 THR A N 1
ATOM 2662 C CA . THR A 1 317 ? 9.845 -34.073 -0.998 1.00 61.53 317 THR A CA 1
ATOM 2663 C C . THR A 1 317 ? 9.866 -32.548 -1.127 1.00 61.53 317 THR A C 1
ATOM 2665 O O . THR A 1 317 ? 10.864 -31.935 -0.760 1.00 61.53 317 THR A O 1
ATOM 2668 N N . ALA A 1 318 ? 8.773 -31.932 -1.595 1.00 66.62 318 ALA A N 1
ATOM 2669 C CA . ALA A 1 318 ? 8.681 -30.510 -1.942 1.00 66.62 318 ALA A CA 1
ATOM 2670 C C . ALA A 1 318 ? 9.759 -30.057 -2.950 1.00 66.62 318 ALA A C 1
ATOM 2672 O O . ALA A 1 318 ? 10.205 -28.908 -2.931 1.00 66.62 318 ALA A O 1
ATOM 2673 N N . GLU A 1 319 ? 10.186 -30.963 -3.832 1.00 71.12 319 GLU A N 1
ATOM 2674 C CA . GLU A 1 319 ? 11.179 -30.676 -4.865 1.00 71.12 319 GLU A CA 1
ATOM 2675 C C . GLU A 1 319 ? 10.614 -29.724 -5.924 1.00 71.12 319 GLU A C 1
ATOM 2677 O O . GLU A 1 319 ? 9.586 -29.985 -6.551 1.00 71.12 319 GLU A O 1
ATOM 2682 N N . ILE A 1 320 ? 11.317 -28.611 -6.132 1.00 77.94 320 ILE A N 1
ATOM 2683 C CA . ILE A 1 320 ? 10.992 -27.609 -7.146 1.00 77.94 320 ILE A CA 1
ATOM 2684 C C . ILE A 1 320 ? 11.721 -27.990 -8.432 1.00 77.94 320 ILE A C 1
ATOM 2686 O O . ILE A 1 320 ? 12.942 -28.125 -8.429 1.00 77.94 320 ILE A O 1
ATOM 2690 N N . TYR A 1 321 ? 10.986 -28.120 -9.538 1.00 82.38 321 TYR A N 1
ATOM 2691 C CA . TYR A 1 321 ? 11.606 -28.284 -10.849 1.00 82.38 321 TYR A CA 1
ATOM 2692 C C . TYR A 1 321 ? 12.004 -26.924 -11.424 1.00 82.38 321 TYR A C 1
ATOM 2694 O O . TYR A 1 321 ? 11.142 -26.079 -11.684 1.00 82.38 321 TYR A O 1
ATOM 2702 N N . GLU A 1 322 ? 13.301 -26.741 -11.655 1.00 85.62 322 GLU A N 1
ATOM 2703 C CA . GLU A 1 322 ? 13.874 -25.578 -12.323 1.00 85.62 322 GLU A CA 1
ATOM 2704 C C . GLU A 1 322 ? 15.057 -26.019 -13.191 1.00 85.62 322 GLU A C 1
ATOM 2706 O O . GLU A 1 322 ? 16.061 -26.497 -12.670 1.00 85.62 322 GLU A O 1
ATOM 2711 N N . GLU A 1 323 ? 14.950 -25.847 -14.508 1.00 84.06 323 GLU A N 1
ATOM 2712 C CA . GLU A 1 323 ? 15.990 -26.247 -15.464 1.00 84.06 323 GLU A CA 1
ATOM 2713 C C . GLU A 1 323 ? 16.132 -25.236 -16.610 1.00 84.06 323 GLU A C 1
ATOM 2715 O O . GLU A 1 323 ? 15.256 -24.403 -16.853 1.00 84.06 323 GLU A O 1
ATOM 2720 N N . ILE A 1 324 ? 17.269 -25.286 -17.308 1.00 85.19 324 ILE A N 1
ATOM 2721 C CA . ILE A 1 324 ? 17.523 -24.500 -18.518 1.00 85.19 324 ILE A CA 1
ATOM 2722 C C . ILE A 1 324 ? 17.471 -25.453 -19.705 1.00 85.19 324 ILE A C 1
ATOM 2724 O O . ILE A 1 324 ? 18.252 -26.401 -19.773 1.00 85.19 324 ILE A O 1
ATOM 2728 N N . HIS A 1 325 ? 16.580 -25.171 -20.647 1.00 82.12 325 HIS A N 1
ATOM 2729 C CA . HIS A 1 325 ? 16.389 -25.973 -21.847 1.00 82.12 325 HIS A CA 1
ATOM 2730 C C . HIS A 1 325 ? 16.753 -25.186 -23.103 1.00 82.12 325 HIS A C 1
ATOM 2732 O O . HIS A 1 325 ? 16.667 -23.956 -23.118 1.00 82.12 325 HIS A O 1
ATOM 2738 N N . TYR A 1 326 ? 17.136 -25.898 -24.160 1.00 77.12 326 TYR A N 1
ATOM 2739 C CA . TYR A 1 326 ? 17.255 -25.318 -25.494 1.00 77.12 326 TYR A CA 1
ATOM 2740 C C . TYR A 1 326 ? 15.872 -25.281 -26.145 1.00 77.12 326 TYR A C 1
ATOM 2742 O O . TYR A 1 326 ? 15.078 -26.214 -26.004 1.00 77.12 326 TYR A O 1
ATOM 2750 N N . LEU A 1 327 ? 15.563 -24.164 -26.800 1.00 69.62 327 LEU A N 1
ATOM 2751 C CA . LEU A 1 327 ? 14.312 -24.013 -27.533 1.00 69.62 327 LEU A CA 1
ATOM 2752 C C . LEU A 1 327 ? 14.551 -24.331 -29.000 1.00 69.62 327 LEU A C 1
ATOM 2754 O O . LEU A 1 327 ? 15.328 -23.642 -29.661 1.00 69.62 327 LEU A O 1
ATOM 2758 N N . ASP A 1 328 ? 13.826 -25.317 -29.517 1.00 65.19 328 ASP A N 1
ATOM 2759 C CA . ASP A 1 328 ? 13.779 -25.544 -30.952 1.00 65.19 328 ASP A CA 1
ATOM 2760 C C . ASP A 1 328 ? 12.721 -24.627 -31.583 1.00 65.19 328 ASP A C 1
ATOM 2762 O O . ASP A 1 328 ? 11.528 -24.931 -31.658 1.00 65.19 328 ASP A O 1
ATOM 2766 N N . LEU A 1 329 ? 13.171 -23.450 -32.022 1.00 59.81 329 LEU A N 1
ATOM 2767 C CA . LEU A 1 329 ? 12.317 -22.454 -32.670 1.00 59.81 329 LEU A CA 1
ATOM 2768 C C . LEU A 1 329 ? 11.830 -22.901 -34.063 1.00 59.81 329 LEU A C 1
ATOM 2770 O O . LEU A 1 329 ? 10.925 -22.266 -34.608 1.00 59.81 329 LEU A O 1
ATOM 2774 N N . THR A 1 330 ? 12.371 -23.984 -34.640 1.00 56.84 330 THR A N 1
ATOM 2775 C CA . THR A 1 330 ? 11.952 -24.471 -35.969 1.00 56.84 330 THR A CA 1
ATOM 2776 C C . THR A 1 330 ? 10.513 -24.998 -35.971 1.00 56.84 330 THR A C 1
ATOM 2778 O O . THR A 1 330 ? 9.794 -24.839 -36.956 1.00 56.84 330 THR A O 1
ATOM 2781 N N . TYR A 1 331 ? 10.018 -25.493 -34.832 1.00 54.06 331 TYR A N 1
ATOM 2782 C CA . TYR A 1 331 ? 8.623 -25.926 -34.668 1.00 54.06 331 TYR A CA 1
ATOM 2783 C C . TYR A 1 331 ? 7.622 -24.770 -34.482 1.00 54.06 331 TYR A C 1
ATOM 2785 O O . TYR A 1 331 ? 6.401 -24.988 -34.485 1.00 54.06 331 TYR A O 1
ATOM 2793 N N . LEU A 1 332 ? 8.107 -23.535 -34.306 1.00 51.56 332 LEU A N 1
ATOM 2794 C CA . LEU A 1 332 ? 7.284 -22.327 -34.167 1.00 51.56 332 LEU A CA 1
ATOM 2795 C C . LEU A 1 332 ? 7.087 -21.579 -35.495 1.00 51.56 332 LEU A C 1
ATOM 2797 O O . LEU A 1 332 ? 6.165 -20.769 -35.590 1.00 51.56 332 LEU A O 1
ATOM 2801 N N . SER A 1 333 ? 7.896 -21.861 -36.523 1.00 48.53 333 SER A N 1
ATOM 2802 C CA . SER A 1 333 ? 7.801 -21.208 -37.839 1.00 48.53 333 SER A CA 1
ATOM 2803 C C . SER A 1 333 ? 6.724 -21.772 -38.774 1.00 48.53 333 SER A C 1
ATOM 2805 O O . SER A 1 333 ? 6.431 -21.147 -39.789 1.00 48.53 333 SER A O 1
ATOM 2807 N N . ASP A 1 334 ? 6.080 -22.890 -38.435 1.00 45.09 334 ASP A N 1
ATOM 2808 C CA . ASP A 1 334 ? 5.184 -23.610 -39.356 1.00 45.09 334 ASP A CA 1
ATOM 2809 C C . ASP A 1 334 ? 3.748 -23.058 -39.479 1.00 45.09 334 ASP A C 1
ATOM 2811 O O . ASP A 1 334 ? 2.840 -23.749 -39.939 1.00 45.09 334 ASP A O 1
ATOM 2815 N N . VAL A 1 335 ? 3.499 -21.791 -39.126 1.00 43.56 335 VAL A N 1
ATOM 2816 C CA . VAL A 1 335 ? 2.167 -21.186 -39.298 1.00 43.56 335 VAL A CA 1
ATOM 2817 C C . VAL A 1 335 ? 2.239 -19.855 -40.055 1.00 43.56 335 VAL A C 1
ATOM 2819 O O . VAL A 1 335 ? 2.502 -18.792 -39.498 1.00 43.56 335 VAL A O 1
ATOM 2822 N N . THR A 1 336 ? 1.863 -19.964 -41.335 1.00 38.84 336 THR A N 1
ATOM 2823 C CA . THR A 1 336 ? 1.298 -18.962 -42.265 1.00 38.84 336 THR A CA 1
ATOM 2824 C C . THR A 1 336 ? 2.231 -17.996 -43.011 1.00 38.84 336 THR A C 1
ATOM 2826 O O . THR A 1 336 ? 2.410 -16.840 -42.648 1.00 38.84 336 THR A O 1
ATOM 2829 N N . GLU A 1 337 ? 2.631 -18.436 -44.210 1.00 40.69 337 GLU A N 1
ATOM 2830 C CA . GLU A 1 337 ? 2.997 -17.603 -45.373 1.00 40.69 337 GLU A CA 1
ATOM 2831 C C . GLU A 1 337 ? 1.811 -16.788 -45.952 1.00 40.69 337 GLU A C 1
ATOM 2833 O O . GLU A 1 337 ? 2.000 -16.003 -46.877 1.00 40.69 337 GLU A O 1
ATOM 2838 N N . GLN A 1 338 ? 0.582 -16.946 -45.438 1.00 38.44 338 GLN A N 1
ATOM 2839 C CA . GLN A 1 338 ? -0.629 -16.378 -46.055 1.00 38.44 338 GLN A CA 1
ATOM 2840 C C . GLN A 1 338 ? -1.195 -15.098 -45.413 1.00 38.44 338 GLN A C 1
ATOM 2842 O O . GLN A 1 338 ? -2.058 -14.481 -46.026 1.00 38.44 338 GLN A O 1
ATOM 2847 N N . ASP A 1 339 ? -0.669 -14.626 -44.276 1.00 37.88 339 ASP A N 1
ATOM 2848 C CA . ASP A 1 339 ? -1.126 -13.373 -43.633 1.00 37.88 339 ASP A CA 1
ATOM 2849 C C . ASP A 1 339 ? -0.071 -12.242 -43.654 1.00 37.88 339 ASP A C 1
ATOM 2851 O O . ASP A 1 339 ? -0.218 -11.219 -42.984 1.00 37.88 339 ASP A O 1
ATOM 2855 N N . ILE A 1 340 ? 0.996 -12.373 -44.455 1.00 41.72 340 ILE A N 1
ATOM 2856 C CA . ILE A 1 340 ? 2.060 -11.349 -44.582 1.00 41.72 340 ILE A CA 1
ATOM 2857 C C . ILE A 1 340 ? 1.658 -10.201 -45.536 1.00 41.72 340 ILE A C 1
ATOM 2859 O O . ILE A 1 340 ? 2.461 -9.322 -45.853 1.00 41.72 340 ILE A O 1
ATOM 2863 N N . ASP A 1 341 ? 0.391 -10.114 -45.942 1.00 39.12 341 ASP A N 1
ATOM 2864 C CA . ASP A 1 341 ? -0.084 -8.990 -46.742 1.00 39.12 341 ASP A CA 1
ATOM 2865 C C . ASP A 1 341 ? -0.594 -7.829 -45.868 1.00 39.12 341 ASP A C 1
ATOM 2867 O O . ASP A 1 341 ? -1.705 -7.829 -45.342 1.00 39.12 341 ASP A O 1
ATOM 2871 N N . LYS A 1 342 ? 0.241 -6.777 -45.844 1.00 40.22 342 LYS A N 1
ATOM 2872 C CA . LYS A 1 342 ? -0.045 -5.368 -45.499 1.00 40.22 342 LYS A CA 1
ATOM 2873 C C . LYS A 1 342 ? -0.038 -5.008 -44.005 1.00 40.22 342 LYS A C 1
ATOM 2875 O O . LYS A 1 342 ? -1.077 -4.768 -43.401 1.00 40.22 342 LYS A O 1
ATOM 2880 N N . GLY A 1 343 ? 1.161 -4.783 -43.449 1.00 34.22 343 GLY A N 1
ATOM 2881 C CA . GLY A 1 343 ? 1.280 -3.888 -42.285 1.00 34.22 343 GLY A CA 1
ATOM 2882 C C . GLY A 1 343 ? 2.606 -3.825 -41.523 1.00 34.22 343 GLY A C 1
ATOM 2883 O O . GLY A 1 343 ? 2.848 -2.822 -40.861 1.00 34.22 343 GLY A O 1
ATOM 2884 N N . LEU A 1 344 ? 3.483 -4.833 -41.591 1.00 34.72 344 LEU A N 1
ATOM 2885 C CA . LEU A 1 344 ? 4.616 -4.937 -40.651 1.00 34.72 344 LEU A CA 1
ATOM 2886 C C . LEU A 1 344 ? 5.922 -5.405 -41.316 1.00 34.72 344 LEU A C 1
ATOM 2888 O O . LEU A 1 344 ? 6.471 -6.440 -40.962 1.00 34.72 344 LEU A O 1
ATOM 2892 N N . GLN A 1 345 ? 6.461 -4.616 -42.251 1.00 34.31 345 GLN A N 1
ATOM 2893 C CA . GLN A 1 345 ? 7.831 -4.821 -42.762 1.00 34.31 345 GLN A CA 1
ATOM 2894 C C . GLN A 1 345 ? 8.914 -3.982 -42.054 1.00 34.31 345 GLN A C 1
ATOM 2896 O O . GLN A 1 345 ? 10.062 -4.011 -42.475 1.00 34.31 345 GLN A O 1
ATOM 2901 N N . ASN A 1 346 ? 8.608 -3.288 -40.948 1.00 36.84 346 ASN A N 1
ATOM 2902 C CA . ASN A 1 346 ? 9.575 -2.384 -40.294 1.00 36.84 346 ASN A CA 1
ATOM 2903 C C . ASN A 1 346 ? 9.940 -2.711 -38.834 1.00 36.84 346 ASN A C 1
ATOM 2905 O O . ASN A 1 346 ? 10.557 -1.880 -38.174 1.00 36.84 346 ASN A O 1
ATOM 2909 N N . LEU A 1 347 ? 9.632 -3.904 -38.315 1.00 34.75 347 LEU A N 1
ATOM 2910 C CA . LEU A 1 347 ? 10.083 -4.318 -36.977 1.00 34.75 347 LEU A CA 1
ATOM 2911 C C . LEU A 1 347 ? 10.766 -5.693 -37.015 1.00 34.75 347 LEU A C 1
ATOM 2913 O O . LEU A 1 347 ? 10.133 -6.733 -36.888 1.00 34.75 347 LEU A O 1
ATOM 2917 N N . ASN A 1 348 ? 12.089 -5.633 -37.184 1.00 37.28 348 ASN A N 1
ATOM 2918 C CA . ASN A 1 348 ? 13.112 -6.560 -36.694 1.00 37.28 348 ASN A CA 1
ATOM 2919 C C . ASN A 1 348 ? 12.891 -8.073 -36.884 1.00 37.28 348 ASN A C 1
ATOM 2921 O O . ASN A 1 348 ? 12.527 -8.789 -35.954 1.00 37.28 348 ASN A O 1
ATOM 2925 N N . ASN A 1 349 ? 13.379 -8.582 -38.018 1.00 42.06 349 ASN A N 1
ATOM 2926 C CA . ASN A 1 349 ? 13.855 -9.966 -38.166 1.00 42.06 349 ASN A CA 1
ATOM 2927 C C . ASN A 1 349 ? 15.149 -10.268 -37.361 1.00 42.06 349 ASN A C 1
ATOM 2929 O O . ASN A 1 349 ? 15.774 -11.293 -37.575 1.00 42.06 349 ASN A O 1
ATOM 2933 N N . THR A 1 350 ? 15.580 -9.401 -36.435 1.00 46.84 350 THR A N 1
ATOM 2934 C CA . THR A 1 350 ? 16.867 -9.510 -35.713 1.00 46.84 350 THR A CA 1
ATOM 2935 C C . THR A 1 350 ? 16.753 -9.942 -34.246 1.00 46.84 350 THR A C 1
ATOM 2937 O O . THR A 1 350 ? 17.779 -10.111 -33.588 1.00 46.84 350 THR A O 1
ATOM 2940 N N . LEU A 1 351 ? 15.537 -10.098 -33.705 1.00 46.91 351 LEU A N 1
ATOM 2941 C CA . LEU A 1 351 ? 15.323 -10.435 -32.286 1.00 46.91 351 LEU A CA 1
ATOM 2942 C C . LEU A 1 351 ? 15.254 -11.944 -32.004 1.00 46.91 351 LEU A C 1
ATOM 2944 O O . LEU A 1 351 ? 15.649 -12.358 -30.920 1.00 46.91 351 LEU A O 1
ATOM 2948 N N . PHE A 1 352 ? 14.800 -12.764 -32.957 1.00 47.06 352 PHE A N 1
ATOM 2949 C CA . PHE A 1 352 ? 14.641 -14.211 -32.745 1.00 47.06 352 PHE A CA 1
ATOM 2950 C C . PHE A 1 352 ? 15.935 -15.012 -32.915 1.00 47.06 352 PHE A C 1
ATOM 2952 O O . PHE A 1 352 ? 16.110 -16.001 -32.213 1.00 47.06 352 PHE A O 1
ATOM 2959 N N . ASP A 1 353 ? 16.884 -14.536 -33.726 1.00 50.16 353 ASP A N 1
ATOM 2960 C CA . ASP A 1 353 ? 18.190 -15.190 -33.944 1.00 50.16 353 ASP A CA 1
ATOM 2961 C C . ASP A 1 353 ? 19.094 -15.239 -32.691 1.00 50.16 353 ASP A C 1
ATOM 2963 O O . ASP A 1 353 ? 20.231 -15.691 -32.768 1.00 50.16 353 ASP A O 1
ATOM 2967 N N . LYS A 1 354 ? 18.635 -14.749 -31.529 1.00 55.56 354 LYS A N 1
ATOM 2968 C CA . LYS A 1 354 ? 19.462 -14.583 -30.319 1.00 55.56 354 LYS A CA 1
ATOM 2969 C C . LYS A 1 354 ? 18.955 -15.290 -29.063 1.00 55.56 354 LYS A C 1
ATOM 2971 O O . LYS A 1 354 ? 19.621 -15.184 -28.030 1.00 55.56 354 LYS A O 1
ATOM 2976 N N . PHE A 1 355 ? 17.795 -15.942 -29.097 1.00 59.84 355 PHE A N 1
ATOM 2977 C CA . PHE A 1 355 ? 17.271 -16.680 -27.943 1.00 59.84 355 PHE A CA 1
ATOM 2978 C C . PHE A 1 355 ? 17.463 -18.177 -28.169 1.00 59.84 355 PHE A C 1
ATOM 2980 O O . PHE A 1 355 ? 16.666 -18.810 -28.852 1.00 59.84 355 PHE A O 1
ATOM 2987 N N . THR A 1 356 ? 18.532 -18.739 -27.608 1.00 65.25 356 THR A N 1
ATOM 2988 C CA . THR A 1 356 ? 18.865 -20.166 -27.759 1.00 65.25 356 THR A CA 1
ATOM 2989 C C . THR A 1 356 ? 18.457 -21.003 -26.549 1.00 65.25 356 THR A C 1
ATOM 2991 O O . THR A 1 356 ? 18.349 -22.223 -26.657 1.00 65.25 356 THR A O 1
ATOM 2994 N N . LYS A 1 357 ? 18.192 -20.370 -25.396 1.00 79.75 357 LYS A N 1
ATOM 2995 C CA . LYS A 1 357 ? 17.890 -21.053 -24.131 1.00 79.75 357 LYS A CA 1
ATOM 2996 C C . LYS A 1 357 ? 16.670 -20.450 -23.434 1.00 79.75 357 LYS A C 1
ATOM 2998 O O . LYS A 1 357 ? 16.453 -19.239 -23.472 1.00 79.75 357 LYS A O 1
ATOM 3003 N N . ALA A 1 358 ? 15.916 -21.286 -22.729 1.00 84.00 358 ALA A N 1
ATOM 3004 C CA . ALA A 1 358 ? 14.834 -20.883 -21.842 1.00 84.00 358 ALA A CA 1
ATOM 3005 C C . ALA A 1 358 ? 15.021 -21.484 -20.453 1.00 84.00 358 ALA A C 1
ATOM 3007 O O . ALA A 1 358 ? 15.145 -22.699 -20.284 1.00 84.00 358 ALA A O 1
ATOM 3008 N N . LYS A 1 359 ? 14.994 -20.622 -19.441 1.00 87.75 359 LYS A N 1
ATOM 3009 C CA . LYS A 1 359 ? 14.902 -21.041 -18.049 1.00 87.75 359 LYS A CA 1
ATOM 3010 C C . LYS A 1 359 ? 13.447 -21.364 -17.731 1.00 87.75 359 LYS A C 1
ATOM 3012 O O . LYS A 1 359 ? 12.576 -20.522 -17.931 1.00 87.75 359 LYS A O 1
ATOM 3017 N N . THR A 1 360 ? 13.197 -22.569 -17.241 1.00 87.69 360 THR A N 1
ATOM 3018 C CA . THR A 1 360 ? 11.857 -23.122 -17.034 1.00 87.69 360 THR A CA 1
ATOM 3019 C C . THR A 1 360 ? 11.652 -23.473 -15.574 1.00 87.69 360 THR A C 1
ATOM 3021 O O . THR A 1 360 ? 12.507 -24.110 -14.964 1.00 87.69 360 THR A O 1
ATOM 3024 N N . ARG A 1 361 ? 10.496 -23.101 -15.026 1.00 89.12 361 ARG A N 1
ATOM 3025 C CA . ARG A 1 361 ? 10.005 -23.594 -13.738 1.00 89.12 361 ARG A CA 1
ATOM 3026 C C . ARG A 1 361 ? 8.600 -24.150 -13.888 1.00 89.12 361 ARG A C 1
ATOM 3028 O O . ARG A 1 361 ? 7.785 -23.581 -14.611 1.00 89.12 361 ARG A O 1
ATOM 3035 N N . VAL A 1 362 ? 8.313 -25.225 -13.159 1.00 87.50 362 VAL A N 1
ATOM 3036 C CA . VAL A 1 362 ? 6.979 -25.836 -13.113 1.00 87.50 362 VAL A CA 1
ATOM 3037 C C . VAL A 1 362 ? 6.347 -25.613 -11.745 1.00 87.50 362 VAL A C 1
ATOM 3039 O O . VAL A 1 362 ? 6.954 -25.909 -10.715 1.00 87.50 362 VAL A O 1
ATOM 3042 N N . PHE A 1 363 ? 5.123 -25.093 -11.741 1.00 87.12 363 PHE A N 1
ATOM 3043 C CA . PHE A 1 363 ? 4.264 -25.012 -10.565 1.00 87.12 363 PHE A CA 1
ATOM 3044 C C . PHE A 1 363 ? 3.157 -26.060 -10.690 1.00 87.12 363 PHE A C 1
ATOM 3046 O O . PHE A 1 363 ? 2.345 -26.005 -11.612 1.00 87.12 363 PHE A O 1
ATOM 3053 N N . GLU A 1 364 ? 3.136 -27.022 -9.771 1.00 85.75 364 GLU A N 1
ATOM 3054 C CA . GLU A 1 364 ? 2.121 -28.076 -9.736 1.00 85.75 364 GLU A CA 1
ATOM 3055 C C . GLU A 1 364 ? 1.026 -27.710 -8.733 1.00 85.75 364 GLU A C 1
ATOM 3057 O O . GLU A 1 364 ? 1.244 -27.721 -7.518 1.00 85.75 364 GLU A O 1
ATOM 3062 N N . GLU A 1 365 ? -0.175 -27.420 -9.221 1.00 85.38 365 GLU A N 1
ATOM 3063 C CA . GLU A 1 365 ? -1.313 -27.065 -8.378 1.00 85.38 365 GLU A CA 1
ATOM 3064 C C . GLU A 1 365 ? -2.316 -28.216 -8.305 1.00 85.38 365 GLU A C 1
ATOM 3066 O O . GLU A 1 365 ? -2.726 -28.780 -9.320 1.00 85.38 365 GLU A O 1
ATOM 3071 N N . ARG A 1 366 ? -2.734 -28.556 -7.082 1.00 84.00 366 ARG A N 1
ATOM 3072 C CA . ARG A 1 366 ? -3.725 -29.601 -6.817 1.00 84.00 366 ARG A CA 1
ATOM 3073 C C . ARG A 1 366 ? -4.960 -29.002 -6.171 1.00 84.00 366 ARG A C 1
ATOM 3075 O O . ARG A 1 366 ? -4.939 -28.572 -5.018 1.00 84.00 366 ARG A O 1
ATOM 3082 N N . TYR A 1 367 ? -6.067 -29.037 -6.898 1.00 82.06 367 TYR A N 1
ATOM 3083 C CA . TYR A 1 367 ? -7.339 -28.494 -6.457 1.00 82.06 367 TYR A CA 1
ATOM 3084 C C . TYR A 1 367 ? -8.221 -29.577 -5.844 1.00 82.06 367 TYR A C 1
ATOM 3086 O O . TYR A 1 367 ? -8.318 -30.721 -6.300 1.00 82.06 367 TYR A O 1
ATOM 3094 N N . SER A 1 368 ? -8.900 -29.190 -4.769 1.00 73.44 368 SER A N 1
ATOM 3095 C CA . SER A 1 368 ? -9.932 -29.979 -4.104 1.00 73.44 368 SER A CA 1
ATOM 3096 C C . SER A 1 368 ? -9.544 -31.413 -3.701 1.00 73.44 368 SER A C 1
ATOM 3098 O O . SER A 1 368 ? -10.384 -32.308 -3.692 1.00 73.44 368 SER A O 1
ATOM 3100 N N . GLY A 1 369 ? -8.281 -31.641 -3.326 1.00 71.38 369 GLY A N 1
ATOM 3101 C CA . GLY A 1 369 ? -7.798 -32.973 -2.943 1.00 71.38 369 GLY A CA 1
ATOM 3102 C C . GLY A 1 369 ? -7.500 -33.901 -4.129 1.00 71.38 369 GLY A C 1
ATOM 3103 O O . GLY A 1 369 ? -7.412 -35.111 -3.937 1.00 71.38 369 GLY A O 1
ATOM 3104 N N . GLY A 1 370 ? -7.289 -33.360 -5.336 1.00 74.44 370 GLY A N 1
ATOM 3105 C CA . GLY A 1 370 ? -6.962 -34.122 -6.557 1.00 74.44 370 GLY A CA 1
ATOM 3106 C C . GLY A 1 370 ? -8.129 -34.316 -7.512 1.00 74.44 370 GLY A C 1
ATOM 3107 O O . GLY A 1 370 ? -8.120 -35.249 -8.300 1.00 74.44 370 GLY A O 1
ATOM 3108 N N . VAL A 1 371 ? -9.156 -33.469 -7.416 1.00 81.31 371 VAL A N 1
ATOM 3109 C CA . VAL A 1 371 ? -10.236 -33.428 -8.417 1.00 81.31 371 VAL A CA 1
ATOM 3110 C C . VAL A 1 371 ? -9.731 -32.810 -9.720 1.00 81.31 371 VAL A C 1
ATOM 3112 O O . VAL A 1 371 ? -10.211 -33.151 -10.799 1.00 81.31 371 VAL A O 1
ATOM 3115 N N . LEU A 1 372 ? -8.784 -31.881 -9.600 1.00 85.94 372 LEU A N 1
ATOM 3116 C CA . LEU A 1 372 ? -8.103 -31.256 -10.715 1.00 85.94 372 LEU A CA 1
ATOM 3117 C C . LEU A 1 372 ? -6.648 -31.028 -10.335 1.00 85.94 372 LEU A C 1
ATOM 3119 O O . LEU A 1 372 ? -6.352 -30.522 -9.252 1.00 85.94 372 LEU A O 1
ATOM 3123 N N . ASP A 1 373 ? -5.781 -31.375 -11.263 1.00 87.00 373 ASP A N 1
ATOM 3124 C CA . ASP A 1 373 ? -4.348 -31.411 -11.101 1.00 87.00 373 ASP A CA 1
ATOM 3125 C C . ASP A 1 373 ? -3.759 -30.660 -12.300 1.00 87.00 373 ASP A C 1
ATOM 3127 O O . ASP A 1 373 ? -3.940 -31.066 -13.441 1.00 87.00 373 ASP A O 1
ATOM 3131 N N . LEU A 1 374 ? -3.092 -29.536 -12.045 1.00 87.88 374 LEU A N 1
ATOM 3132 C CA . LEU A 1 374 ? -2.647 -28.591 -13.071 1.00 87.88 374 LEU A CA 1
ATOM 3133 C C . LEU A 1 374 ? -1.140 -28.408 -13.006 1.00 87.88 374 LEU A C 1
ATOM 3135 O O . LEU A 1 374 ? -0.576 -28.339 -11.914 1.00 87.88 374 LEU A O 1
ATOM 3139 N N . ASN A 1 375 ? -0.517 -28.256 -14.171 1.00 88.25 375 ASN A N 1
ATOM 3140 C CA . ASN A 1 375 ? 0.884 -27.869 -14.273 1.00 88.25 375 ASN A CA 1
ATOM 3141 C C . ASN A 1 375 ? 0.974 -26.520 -14.986 1.00 88.25 375 ASN A C 1
ATOM 3143 O O . ASN A 1 375 ? 0.528 -26.368 -16.128 1.00 88.25 375 ASN A O 1
ATOM 3147 N N . ILE A 1 376 ? 1.546 -25.539 -14.294 1.00 89.19 376 ILE A N 1
ATOM 3148 C CA . ILE A 1 376 ? 1.775 -24.192 -14.805 1.00 89.19 376 ILE A CA 1
ATOM 3149 C C . ILE A 1 376 ? 3.266 -24.060 -15.083 1.00 89.19 376 ILE A C 1
ATOM 3151 O O . ILE A 1 376 ? 4.094 -24.049 -14.171 1.00 89.19 376 ILE A O 1
ATOM 3155 N N . PHE A 1 377 ? 3.604 -23.952 -16.358 1.00 87.50 377 PHE A N 1
ATOM 3156 C CA . PHE A 1 377 ? 4.963 -23.729 -16.812 1.00 87.50 377 PHE A CA 1
ATOM 3157 C C . PHE A 1 377 ? 5.241 -22.234 -16.892 1.00 87.50 377 PHE A C 1
ATOM 3159 O O . PHE A 1 377 ? 4.474 -21.487 -17.499 1.00 87.50 377 PHE A O 1
ATOM 3166 N N . CYS A 1 378 ? 6.345 -21.809 -16.288 1.00 90.06 378 CYS A N 1
ATOM 3167 C CA . CYS A 1 378 ? 6.866 -20.456 -16.375 1.00 90.06 378 CYS A CA 1
ATOM 3168 C C . CYS A 1 378 ? 8.208 -20.480 -17.105 1.00 90.06 378 CYS A C 1
ATOM 3170 O O . CYS A 1 378 ? 9.138 -21.151 -16.651 1.00 90.06 378 CYS A O 1
ATOM 3172 N N . PHE A 1 379 ? 8.307 -19.739 -18.209 1.00 87.69 379 PHE A N 1
ATOM 3173 C CA . PHE A 1 379 ? 9.535 -19.612 -18.986 1.00 87.69 379 PHE A CA 1
ATOM 3174 C C . PHE A 1 379 ? 10.075 -18.188 -18.960 1.00 87.69 379 PHE A C 1
ATOM 3176 O O . PHE A 1 379 ? 9.322 -17.215 -19.037 1.00 87.69 379 PHE A O 1
ATOM 3183 N N . LEU A 1 380 ? 11.400 -18.093 -18.926 1.00 88.19 380 LEU A N 1
ATOM 3184 C CA . LEU A 1 380 ? 12.169 -16.882 -19.169 1.00 88.19 380 LEU A CA 1
ATOM 3185 C C . LEU A 1 380 ? 13.168 -17.169 -20.290 1.00 88.19 380 LEU A C 1
ATOM 3187 O O . LEU A 1 380 ? 13.990 -18.078 -20.169 1.00 88.19 380 LEU A O 1
ATOM 3191 N N . LEU A 1 381 ? 13.103 -16.396 -21.371 1.00 83.50 381 LEU A N 1
ATOM 3192 C CA . LEU A 1 381 ? 14.049 -16.525 -22.477 1.00 83.50 381 LEU A CA 1
ATOM 3193 C C . LEU A 1 381 ? 15.382 -15.867 -22.118 1.00 83.50 381 LEU A C 1
ATOM 3195 O O . LEU A 1 381 ? 15.401 -14.753 -21.597 1.00 83.50 381 LEU A O 1
ATOM 3199 N N . LEU A 1 382 ? 16.486 -16.554 -22.407 1.00 81.62 382 LEU A N 1
ATOM 3200 C CA . LEU A 1 382 ? 17.847 -16.095 -22.134 1.00 81.62 382 LEU A CA 1
ATOM 3201 C C . LEU A 1 382 ? 18.598 -15.829 -23.443 1.00 81.62 382 LEU A C 1
ATOM 3203 O O . LEU A 1 382 ? 18.429 -16.552 -24.429 1.00 81.62 382 LEU A O 1
ATOM 3207 N N . HIS A 1 383 ? 19.454 -14.807 -23.438 1.00 74.06 383 HIS A N 1
ATOM 3208 C CA . HIS A 1 383 ? 20.370 -14.527 -24.542 1.00 74.06 383 HIS A CA 1
ATOM 3209 C C . HIS A 1 383 ? 21.696 -15.280 -24.372 1.00 74.06 383 HIS A C 1
ATOM 3211 O O . HIS A 1 383 ? 22.153 -15.497 -23.252 1.00 74.06 383 HIS A O 1
ATOM 3217 N N . GLU A 1 384 ? 22.372 -15.609 -25.482 1.00 60.62 384 GLU A N 1
ATOM 3218 C CA . GLU A 1 384 ? 23.679 -16.304 -25.464 1.00 60.62 384 GLU A CA 1
ATOM 3219 C C . GLU A 1 384 ? 24.755 -15.604 -24.608 1.00 60.62 384 GLU A C 1
ATOM 3221 O O . GLU A 1 384 ? 25.653 -16.259 -24.084 1.00 60.62 384 GLU A O 1
ATOM 3226 N N . ASN A 1 385 ? 24.664 -14.284 -24.417 1.00 54.22 385 ASN A N 1
ATOM 3227 C CA . ASN A 1 385 ? 25.656 -13.508 -23.667 1.00 54.22 385 ASN A CA 1
ATOM 3228 C C . ASN A 1 385 ? 25.460 -13.521 -22.134 1.00 54.22 385 ASN A C 1
ATOM 3230 O O . ASN A 1 385 ? 26.348 -13.050 -21.420 1.00 54.22 385 ASN A O 1
ATOM 3234 N N . ASP A 1 386 ? 24.349 -14.059 -21.617 1.00 56.09 386 ASP A N 1
ATOM 3235 C CA . ASP A 1 386 ? 24.037 -14.060 -20.174 1.00 56.09 386 ASP A CA 1
ATOM 3236 C C . ASP A 1 386 ? 24.734 -15.199 -19.390 1.00 56.09 386 ASP A C 1
ATOM 3238 O O . ASP A 1 386 ? 24.696 -15.238 -18.157 1.00 56.09 386 ASP A O 1
ATOM 3242 N N . ASP A 1 387 ? 25.437 -16.110 -20.078 1.00 45.69 387 ASP A N 1
ATOM 3243 C CA . ASP A 1 387 ? 26.098 -17.281 -19.471 1.00 45.69 387 ASP A CA 1
ATOM 3244 C C . ASP A 1 387 ? 27.208 -16.907 -18.455 1.00 45.69 387 ASP A C 1
ATOM 3246 O O . ASP A 1 387 ? 27.491 -17.675 -17.528 1.00 45.69 387 ASP A O 1
ATOM 3250 N N . ASN A 1 388 ? 27.821 -15.720 -18.563 1.00 43.56 388 ASN A N 1
ATOM 3251 C CA . ASN A 1 388 ? 28.962 -15.316 -17.721 1.00 43.56 388 ASN A CA 1
ATOM 3252 C C . ASN A 1 388 ? 28.579 -14.745 -16.343 1.00 43.56 388 ASN A C 1
ATOM 3254 O O . ASN A 1 388 ? 29.418 -14.716 -15.438 1.00 43.56 388 ASN A O 1
ATOM 3258 N N . THR A 1 389 ? 27.341 -14.288 -16.154 1.00 45.94 389 THR A N 1
ATOM 3259 C CA . THR A 1 389 ? 26.874 -13.710 -14.879 1.00 45.94 389 THR A CA 1
ATOM 3260 C C . THR A 1 389 ? 26.156 -14.739 -14.005 1.00 45.94 389 THR A C 1
ATOM 3262 O O . THR A 1 389 ? 26.286 -14.696 -12.782 1.00 45.94 389 THR A O 1
ATOM 3265 N N . LEU A 1 390 ? 25.475 -15.722 -14.600 1.00 45.44 390 LEU A N 1
ATOM 3266 C CA . LEU A 1 390 ? 24.711 -16.738 -13.862 1.00 45.44 390 LEU A CA 1
ATOM 3267 C C . LEU A 1 390 ? 25.578 -17.890 -13.325 1.00 45.44 390 LEU A C 1
ATOM 3269 O O . LEU A 1 390 ? 25.377 -18.341 -12.196 1.00 45.44 390 LEU A O 1
ATOM 3273 N N . SER A 1 391 ? 26.599 -18.316 -14.074 1.00 40.78 391 SER A N 1
ATOM 3274 C CA . SER A 1 391 ? 27.523 -19.389 -13.665 1.00 40.78 391 SER A CA 1
ATOM 3275 C C . SER A 1 391 ? 28.440 -18.998 -12.492 1.00 40.78 391 SER A C 1
ATOM 3277 O O . SER A 1 391 ? 28.912 -19.859 -11.745 1.00 40.78 391 SER A O 1
ATOM 3279 N N . ARG A 1 392 ? 28.651 -17.694 -12.266 1.00 39.31 392 ARG A N 1
ATOM 3280 C CA . ARG A 1 392 ? 29.423 -17.175 -11.125 1.00 39.31 392 ARG A CA 1
ATOM 3281 C C . ARG A 1 392 ? 28.626 -17.166 -9.818 1.00 39.31 392 ARG A C 1
ATOM 3283 O O . ARG A 1 392 ? 29.205 -17.442 -8.771 1.00 39.31 392 ARG A O 1
ATOM 3290 N N . ASN A 1 393 ? 27.315 -16.930 -9.880 1.00 37.88 393 ASN A N 1
ATOM 3291 C CA . ASN A 1 393 ? 26.448 -16.896 -8.696 1.00 37.88 393 ASN A CA 1
ATOM 3292 C C . ASN A 1 393 ? 26.076 -18.304 -8.199 1.00 37.88 393 ASN A C 1
ATOM 3294 O O . ASN A 1 393 ? 26.038 -18.535 -6.992 1.00 37.88 393 ASN A O 1
ATOM 3298 N N . PHE A 1 394 ? 25.934 -19.276 -9.108 1.00 37.62 394 PHE A N 1
ATOM 3299 C CA . PHE A 1 394 ? 25.598 -20.666 -8.765 1.00 37.62 394 PHE A CA 1
ATOM 3300 C C . PHE A 1 394 ? 26.658 -21.367 -7.887 1.00 37.62 394 PHE A C 1
ATOM 3302 O O . PHE A 1 394 ? 26.325 -22.137 -6.987 1.00 37.62 394 PHE A O 1
ATOM 3309 N N . ASN A 1 395 ? 27.947 -21.067 -8.094 1.00 36.88 395 ASN A N 1
ATOM 3310 C CA . ASN A 1 395 ? 29.040 -21.653 -7.301 1.00 36.88 395 ASN A CA 1
ATOM 3311 C C . ASN A 1 395 ? 29.168 -21.034 -5.895 1.00 36.88 395 ASN A C 1
ATOM 3313 O O . ASN A 1 395 ? 29.647 -21.683 -4.961 1.00 36.88 395 ASN A O 1
ATOM 3317 N N . ILE A 1 396 ? 28.728 -19.786 -5.724 1.00 41.22 396 ILE A N 1
ATOM 3318 C CA . ILE A 1 396 ? 28.782 -19.091 -4.433 1.00 41.22 396 ILE A CA 1
ATOM 3319 C C . ILE A 1 396 ? 27.663 -19.615 -3.515 1.00 41.22 396 ILE A C 1
ATOM 3321 O O . ILE A 1 396 ? 27.914 -19.896 -2.342 1.00 41.22 396 ILE A O 1
ATOM 3325 N N . GLU A 1 397 ? 26.467 -19.880 -4.051 1.00 37.88 397 GLU A N 1
ATOM 3326 C CA . GLU A 1 397 ? 25.329 -20.389 -3.269 1.00 37.88 397 GLU A CA 1
ATOM 3327 C C . GLU A 1 397 ? 25.454 -21.859 -2.849 1.00 37.88 397 GLU A C 1
ATOM 3329 O O . GLU A 1 397 ? 25.117 -22.181 -1.709 1.00 37.88 397 GLU A O 1
ATOM 3334 N N . GLN A 1 398 ? 26.028 -22.748 -3.674 1.00 41.03 398 GLN A N 1
ATOM 3335 C CA . GLN A 1 398 ? 26.323 -24.123 -3.229 1.00 41.03 398 GLN A CA 1
ATOM 3336 C C . GLN A 1 398 ? 27.297 -24.152 -2.043 1.00 41.03 398 GLN A C 1
ATOM 3338 O O . GLN A 1 398 ? 27.224 -25.040 -1.191 1.00 41.03 398 GLN A O 1
ATOM 3343 N N . THR A 1 399 ? 28.177 -23.156 -1.940 1.00 40.78 399 THR A N 1
ATOM 3344 C CA . THR A 1 399 ? 29.106 -23.044 -0.813 1.00 40.78 399 THR A CA 1
ATOM 3345 C C . THR A 1 399 ? 28.379 -22.542 0.440 1.00 40.78 399 THR A C 1
ATOM 3347 O O . THR A 1 399 ? 28.570 -23.089 1.527 1.00 40.78 399 THR A O 1
ATOM 3350 N N . ILE A 1 400 ? 27.467 -21.574 0.306 1.00 40.25 400 ILE A N 1
ATOM 3351 C CA . ILE A 1 400 ? 26.711 -21.001 1.434 1.00 40.25 400 ILE A CA 1
ATOM 3352 C C . ILE A 1 400 ? 25.664 -21.991 1.973 1.00 40.25 400 ILE A C 1
ATOM 3354 O O . ILE A 1 400 ? 25.548 -22.161 3.188 1.00 40.25 400 ILE A O 1
ATOM 3358 N N . MET A 1 401 ? 24.965 -22.718 1.096 1.00 34.50 401 MET A N 1
ATOM 3359 C CA . MET A 1 401 ? 23.930 -23.682 1.485 1.00 34.50 401 MET A CA 1
ATOM 3360 C C . MET A 1 401 ? 24.525 -24.931 2.155 1.00 34.50 401 MET A C 1
ATOM 3362 O O . MET A 1 401 ? 24.003 -25.390 3.172 1.00 34.50 401 MET A O 1
ATOM 3366 N N . ASN A 1 402 ? 25.684 -25.415 1.690 1.00 40.09 402 ASN A N 1
ATOM 3367 C CA . ASN A 1 402 ? 26.409 -26.500 2.362 1.00 40.09 402 ASN A CA 1
ATOM 3368 C C . ASN A 1 402 ? 26.956 -26.076 3.735 1.00 40.09 402 ASN A C 1
ATOM 3370 O O . ASN A 1 402 ? 26.970 -26.880 4.668 1.00 40.09 402 ASN A O 1
ATOM 3374 N N . THR A 1 403 ? 27.339 -24.806 3.895 1.00 43.09 403 THR A N 1
ATOM 3375 C CA . THR A 1 403 ? 27.800 -24.273 5.188 1.00 43.09 403 THR A CA 1
ATOM 3376 C C . THR A 1 403 ? 26.634 -24.120 6.176 1.00 43.09 403 THR A C 1
ATOM 3378 O O . THR A 1 403 ? 26.772 -24.442 7.356 1.00 43.09 403 THR A O 1
ATOM 3381 N N . ALA A 1 404 ? 25.451 -23.716 5.701 1.00 39.97 404 ALA A N 1
ATOM 3382 C CA . ALA A 1 404 ? 24.245 -23.602 6.522 1.00 39.97 404 ALA A CA 1
ATOM 3383 C C . ALA A 1 404 ? 23.704 -24.971 6.981 1.00 39.97 404 ALA A C 1
ATOM 3385 O O . ALA A 1 404 ? 23.357 -25.132 8.153 1.00 39.97 404 ALA A O 1
ATOM 3386 N N . VAL A 1 405 ? 23.701 -25.981 6.102 1.00 42.41 405 VAL A N 1
ATOM 3387 C CA . VAL A 1 405 ? 23.264 -27.351 6.437 1.00 42.41 405 VAL A CA 1
ATOM 3388 C C . VAL A 1 405 ? 24.246 -28.038 7.397 1.00 42.41 405 VAL A C 1
ATOM 3390 O O . VAL A 1 405 ? 23.814 -28.698 8.344 1.00 42.41 405 VAL A O 1
ATOM 3393 N N . GLN A 1 406 ? 25.559 -27.819 7.243 1.00 44.34 406 GLN A N 1
ATOM 3394 C CA . GLN A 1 406 ? 26.559 -28.322 8.196 1.00 44.34 406 GLN A CA 1
ATOM 3395 C C . GLN A 1 406 ? 26.466 -27.652 9.576 1.00 44.34 406 GLN A C 1
ATOM 3397 O O . GLN A 1 406 ? 26.704 -28.311 10.592 1.00 44.34 406 GLN A O 1
ATOM 3402 N N . ASN A 1 407 ? 26.079 -26.376 9.639 1.00 42.56 407 ASN A N 1
ATOM 3403 C CA . ASN A 1 407 ? 25.883 -25.672 10.908 1.00 42.56 407 ASN A CA 1
ATOM 3404 C C . ASN A 1 407 ? 24.592 -26.115 11.622 1.00 42.56 407 ASN A C 1
ATOM 3406 O O . ASN A 1 407 ? 24.613 -26.334 12.832 1.00 42.56 407 ASN A O 1
ATOM 3410 N N . LEU A 1 408 ? 23.510 -26.384 10.882 1.00 38.59 408 LEU A N 1
ATOM 3411 C CA . LEU A 1 408 ? 22.270 -26.956 11.429 1.00 38.59 408 LEU A CA 1
ATOM 3412 C C . LEU A 1 408 ? 22.443 -28.399 11.940 1.00 38.59 408 LEU A C 1
ATOM 3414 O O . LEU A 1 408 ? 21.863 -28.764 12.964 1.00 38.59 408 LEU A O 1
ATOM 3418 N N . GLN A 1 409 ? 23.279 -29.218 11.289 1.00 40.34 409 GLN A N 1
ATOM 3419 C CA . GLN A 1 409 ? 23.616 -30.559 11.789 1.00 40.34 409 GLN A CA 1
ATOM 3420 C C . GLN A 1 409 ? 24.535 -30.530 13.021 1.00 40.34 409 GLN A C 1
ATOM 3422 O O . GLN A 1 409 ? 24.379 -31.372 13.911 1.00 40.34 409 GLN A O 1
ATOM 3427 N N . LYS A 1 410 ? 25.442 -29.549 13.134 1.00 40.62 410 LYS A N 1
ATOM 3428 C CA . LYS A 1 410 ? 26.268 -29.368 14.340 1.00 40.62 410 LYS A CA 1
ATOM 3429 C C . LYS A 1 410 ? 25.436 -28.968 15.562 1.00 40.62 410 LYS A C 1
ATOM 3431 O O . LYS A 1 410 ? 25.638 -29.552 16.628 1.00 40.62 410 LYS A O 1
ATOM 3436 N N . ASP A 1 411 ? 24.435 -28.105 15.403 1.00 37.03 411 ASP A N 1
ATOM 3437 C CA . ASP A 1 411 ? 23.574 -27.672 16.516 1.00 37.03 411 ASP A CA 1
ATOM 3438 C C . ASP A 1 411 ? 22.588 -28.749 17.002 1.00 37.03 411 ASP A C 1
ATOM 3440 O O . ASP A 1 411 ? 22.253 -28.799 18.190 1.00 37.03 411 ASP A O 1
ATOM 3444 N N . LEU A 1 412 ? 22.174 -29.676 16.130 1.00 36.75 412 LEU A N 1
ATOM 3445 C CA . LEU A 1 412 ? 21.362 -30.836 16.524 1.00 36.75 412 LEU A CA 1
ATOM 3446 C C . LEU A 1 412 ? 22.187 -31.928 17.228 1.00 36.75 412 LEU A C 1
ATOM 3448 O O . LEU A 1 412 ? 21.668 -32.621 18.104 1.00 36.75 412 LEU A O 1
ATOM 3452 N N . SER A 1 413 ? 23.481 -32.048 16.916 1.00 36.84 413 SER A N 1
ATOM 3453 C CA . SER A 1 413 ? 24.374 -33.017 17.570 1.00 36.84 413 SER A CA 1
ATOM 3454 C C . SER A 1 413 ? 24.844 -32.590 18.972 1.00 36.84 413 SER A C 1
ATOM 3456 O O . SER A 1 413 ? 25.105 -33.449 19.814 1.00 36.84 413 SER A O 1
ATOM 3458 N N . HIS A 1 414 ? 24.849 -31.287 19.283 1.00 38.94 414 HIS A N 1
ATOM 3459 C CA . HIS A 1 414 ? 25.272 -30.773 20.594 1.00 38.94 414 HIS A CA 1
ATOM 3460 C C . HIS A 1 414 ? 24.194 -30.802 21.694 1.00 38.94 414 HIS A C 1
ATOM 3462 O O . HIS A 1 414 ? 24.529 -30.630 22.866 1.00 38.94 414 HIS A O 1
ATOM 3468 N N . LYS A 1 415 ? 22.922 -31.081 21.372 1.00 35.66 415 LYS A N 1
ATOM 3469 C CA . LYS A 1 415 ? 21.835 -31.192 22.371 1.00 35.66 415 LYS A CA 1
ATOM 3470 C C . LYS A 1 415 ? 21.552 -32.611 22.883 1.00 35.66 415 LYS A C 1
ATOM 3472 O O . LYS A 1 415 ? 20.832 -32.746 23.865 1.00 35.66 415 LYS A O 1
ATOM 3477 N N . ASN A 1 416 ? 22.160 -33.646 22.297 1.00 30.44 416 ASN A N 1
ATOM 3478 C CA . ASN A 1 416 ? 21.960 -35.050 22.698 1.00 30.44 416 ASN A CA 1
ATOM 3479 C C . ASN A 1 416 ? 23.163 -35.679 23.433 1.00 30.44 416 ASN A C 1
ATOM 3481 O O . ASN A 1 416 ? 23.199 -36.892 23.617 1.00 30.44 416 ASN A O 1
ATOM 3485 N N . GLN A 1 417 ? 24.147 -34.884 23.870 1.00 29.19 417 GLN A N 1
ATOM 3486 C CA . GLN A 1 417 ? 25.400 -35.384 24.463 1.00 29.19 417 GLN A CA 1
ATOM 3487 C C . GLN A 1 417 ? 25.730 -34.820 25.855 1.00 29.19 417 GLN A C 1
ATOM 3489 O O . GLN A 1 417 ? 26.891 -34.725 26.241 1.00 29.19 417 GLN A O 1
ATOM 3494 N N . THR A 1 418 ? 24.720 -34.496 26.662 1.00 30.70 418 THR A N 1
ATOM 3495 C CA . THR A 1 418 ? 24.922 -34.146 28.079 1.00 30.70 418 THR A CA 1
ATOM 3496 C C . THR A 1 418 ? 23.904 -34.825 28.990 1.00 30.70 418 THR A C 1
ATOM 3498 O O . THR A 1 418 ? 23.177 -34.155 29.709 1.00 30.70 418 THR A O 1
ATOM 3501 N N . GLN A 1 419 ? 23.863 -36.164 28.983 1.00 33.62 419 GLN A N 1
ATOM 3502 C CA . GLN A 1 419 ? 23.483 -36.984 30.150 1.00 33.62 419 GLN A CA 1
ATOM 3503 C C . GLN A 1 419 ? 23.656 -38.489 29.859 1.00 33.62 419 GLN A C 1
ATOM 3505 O O . GLN A 1 419 ? 22.692 -39.182 29.564 1.00 33.62 419 GLN A O 1
ATOM 3510 N N . SER A 1 420 ? 24.881 -39.018 29.971 1.00 25.88 420 SER A N 1
ATOM 3511 C CA . SER A 1 420 ? 25.099 -40.446 30.279 1.00 25.88 420 SER A CA 1
ATOM 3512 C C . SER A 1 420 ? 26.577 -40.761 30.546 1.00 25.88 420 SER A C 1
ATOM 3514 O O . SER A 1 420 ? 27.361 -40.740 29.603 1.00 25.88 420 SER A O 1
ATOM 3516 N N . SER A 1 421 ? 26.906 -41.077 31.810 1.00 25.83 421 SER A N 1
ATOM 3517 C CA . SER A 1 421 ? 28.040 -41.884 32.342 1.00 25.83 421 SER A CA 1
ATOM 3518 C C . SER A 1 421 ? 28.464 -41.276 33.691 1.00 25.83 421 SER A C 1
ATOM 3520 O O . SER A 1 421 ? 28.747 -40.084 33.719 1.00 25.83 421 SER A O 1
ATOM 3522 N N . HIS A 1 422 ? 28.531 -41.912 34.862 1.00 27.75 422 HIS A N 1
ATOM 3523 C CA . HIS A 1 422 ? 28.483 -43.288 35.386 1.00 27.75 422 HIS A CA 1
ATOM 3524 C C . HIS A 1 422 ? 27.838 -43.194 36.814 1.00 27.75 422 HIS A C 1
ATOM 3526 O O . HIS A 1 422 ? 27.768 -42.090 37.345 1.00 27.75 422 HIS A O 1
ATOM 3532 N N . ILE A 1 423 ? 27.299 -44.209 37.513 1.00 28.11 423 ILE A N 1
ATOM 3533 C CA . ILE A 1 423 ? 27.917 -45.434 38.072 1.00 28.11 423 ILE A CA 1
ATOM 3534 C C . ILE A 1 423 ? 26.800 -46.380 38.610 1.00 28.11 423 ILE A C 1
ATOM 3536 O O . ILE A 1 423 ? 25.904 -45.940 39.322 1.00 28.11 423 ILE A O 1
ATOM 3540 N N . GLU A 1 424 ? 26.934 -47.660 38.238 1.00 25.20 424 GLU A N 1
ATOM 3541 C CA . GLU A 1 424 ? 26.651 -48.958 38.905 1.00 25.20 424 GLU A CA 1
ATOM 3542 C C . GLU A 1 424 ? 25.291 -49.390 39.516 1.00 25.20 424 GLU A C 1
ATOM 3544 O O . GLU A 1 424 ? 24.802 -48.887 40.519 1.00 25.20 424 GLU A O 1
ATOM 3549 N N . SER A 1 425 ? 24.830 -50.515 38.938 1.00 25.88 425 SER A N 1
ATOM 3550 C CA . SER A 1 425 ? 24.357 -51.777 39.545 1.00 25.88 425 SER A CA 1
ATOM 3551 C C . SER A 1 425 ? 23.161 -51.789 40.506 1.00 25.88 425 SER A C 1
ATOM 3553 O O . SER A 1 425 ? 23.290 -51.440 41.674 1.00 25.88 425 SER A O 1
ATOM 3555 N N . ALA A 1 426 ? 22.071 -52.432 40.076 1.00 27.25 426 ALA A N 1
ATOM 3556 C CA . ALA A 1 426 ? 21.611 -53.684 40.688 1.00 27.25 426 ALA A CA 1
ATOM 3557 C C . ALA A 1 426 ? 20.489 -54.336 39.859 1.00 27.25 426 ALA A C 1
ATOM 3559 O O . ALA A 1 426 ? 19.552 -53.684 39.415 1.00 27.25 426 ALA A O 1
ATOM 3560 N N . HIS A 1 427 ? 20.692 -55.634 39.661 1.00 27.80 427 HIS A N 1
ATOM 3561 C CA . HIS A 1 427 ? 19.804 -56.751 39.356 1.00 27.80 427 HIS A CA 1
ATOM 3562 C C . HIS A 1 427 ? 18.265 -56.619 39.418 1.00 27.80 427 HIS A C 1
ATOM 3564 O O . HIS A 1 427 ? 17.694 -55.874 40.203 1.00 27.80 427 HIS A O 1
ATOM 3570 N N . ASP A 1 428 ? 17.673 -57.553 38.661 1.00 27.34 428 ASP A N 1
ATOM 3571 C CA . ASP A 1 428 ? 16.324 -58.133 38.728 1.00 27.34 428 ASP A CA 1
ATOM 3572 C C . ASP A 1 428 ? 15.262 -57.472 37.840 1.00 27.34 428 ASP A C 1
ATOM 3574 O O . ASP A 1 428 ? 14.812 -56.358 38.059 1.00 27.34 428 ASP A O 1
ATOM 3578 N N . SER A 1 429 ? 14.983 -58.033 36.662 1.00 27.17 429 SER A N 1
ATOM 3579 C CA . SER A 1 429 ? 14.277 -59.293 36.362 1.00 27.17 429 SER A CA 1
ATOM 3580 C C . SER A 1 429 ? 12.760 -59.124 36.349 1.00 27.17 429 SER A C 1
ATOM 3582 O O . SER A 1 429 ? 12.154 -58.654 37.305 1.00 27.17 429 SER A O 1
ATOM 3584 N N . SER A 1 430 ? 12.175 -59.626 35.255 1.00 29.38 430 SER A N 1
ATOM 3585 C CA . SER A 1 430 ? 10.757 -59.951 35.074 1.00 29.38 430 SER A CA 1
ATOM 3586 C C . SER A 1 430 ? 9.790 -58.755 34.998 1.00 29.38 430 SER A C 1
ATOM 3588 O O . SER A 1 430 ? 9.977 -57.735 35.634 1.00 29.38 430 SER A O 1
ATOM 3590 N N . SER A 1 431 ? 8.683 -58.762 34.272 1.00 28.55 431 SER A N 1
ATOM 3591 C CA . SER A 1 431 ? 8.156 -59.561 33.171 1.00 28.55 431 SER A CA 1
ATOM 3592 C C . SER A 1 431 ? 6.732 -59.032 32.948 1.00 28.55 431 SER A C 1
ATOM 3594 O O . SER A 1 431 ? 6.044 -58.758 33.924 1.00 28.55 431 SER A O 1
ATOM 3596 N N . ILE A 1 432 ? 6.275 -59.043 31.695 1.00 31.64 432 ILE A N 1
ATOM 3597 C CA . ILE A 1 432 ? 4.930 -59.514 31.314 1.00 31.64 432 ILE A CA 1
ATOM 3598 C C . ILE A 1 432 ? 3.714 -58.607 31.636 1.00 31.64 432 ILE A C 1
ATOM 3600 O O . ILE A 1 432 ? 3.299 -58.426 32.773 1.00 31.64 432 ILE A O 1
ATOM 3604 N N . THR A 1 433 ? 3.051 -58.225 30.529 1.00 30.72 433 THR A N 1
ATOM 3605 C CA . THR A 1 433 ? 1.603 -57.964 30.331 1.00 30.72 433 THR A CA 1
ATOM 3606 C C . THR A 1 433 ? 0.994 -56.730 30.999 1.00 30.72 433 THR A C 1
ATOM 3608 O O . THR A 1 433 ? 1.326 -56.366 32.109 1.00 30.72 433 THR A O 1
ATOM 3611 N N . GLY A 1 434 ? 0.056 -56.012 30.390 1.00 28.14 434 GLY A N 1
ATOM 3612 C CA . GLY A 1 434 ? -0.800 -56.347 29.260 1.00 28.14 434 GLY A CA 1
ATOM 3613 C C . GLY A 1 434 ? -2.218 -55.887 29.586 1.00 28.14 434 GLY A C 1
ATOM 3614 O O . GLY A 1 434 ? -2.856 -56.444 30.463 1.00 28.14 434 GLY A O 1
ATOM 3615 N N . SER A 1 435 ? -2.665 -54.875 28.843 1.00 30.45 435 SER A N 1
ATOM 3616 C CA . SER A 1 435 ? -4.044 -54.616 28.402 1.00 30.45 435 SER A CA 1
ATOM 3617 C C . SER A 1 435 ? -5.220 -54.589 29.399 1.00 30.45 435 SER A C 1
ATOM 3619 O O . SER A 1 435 ? -5.577 -55.595 30.002 1.00 30.45 435 SER A O 1
ATOM 3621 N N . SER A 1 436 ? -6.000 -53.507 29.244 1.00 27.88 436 SER A N 1
ATOM 3622 C CA . SER A 1 436 ? -7.474 -53.429 29.347 1.00 27.88 436 SER A CA 1
ATOM 3623 C C . SER A 1 436 ? -8.072 -53.409 30.771 1.00 27.88 436 SER A C 1
ATOM 3625 O O . SER A 1 436 ? -7.479 -53.928 31.698 1.00 27.88 436 SER A O 1
ATOM 3627 N N . PHE A 1 437 ? -9.206 -52.777 31.081 1.00 27.08 437 PHE A N 1
ATOM 3628 C CA . PHE A 1 437 ? -10.409 -52.523 30.295 1.00 27.08 437 PHE A CA 1
ATOM 3629 C C . PHE A 1 437 ? -11.158 -51.279 30.831 1.00 27.08 437 PHE A C 1
ATOM 3631 O O . PHE A 1 437 ? -10.966 -50.835 31.961 1.00 27.08 437 PHE A O 1
ATOM 3638 N N . SER A 1 438 ? -12.029 -50.739 29.986 1.00 31.09 438 SER A N 1
ATOM 3639 C CA . SER A 1 438 ? -12.948 -49.614 30.189 1.00 31.09 438 SER A CA 1
ATOM 3640 C C . SER A 1 438 ? -14.181 -49.905 31.071 1.00 31.09 438 SER A C 1
ATOM 3642 O O . SER A 1 438 ? -14.613 -51.048 31.164 1.00 31.09 438 SER A O 1
ATOM 3644 N N . GLN A 1 439 ? -14.861 -48.815 31.477 1.00 32.62 439 GLN A N 1
ATOM 3645 C CA . GLN A 1 439 ? -16.322 -48.666 31.686 1.00 32.62 439 GLN A CA 1
ATOM 3646 C C . GLN A 1 439 ? -16.981 -49.233 32.967 1.00 32.62 439 GLN A C 1
ATOM 3648 O O . GLN A 1 439 ? -17.245 -50.424 33.061 1.00 32.62 439 GLN A O 1
ATOM 3653 N N . LYS A 1 440 ? -17.468 -48.354 33.864 1.00 29.89 440 LYS A N 1
ATOM 3654 C CA . LYS A 1 440 ? -18.872 -47.865 33.930 1.00 29.89 440 LYS A CA 1
ATOM 3655 C C . LYS A 1 440 ? -19.142 -47.041 35.199 1.00 29.89 440 LYS A C 1
ATOM 3657 O O . LYS A 1 440 ? -18.461 -47.152 36.209 1.00 29.89 440 LYS A O 1
ATOM 3662 N N . SER A 1 441 ? -20.148 -46.187 35.073 1.00 30.38 441 SER A N 1
ATOM 3663 C CA . SER A 1 441 ? -20.635 -45.160 35.990 1.00 30.38 441 SER A CA 1
ATOM 3664 C C . SER A 1 441 ? -21.560 -45.665 37.109 1.00 30.38 441 SER A C 1
ATOM 3666 O O . SER A 1 441 ? -22.279 -46.642 36.930 1.00 30.38 441 SER A O 1
ATOM 3668 N N . SER A 1 442 ? -21.608 -44.849 38.175 1.00 31.00 442 SER A N 1
ATOM 3669 C CA . SER A 1 442 ? -22.727 -44.550 39.095 1.00 31.00 442 SER A CA 1
ATOM 3670 C C . SER A 1 442 ? -23.309 -45.674 39.962 1.00 31.00 442 SER A C 1
ATOM 3672 O O . SER A 1 442 ? -24.055 -46.507 39.471 1.00 31.00 442 SER A O 1
ATOM 3674 N N . THR A 1 443 ? -23.066 -45.616 41.277 1.00 32.03 443 THR A N 1
ATOM 3675 C CA . THR A 1 443 ? -23.971 -45.072 42.322 1.00 32.03 443 THR A CA 1
ATOM 3676 C C . THR A 1 443 ? -23.516 -45.606 43.681 1.00 32.03 443 THR A C 1
ATOM 3678 O O . THR A 1 443 ? -23.484 -46.816 43.836 1.00 32.03 443 THR A O 1
ATOM 3681 N N . THR A 1 444 ? -23.217 -44.724 44.639 1.00 33.44 444 THR A N 1
ATOM 3682 C CA . THR A 1 444 ? -23.610 -44.821 46.064 1.00 33.44 444 THR A CA 1
ATOM 3683 C C . THR A 1 444 ? -22.964 -43.665 46.815 1.00 33.44 444 THR A C 1
ATOM 3685 O O . THR A 1 444 ? -21.781 -43.674 47.146 1.00 33.44 444 THR A O 1
ATOM 3688 N N . SER A 1 445 ? -23.773 -42.644 47.060 1.00 38.53 445 SER A N 1
ATOM 3689 C CA . SER A 1 445 ? -23.586 -41.688 48.138 1.00 38.53 445 SER A CA 1
ATOM 3690 C C . SER A 1 445 ? -23.613 -42.399 49.493 1.00 38.53 445 SER A C 1
ATOM 3692 O O . SER A 1 445 ? -24.421 -43.305 49.684 1.00 38.53 445 SER A O 1
ATOM 3694 N N . MET A 1 446 ? -22.849 -41.852 50.444 1.00 38.50 446 MET A N 1
ATOM 3695 C CA . MET A 1 446 ? -23.052 -41.989 51.892 1.00 38.50 446 MET A CA 1
ATOM 3696 C C . MET A 1 446 ? -22.359 -43.175 52.584 1.00 38.50 446 MET A C 1
ATOM 3698 O O . MET A 1 446 ? -23.016 -44.054 53.120 1.00 38.50 446 MET A O 1
ATOM 3702 N N . LEU A 1 447 ? -21.026 -43.135 52.655 1.00 40.38 447 LEU A N 1
ATOM 3703 C CA . LEU A 1 447 ? -20.217 -43.620 53.788 1.00 40.38 447 LEU A CA 1
ATOM 3704 C C . LEU A 1 447 ? -18.750 -43.279 53.495 1.00 40.38 447 LEU A C 1
ATOM 3706 O O . LEU A 1 447 ? -18.174 -43.884 52.607 1.00 40.38 447 LEU A O 1
ATOM 3710 N N . ASP A 1 448 ? -18.225 -42.243 54.166 1.00 36.41 448 ASP A N 1
ATOM 3711 C CA . ASP A 1 448 ? -16.794 -42.058 54.530 1.00 36.41 448 ASP A CA 1
ATOM 3712 C C . ASP A 1 448 ? -16.385 -40.603 54.833 1.00 36.41 448 ASP A C 1
ATOM 3714 O O . ASP A 1 448 ? -15.214 -40.234 54.800 1.00 36.41 448 ASP A O 1
ATOM 3718 N N . TYR A 1 449 ? -17.314 -39.756 55.287 1.00 38.16 449 TYR A N 1
ATOM 3719 C CA . TYR A 1 449 ? -16.940 -38.446 55.847 1.00 38.16 449 TYR A CA 1
ATOM 3720 C C . TYR A 1 449 ? -16.253 -38.519 57.225 1.00 38.16 449 TYR A C 1
ATOM 3722 O O . TYR A 1 449 ? -15.835 -37.497 57.765 1.00 38.16 449 TYR A O 1
ATOM 3730 N N . ARG A 1 450 ? -16.109 -39.714 57.816 1.00 38.97 450 ARG A N 1
ATOM 3731 C CA . ARG A 1 450 ? -15.599 -39.881 59.187 1.00 38.97 450 ARG A CA 1
ATOM 3732 C C . ARG A 1 450 ? -14.091 -40.157 59.280 1.00 38.97 450 ARG A C 1
ATOM 3734 O O . ARG A 1 450 ? -13.547 -40.083 60.376 1.00 38.97 450 ARG A O 1
ATOM 3741 N N . ASN A 1 451 ? -13.407 -40.374 58.151 1.00 38.50 451 ASN A N 1
ATOM 3742 C CA . ASN A 1 451 ? -11.965 -40.666 58.115 1.00 38.50 451 ASN A CA 1
ATOM 3743 C C . ASN A 1 451 ? -11.082 -39.507 57.617 1.00 38.50 451 ASN A C 1
ATOM 3745 O O . ASN A 1 451 ? -9.861 -39.633 57.613 1.00 38.50 451 ASN A O 1
ATOM 3749 N N . PHE A 1 452 ? -11.650 -38.350 57.261 1.00 41.31 452 PHE A N 1
ATOM 3750 C CA . PHE A 1 452 ? -10.857 -37.216 56.759 1.00 41.31 452 PHE A CA 1
ATOM 3751 C C . PHE A 1 452 ? -10.192 -36.363 57.858 1.00 41.31 452 PHE A C 1
ATOM 3753 O O . PHE A 1 452 ? -9.337 -35.532 57.562 1.00 41.31 452 PHE A O 1
ATOM 3760 N N . HIS A 1 453 ? -10.525 -36.582 59.136 1.00 41.75 453 HIS A N 1
ATOM 3761 C CA . HIS A 1 453 ? -9.972 -35.810 60.258 1.00 41.75 453 HIS A CA 1
ATOM 3762 C C . HIS A 1 453 ? -8.747 -36.435 60.951 1.00 41.75 453 HIS A C 1
ATOM 3764 O O . HIS A 1 453 ? -8.229 -35.835 61.889 1.00 41.75 453 HIS A O 1
ATOM 3770 N N . SER A 1 454 ? -8.227 -37.582 60.493 1.00 43.44 454 SER A N 1
ATOM 3771 C CA . SER A 1 454 ? -7.005 -38.191 61.058 1.00 43.44 454 SER A CA 1
ATOM 3772 C C . SER A 1 454 ? -5.720 -37.909 60.263 1.00 43.44 454 SER A C 1
ATOM 3774 O O . SER A 1 454 ? -4.634 -38.280 60.707 1.00 43.44 454 SER A O 1
ATOM 3776 N N . PHE A 1 455 ? -5.798 -37.194 59.133 1.00 41.00 455 PHE A N 1
ATOM 3777 C CA . PHE A 1 455 ? -4.629 -36.863 58.300 1.00 41.00 455 PHE A CA 1
ATOM 3778 C C . PHE A 1 455 ? -3.862 -35.598 58.727 1.00 41.00 455 PHE A C 1
ATOM 3780 O O . PHE A 1 455 ? -2.797 -35.311 58.184 1.00 41.00 455 PHE A O 1
ATOM 3787 N N . SER A 1 456 ? -4.340 -34.851 59.725 1.00 47.28 456 SER A N 1
ATOM 3788 C CA . SER A 1 456 ? -3.708 -33.603 60.186 1.00 47.28 456 SER A CA 1
ATOM 3789 C C . SER A 1 456 ? -2.513 -33.797 61.135 1.00 47.28 456 SER A C 1
ATOM 3791 O O . SER A 1 456 ? -1.927 -32.812 61.576 1.00 47.28 456 SER A O 1
ATOM 3793 N N . ALA A 1 457 ? -2.112 -35.040 61.433 1.00 49.69 457 ALA A N 1
ATOM 3794 C CA . ALA A 1 457 ? -1.052 -35.338 62.404 1.00 49.69 457 ALA A CA 1
ATOM 3795 C C . ALA A 1 457 ? 0.092 -36.228 61.876 1.00 49.69 457 ALA A C 1
ATOM 3797 O O . ALA A 1 457 ? 0.868 -36.761 62.671 1.00 49.69 457 ALA A O 1
ATOM 3798 N N . GLN A 1 458 ? 0.252 -36.384 60.558 1.00 57.88 458 GLN A N 1
ATOM 3799 C CA . GLN A 1 458 ? 1.437 -37.042 59.993 1.00 57.88 458 GLN A CA 1
ATOM 3800 C C . GLN A 1 458 ? 2.403 -36.006 59.415 1.00 57.88 458 GLN A C 1
ATOM 3802 O O . GLN A 1 458 ? 2.059 -35.226 58.529 1.00 57.88 458 GLN A O 1
ATOM 3807 N N . LYS A 1 459 ? 3.634 -35.990 59.948 1.00 59.84 459 LYS A N 1
ATOM 3808 C CA . LYS A 1 459 ? 4.745 -35.177 59.432 1.00 59.84 459 LYS A CA 1
ATOM 3809 C C . LYS A 1 459 ? 4.864 -35.419 57.929 1.00 59.84 459 LYS A C 1
ATOM 3811 O O . LYS A 1 459 ? 5.015 -36.565 57.510 1.00 59.84 459 LYS A O 1
ATOM 3816 N N . THR A 1 460 ? 4.811 -34.347 57.141 1.00 67.25 460 THR A N 1
ATOM 3817 C CA . THR A 1 460 ? 4.949 -34.421 55.685 1.00 67.25 460 THR A CA 1
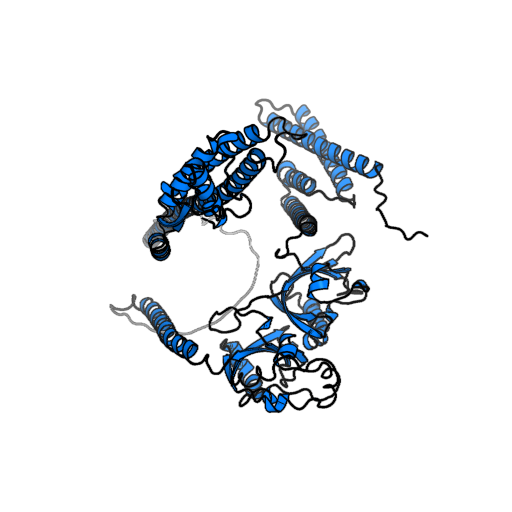ATOM 3818 C C . THR A 1 460 ? 6.206 -35.223 55.321 1.00 67.25 460 THR A C 1
ATOM 3820 O O . THR A 1 460 ? 7.283 -34.965 55.877 1.00 67.25 460 THR A O 1
ATOM 3823 N N . PRO A 1 461 ? 6.097 -36.233 54.438 1.00 76.00 461 PRO A N 1
ATOM 3824 C CA . PRO A 1 461 ? 7.237 -37.062 54.078 1.00 76.00 461 PRO A CA 1
ATOM 3825 C C . PRO A 1 461 ? 8.319 -36.180 53.452 1.00 76.00 461 PRO A C 1
ATOM 3827 O O . PRO A 1 461 ? 8.030 -35.292 52.647 1.00 76.00 461 PRO A O 1
ATOM 3830 N N . ARG A 1 462 ? 9.582 -36.399 53.844 1.00 74.38 462 ARG A N 1
ATOM 3831 C CA . ARG A 1 462 ? 10.722 -35.556 53.431 1.00 74.38 462 ARG A CA 1
ATOM 3832 C C . ARG A 1 462 ? 10.808 -35.379 51.908 1.00 74.38 462 ARG A C 1
ATOM 3834 O O . ARG A 1 462 ? 11.182 -34.302 51.460 1.00 74.38 462 ARG A O 1
ATOM 3841 N N . SER A 1 463 ? 10.403 -36.384 51.131 1.00 75.56 463 SER A N 1
ATOM 3842 C CA . SER A 1 463 ? 10.337 -36.335 49.665 1.00 75.56 463 SER A CA 1
ATOM 3843 C C . SER A 1 463 ? 9.381 -35.261 49.132 1.00 75.56 463 SER A C 1
ATOM 3845 O O . SER A 1 463 ? 9.752 -34.516 48.231 1.00 75.56 463 SER A O 1
ATOM 3847 N N . LEU A 1 464 ? 8.193 -35.100 49.727 1.00 77.94 464 LEU A N 1
ATOM 3848 C CA . LEU A 1 464 ? 7.222 -34.074 49.326 1.00 77.94 464 LEU A CA 1
ATOM 3849 C C . LEU A 1 464 ? 7.769 -32.662 49.579 1.00 77.94 464 LEU A C 1
ATOM 3851 O O . LEU A 1 464 ? 7.584 -31.763 48.764 1.00 77.94 464 LEU A O 1
ATOM 3855 N N . LYS A 1 465 ? 8.497 -32.475 50.688 1.00 82.75 465 LYS A N 1
ATOM 3856 C CA . LYS A 1 465 ? 9.136 -31.192 51.008 1.00 82.75 465 LYS A CA 1
ATOM 3857 C C . LYS A 1 465 ? 10.201 -30.816 49.972 1.00 82.75 465 LYS A C 1
ATOM 3859 O O . LYS A 1 465 ? 10.269 -29.653 49.593 1.00 82.75 465 LYS A O 1
ATOM 3864 N N . ILE A 1 466 ? 10.977 -31.790 49.489 1.00 85.94 466 ILE A N 1
ATOM 3865 C CA . ILE A 1 466 ? 11.982 -31.580 48.433 1.00 85.94 466 ILE A CA 1
ATOM 3866 C C . ILE A 1 466 ? 11.304 -31.231 47.102 1.00 85.94 466 ILE A C 1
ATOM 3868 O O . ILE A 1 466 ? 11.724 -30.289 46.439 1.00 85.94 466 ILE A O 1
ATOM 3872 N N . ILE A 1 467 ? 10.224 -31.928 46.736 1.00 87.75 467 ILE A N 1
ATOM 3873 C CA . ILE A 1 467 ? 9.480 -31.650 45.496 1.00 87.75 467 ILE A CA 1
ATOM 3874 C C . ILE A 1 467 ? 8.875 -30.241 45.524 1.00 87.75 467 ILE A C 1
ATOM 3876 O O . ILE A 1 467 ? 9.028 -29.493 44.563 1.00 87.75 467 ILE A O 1
ATOM 3880 N N . ILE A 1 468 ? 8.250 -29.839 46.635 1.00 85.19 468 ILE A N 1
ATOM 3881 C CA . ILE A 1 468 ? 7.688 -28.487 46.786 1.00 85.19 468 ILE A CA 1
ATOM 3882 C C . ILE A 1 468 ? 8.794 -27.423 46.725 1.00 85.19 468 ILE A C 1
ATOM 3884 O O . ILE A 1 468 ? 8.612 -26.395 46.076 1.00 85.19 468 ILE A O 1
ATOM 3888 N N . GLN A 1 469 ? 9.954 -27.670 47.345 1.00 91.00 469 GLN A N 1
ATOM 3889 C CA . GLN A 1 469 ? 11.111 -26.773 47.243 1.00 91.00 469 GLN A CA 1
ATOM 3890 C C . GLN A 1 469 ? 11.623 -26.656 45.800 1.00 91.00 469 GLN A C 1
ATOM 3892 O O . GLN A 1 469 ? 11.939 -25.554 45.359 1.00 91.00 469 GLN A O 1
ATOM 3897 N N . LEU A 1 470 ? 11.658 -27.756 45.046 1.00 91.44 470 LEU A N 1
ATOM 3898 C CA . LEU A 1 470 ? 12.114 -27.766 43.656 1.00 91.44 470 LEU A CA 1
ATOM 3899 C C . LEU A 1 470 ? 11.128 -27.050 42.722 1.00 91.44 470 LEU A C 1
ATOM 3901 O O . LEU A 1 470 ? 11.554 -26.254 41.889 1.00 91.44 470 LEU A O 1
ATOM 3905 N N . ILE A 1 471 ? 9.820 -27.254 42.909 1.00 92.56 471 ILE A N 1
ATOM 3906 C CA . ILE A 1 471 ? 8.768 -26.516 42.190 1.00 92.56 471 ILE A CA 1
ATOM 3907 C C . ILE A 1 471 ? 8.863 -25.018 42.493 1.00 92.56 471 ILE A C 1
ATOM 3909 O O . ILE A 1 471 ? 8.770 -24.201 41.580 1.00 92.56 471 ILE A O 1
ATOM 3913 N N . PHE A 1 472 ? 9.101 -24.647 43.754 1.00 94.38 472 PHE A N 1
ATOM 3914 C CA . PHE A 1 472 ? 9.266 -23.248 44.143 1.00 94.38 472 PHE A CA 1
ATOM 3915 C C . PHE A 1 472 ? 10.493 -22.605 43.478 1.00 94.38 472 PHE A C 1
ATOM 3917 O O . PHE A 1 472 ? 10.402 -21.483 42.984 1.00 94.38 472 PHE A O 1
ATOM 3924 N N . ILE A 1 473 ? 11.620 -23.322 43.397 1.00 94.81 473 ILE A N 1
ATOM 3925 C CA . ILE A 1 473 ? 12.820 -22.852 42.686 1.00 94.81 473 ILE A CA 1
ATOM 3926 C C . ILE A 1 473 ? 12.540 -22.689 41.187 1.00 94.81 473 ILE A C 1
ATOM 3928 O O . ILE A 1 473 ? 12.882 -21.656 40.617 1.00 94.81 473 ILE A O 1
ATOM 3932 N N . LEU A 1 474 ? 11.883 -23.664 40.551 1.00 92.50 474 LEU A N 1
ATOM 3933 C CA . LEU A 1 474 ? 11.498 -23.592 39.134 1.00 92.50 474 LEU A CA 1
ATOM 3934 C C . LEU A 1 474 ? 10.586 -22.395 38.848 1.00 92.50 474 LEU A C 1
ATOM 3936 O O . LEU A 1 474 ? 10.788 -21.679 37.869 1.00 92.50 474 LEU A O 1
ATOM 3940 N N . TYR A 1 475 ? 9.622 -22.147 39.734 1.00 96.19 475 TYR A N 1
ATOM 3941 C CA . TYR A 1 475 ? 8.732 -20.997 39.647 1.00 96.19 475 TYR A CA 1
ATOM 3942 C C . TYR A 1 475 ? 9.499 -19.673 39.777 1.00 96.19 475 TYR A C 1
ATOM 3944 O O . TYR A 1 475 ? 9.269 -18.745 39.003 1.00 96.19 475 TYR A O 1
ATOM 3952 N N . LEU A 1 476 ? 10.475 -19.602 40.687 1.00 93.56 476 LEU A N 1
ATOM 3953 C CA . LEU A 1 476 ? 11.330 -18.425 40.860 1.00 93.56 476 LEU A CA 1
ATOM 3954 C C . LEU A 1 476 ? 12.186 -18.170 39.609 1.00 93.56 476 LEU A C 1
ATOM 3956 O O . LEU A 1 476 ? 12.252 -17.037 39.134 1.00 93.56 476 LEU A O 1
ATOM 3960 N N . VAL A 1 477 ? 12.761 -19.218 39.011 1.00 95.75 477 VAL A N 1
ATOM 3961 C CA . VAL A 1 477 ? 13.498 -19.120 37.738 1.00 95.75 477 VAL A CA 1
ATOM 3962 C C . VAL A 1 477 ? 12.587 -18.626 36.608 1.00 95.75 477 VAL A C 1
ATOM 3964 O O . VAL A 1 477 ? 12.976 -17.722 35.869 1.00 95.75 477 VAL A O 1
ATOM 3967 N N . MET A 1 478 ? 11.359 -19.146 36.498 1.00 95.00 478 MET A N 1
ATOM 3968 C CA . MET A 1 478 ? 10.385 -18.672 35.506 1.00 95.00 478 MET A CA 1
ATOM 3969 C C . MET A 1 478 ? 10.034 -17.191 35.685 1.00 95.00 478 MET A C 1
ATOM 3971 O O . MET A 1 478 ? 9.951 -16.466 34.690 1.00 95.00 478 MET A O 1
ATOM 3975 N N . ILE A 1 479 ? 9.861 -16.721 36.925 1.00 95.31 479 ILE A N 1
ATOM 3976 C CA . ILE A 1 479 ? 9.602 -15.302 37.211 1.00 95.31 479 ILE A CA 1
ATOM 3977 C C . ILE A 1 479 ? 10.788 -14.440 36.777 1.00 95.31 479 ILE A C 1
ATOM 3979 O O . ILE A 1 479 ? 10.582 -13.401 36.148 1.00 95.31 479 ILE A O 1
ATOM 3983 N N . VAL A 1 480 ? 12.022 -14.865 37.066 1.00 96.19 480 VAL A N 1
ATOM 3984 C CA . VAL A 1 480 ? 13.230 -14.118 36.682 1.00 96.19 480 VAL A CA 1
ATOM 3985 C C . VAL A 1 480 ? 13.344 -14.025 35.161 1.00 96.19 480 VAL A C 1
ATOM 3987 O O . VAL A 1 480 ? 13.507 -12.925 34.637 1.00 96.19 480 VAL A O 1
ATOM 3990 N N . ILE A 1 481 ? 13.178 -15.140 34.440 1.00 96.06 481 ILE A N 1
ATOM 3991 C CA . ILE A 1 481 ? 13.217 -15.158 32.966 1.00 96.06 481 ILE A CA 1
ATOM 3992 C C . ILE A 1 481 ? 12.126 -14.252 32.386 1.00 96.06 481 ILE A C 1
ATOM 3994 O O . ILE A 1 481 ? 12.398 -13.442 31.501 1.00 96.06 481 ILE A O 1
ATOM 3998 N N . SER A 1 482 ? 10.902 -14.346 32.910 1.00 94.81 482 SER A N 1
ATOM 3999 C CA . SER A 1 482 ? 9.781 -13.514 32.458 1.00 94.81 482 SER A CA 1
ATOM 4000 C C . SER A 1 482 ? 10.034 -12.026 32.714 1.00 94.81 482 SER A C 1
ATOM 4002 O O . SER A 1 482 ? 9.746 -11.200 31.852 1.00 94.81 482 SER A O 1
ATOM 4004 N N . SER A 1 483 ? 10.635 -11.680 33.856 1.00 95.50 483 SER A N 1
ATOM 4005 C CA . SER A 1 483 ? 10.983 -10.296 34.203 1.00 95.50 483 SER A CA 1
ATOM 4006 C C . SER A 1 483 ? 12.070 -9.733 33.285 1.00 95.50 483 SER A C 1
ATOM 4008 O O . SER A 1 483 ? 11.957 -8.600 32.821 1.00 95.50 483 SER A O 1
ATOM 4010 N N . VAL A 1 484 ? 13.095 -10.531 32.966 1.00 96.31 484 VAL A N 1
ATOM 4011 C CA . VAL A 1 484 ? 14.152 -10.141 32.020 1.00 96.31 484 VAL A CA 1
ATOM 4012 C C . VAL A 1 484 ? 13.574 -9.946 30.619 1.00 96.31 484 VAL A C 1
ATOM 4014 O O . VAL A 1 484 ? 13.825 -8.916 29.997 1.00 96.31 484 VAL A O 1
ATOM 4017 N N . ASN A 1 485 ? 12.747 -10.880 30.143 1.00 92.75 485 ASN A N 1
ATOM 4018 C CA . ASN A 1 485 ? 12.091 -10.764 28.839 1.00 92.75 485 ASN A CA 1
ATOM 4019 C C . ASN A 1 485 ? 11.188 -9.530 28.755 1.00 92.75 485 ASN A C 1
ATOM 4021 O O . ASN A 1 485 ? 11.204 -8.830 27.744 1.00 92.75 485 ASN A O 1
ATOM 4025 N N . LEU A 1 486 ? 10.439 -9.225 29.819 1.00 93.81 486 LEU A N 1
ATOM 4026 C CA . LEU A 1 486 ? 9.635 -8.009 29.891 1.00 93.81 486 LEU A CA 1
ATOM 4027 C C . LEU A 1 486 ? 10.516 -6.752 29.809 1.00 93.81 486 LEU A C 1
ATOM 4029 O O . LEU A 1 486 ? 10.212 -5.849 29.034 1.00 93.81 486 LEU A O 1
ATOM 4033 N N . GLY A 1 487 ? 11.631 -6.711 30.545 1.00 94.19 487 GLY A N 1
ATOM 4034 C CA . GLY A 1 487 ? 12.589 -5.602 30.494 1.00 94.19 487 GLY A CA 1
ATOM 4035 C C . GLY A 1 487 ? 13.196 -5.397 29.102 1.00 94.19 487 GLY A C 1
ATOM 4036 O O . GLY A 1 487 ? 13.249 -4.269 28.607 1.00 94.19 487 GLY A O 1
ATOM 4037 N N . ILE A 1 488 ? 13.587 -6.484 28.430 1.00 93.62 488 ILE A N 1
ATOM 4038 C CA . ILE A 1 488 ? 14.082 -6.447 27.047 1.00 93.62 488 ILE A CA 1
ATOM 4039 C C . ILE A 1 488 ? 12.993 -5.936 26.098 1.00 93.62 488 ILE A C 1
ATOM 4041 O O . ILE A 1 488 ? 13.271 -5.065 25.278 1.00 93.62 488 ILE A O 1
ATOM 4045 N N . ASN A 1 489 ? 11.755 -6.421 26.219 1.00 91.75 489 ASN A N 1
ATOM 4046 C CA . ASN A 1 489 ? 10.651 -5.992 25.359 1.00 91.75 489 ASN A CA 1
ATOM 4047 C C . ASN A 1 489 ? 10.303 -4.513 25.548 1.00 91.75 489 ASN A C 1
ATOM 4049 O O . ASN A 1 489 ? 10.142 -3.811 24.557 1.00 91.75 489 ASN A O 1
ATOM 4053 N N . ILE A 1 490 ? 10.264 -4.014 26.787 1.00 92.56 490 ILE A N 1
ATOM 4054 C CA . ILE A 1 490 ? 10.054 -2.584 27.062 1.00 92.56 490 ILE A CA 1
ATOM 4055 C C . ILE A 1 490 ? 11.184 -1.746 26.451 1.00 92.56 490 ILE A C 1
ATOM 4057 O O . ILE A 1 490 ? 10.934 -0.688 25.879 1.00 92.56 490 ILE A O 1
ATOM 4061 N N . THR A 1 491 ? 12.427 -2.221 26.542 1.00 91.62 491 THR A N 1
ATOM 4062 C CA . THR A 1 491 ? 13.588 -1.516 25.978 1.00 91.62 491 THR A CA 1
ATOM 4063 C C . THR A 1 491 ? 13.528 -1.489 24.450 1.00 91.62 491 THR A C 1
ATOM 4065 O O . THR A 1 491 ? 13.709 -0.434 23.851 1.00 91.62 491 THR A O 1
ATOM 4068 N N . ARG A 1 492 ? 13.191 -2.619 23.815 1.00 88.12 492 ARG A N 1
ATOM 4069 C CA . ARG A 1 492 ? 12.973 -2.713 22.361 1.00 88.12 492 ARG A CA 1
ATOM 4070 C C . ARG A 1 492 ? 11.815 -1.842 21.892 1.00 88.12 492 ARG A C 1
ATOM 4072 O O . ARG A 1 492 ? 11.929 -1.211 20.852 1.00 88.12 492 ARG A O 1
ATOM 4079 N N . GLN A 1 493 ? 10.727 -1.780 22.656 1.00 90.25 493 GLN A N 1
ATOM 4080 C CA . GLN A 1 493 ? 9.590 -0.923 22.338 1.00 90.25 493 GLN A CA 1
ATOM 4081 C C . GLN A 1 493 ? 9.981 0.557 22.382 1.00 90.25 493 GLN A C 1
ATOM 4083 O O . GLN A 1 493 ? 9.677 1.280 21.441 1.00 90.25 493 GLN A O 1
ATOM 4088 N N . LYS A 1 494 ? 10.707 0.993 23.421 1.00 87.31 494 LYS A N 1
ATOM 4089 C CA . LYS A 1 494 ? 11.221 2.371 23.508 1.00 87.31 494 LYS A CA 1
ATOM 4090 C C . LYS A 1 494 ? 12.183 2.706 22.372 1.00 87.31 494 LYS A C 1
ATOM 4092 O O . LYS A 1 494 ? 12.102 3.797 21.821 1.00 87.31 494 LYS A O 1
ATOM 4097 N N . GLN A 1 495 ? 13.068 1.774 22.014 1.00 86.00 495 GLN A N 1
ATOM 4098 C CA . GLN A 1 495 ? 13.964 1.954 20.874 1.00 86.00 495 GLN A CA 1
ATOM 4099 C C . GLN A 1 495 ? 13.171 2.076 19.569 1.00 86.00 495 GLN A C 1
ATOM 4101 O O . GLN A 1 495 ? 13.395 3.004 18.809 1.00 86.00 495 GLN A O 1
ATOM 4106 N N . SER A 1 496 ? 12.186 1.205 19.346 1.00 85.62 496 SER A N 1
ATOM 4107 C CA . SER A 1 496 ? 11.348 1.255 18.147 1.00 85.62 496 SER A CA 1
ATOM 4108 C C . SER A 1 496 ? 10.537 2.549 18.049 1.00 85.62 496 SER A C 1
ATOM 4110 O O . SER A 1 496 ? 10.374 3.071 16.952 1.00 85.62 496 SER A O 1
ATOM 4112 N N . GLU A 1 497 ? 10.019 3.069 19.164 1.00 87.81 497 GLU A N 1
ATOM 4113 C CA . GLU A 1 497 ? 9.328 4.363 19.201 1.00 87.81 497 GLU A CA 1
ATOM 4114 C C . GLU A 1 497 ? 10.283 5.501 18.819 1.00 87.81 497 GLU A C 1
ATOM 4116 O O . GLU A 1 497 ? 9.950 6.338 17.980 1.00 87.81 497 GLU A O 1
ATOM 4121 N N . TYR A 1 498 ? 11.498 5.484 19.368 1.00 87.44 498 TYR A N 1
ATOM 4122 C CA . TYR A 1 498 ? 12.553 6.430 19.019 1.00 87.44 498 TYR A CA 1
ATOM 4123 C C . TYR A 1 498 ? 12.944 6.357 17.534 1.00 87.44 498 TYR A C 1
ATOM 4125 O O . TYR A 1 498 ? 13.013 7.388 16.870 1.00 87.44 498 TYR A O 1
ATOM 4133 N N . ASP A 1 499 ? 13.121 5.155 16.983 1.00 84.56 499 ASP A N 1
ATOM 4134 C CA . ASP A 1 499 ? 13.478 4.954 15.574 1.00 84.56 499 ASP A CA 1
ATOM 4135 C C . ASP A 1 499 ? 12.380 5.483 14.633 1.00 84.56 499 ASP A C 1
ATOM 4137 O O . ASP A 1 499 ? 12.667 6.143 13.633 1.00 84.56 499 ASP A O 1
ATOM 4141 N N . VAL A 1 500 ? 11.105 5.265 14.979 1.00 87.62 500 VAL A N 1
ATOM 4142 C CA . VAL A 1 500 ? 9.962 5.824 14.237 1.00 87.62 500 VAL A CA 1
ATOM 4143 C C . VAL A 1 500 ? 9.970 7.353 14.279 1.00 87.62 500 VAL A C 1
ATOM 4145 O O . VAL A 1 500 ? 9.686 7.989 13.262 1.00 87.62 500 VAL A O 1
ATOM 4148 N N . HIS A 1 501 ? 10.322 7.954 15.419 1.00 89.25 501 HIS A N 1
ATOM 4149 C CA . HIS A 1 501 ? 10.471 9.405 15.528 1.00 89.25 501 HIS A CA 1
ATOM 4150 C C . HIS A 1 501 ? 11.588 9.947 14.630 1.00 89.25 501 HIS A C 1
ATOM 4152 O O . HIS A 1 501 ? 11.356 10.919 13.917 1.00 89.25 501 HIS A O 1
ATOM 4158 N N . VAL A 1 502 ? 12.751 9.292 14.580 1.00 89.06 502 VAL A N 1
ATOM 4159 C CA . VAL A 1 502 ? 13.864 9.694 13.699 1.00 89.06 502 VAL A CA 1
ATOM 4160 C C . VAL A 1 502 ? 13.464 9.616 12.221 1.00 89.06 502 VAL A C 1
ATOM 4162 O O . VAL A 1 502 ? 13.727 10.546 11.458 1.00 89.06 502 VAL A O 1
ATOM 4165 N N . ILE A 1 503 ? 12.777 8.545 11.806 1.00 88.31 503 ILE A N 1
ATOM 4166 C CA . ILE A 1 503 ? 12.283 8.402 10.424 1.00 88.31 503 ILE A CA 1
ATOM 4167 C C . ILE A 1 503 ? 11.268 9.499 10.093 1.00 88.31 503 ILE A C 1
ATOM 4169 O O . ILE A 1 503 ? 11.313 10.085 9.009 1.00 88.31 503 ILE A O 1
ATOM 4173 N N . LYS A 1 504 ? 10.361 9.797 11.028 1.00 92.19 504 LYS A N 1
ATOM 4174 C CA . LYS A 1 504 ? 9.393 10.879 10.866 1.00 92.19 504 LYS A CA 1
ATOM 4175 C C . LYS A 1 504 ? 10.097 12.226 10.690 1.00 92.19 504 LYS A C 1
ATOM 4177 O O . LYS A 1 504 ? 9.785 12.924 9.733 1.00 92.19 504 LYS A O 1
ATOM 4182 N N . ASP A 1 505 ? 11.069 12.551 11.538 1.00 91.12 505 ASP A N 1
ATOM 4183 C CA . ASP A 1 505 ? 11.827 13.805 11.455 1.00 91.12 505 ASP A CA 1
ATOM 4184 C C . ASP A 1 505 ? 12.610 13.913 10.132 1.00 91.12 505 ASP A C 1
ATOM 4186 O O . ASP A 1 505 ? 12.685 14.989 9.534 1.00 91.12 505 ASP A O 1
ATOM 4190 N N . ALA A 1 506 ? 13.149 12.799 9.622 1.00 90.00 506 ALA A N 1
ATOM 4191 C CA . ALA A 1 506 ? 13.814 12.748 8.319 1.00 90.00 506 ALA A CA 1
ATOM 4192 C C . ALA A 1 506 ? 12.844 13.025 7.158 1.00 90.00 506 ALA A C 1
ATOM 4194 O O . ALA A 1 506 ? 13.169 13.799 6.253 1.00 90.00 506 ALA A O 1
ATOM 4195 N N . ASN A 1 507 ? 11.642 12.447 7.207 1.00 92.88 507 ASN A N 1
ATOM 4196 C CA . ASN A 1 507 ? 10.590 12.695 6.223 1.00 92.88 507 ASN A CA 1
ATOM 4197 C C . ASN A 1 507 ? 10.056 14.136 6.307 1.00 92.88 507 ASN A C 1
ATOM 4199 O O . ASN A 1 507 ? 9.892 14.807 5.287 1.00 92.88 507 ASN A O 1
ATOM 4203 N N . ASP A 1 508 ? 9.846 14.647 7.521 1.00 92.50 508 ASP A N 1
ATOM 4204 C CA . ASP A 1 508 ? 9.425 16.027 7.763 1.00 92.50 508 ASP A CA 1
ATOM 4205 C C . ASP A 1 508 ? 10.477 17.012 7.230 1.00 92.50 508 ASP A C 1
ATOM 4207 O O . ASP A 1 508 ? 10.118 17.979 6.556 1.00 92.50 508 ASP A O 1
ATOM 4211 N N . ARG A 1 509 ? 11.777 16.732 7.410 1.00 92.81 509 ARG A N 1
ATOM 4212 C CA . ARG A 1 509 ? 12.872 17.511 6.807 1.00 92.81 509 ARG A CA 1
ATOM 4213 C C . ARG A 1 509 ? 12.765 17.568 5.278 1.00 92.81 509 ARG A C 1
ATOM 4215 O O . ARG A 1 509 ? 12.861 18.660 4.719 1.00 92.81 509 ARG A O 1
ATOM 4222 N N . MET A 1 510 ? 12.544 16.437 4.601 1.00 91.12 510 MET A N 1
ATOM 4223 C CA . MET A 1 510 ? 12.394 16.403 3.134 1.00 91.12 510 MET A CA 1
ATOM 4224 C C . MET A 1 510 ? 11.170 17.205 2.672 1.00 91.12 510 MET A C 1
ATOM 4226 O O . MET A 1 510 ? 11.289 18.073 1.806 1.00 91.12 510 MET A O 1
ATOM 4230 N N . ASN A 1 511 ? 10.017 16.994 3.313 1.00 93.88 511 ASN A N 1
ATOM 4231 C CA . ASN A 1 511 ? 8.786 17.725 3.007 1.00 93.88 511 ASN A CA 1
ATOM 4232 C C . ASN A 1 511 ? 8.958 19.238 3.197 1.00 93.88 511 ASN A C 1
ATOM 4234 O O . ASN A 1 511 ? 8.534 20.037 2.358 1.00 93.88 511 ASN A O 1
ATOM 4238 N N . LEU A 1 512 ? 9.617 19.651 4.281 1.00 95.62 512 LEU A N 1
ATOM 4239 C CA . LEU A 1 512 ? 9.880 21.057 4.570 1.00 95.62 512 LEU A CA 1
ATOM 4240 C C . LEU A 1 512 ? 10.851 21.684 3.564 1.00 95.62 512 LEU A C 1
ATOM 4242 O O . LEU A 1 512 ? 10.672 22.856 3.227 1.00 95.62 512 LEU A O 1
ATOM 4246 N N . VAL A 1 513 ? 11.830 20.945 3.031 1.00 94.38 513 VAL A N 1
ATOM 4247 C CA . VAL A 1 513 ? 12.666 21.429 1.917 1.00 94.38 513 VAL A CA 1
ATOM 4248 C C . VAL A 1 513 ? 11.821 21.693 0.672 1.00 94.38 513 VAL A C 1
ATOM 4250 O O . VAL A 1 513 ? 11.931 22.779 0.098 1.00 94.38 513 VAL A O 1
ATOM 4253 N N . SER A 1 514 ? 10.934 20.766 0.294 1.00 93.75 514 SER A N 1
ATOM 4254 C CA . SER A 1 514 ? 10.047 20.930 -0.867 1.00 93.75 514 SER A CA 1
ATOM 4255 C C . SER A 1 514 ? 9.086 22.111 -0.707 1.00 93.75 514 SER A C 1
ATOM 4257 O O . SER A 1 514 ? 8.895 22.890 -1.643 1.00 93.75 514 SER A O 1
ATOM 4259 N N . ILE A 1 515 ? 8.516 22.295 0.488 1.00 95.31 515 ILE A N 1
ATOM 4260 C CA . ILE A 1 515 ? 7.642 23.437 0.789 1.00 95.31 515 ILE A CA 1
ATOM 4261 C C . ILE A 1 515 ? 8.425 24.751 0.706 1.00 95.31 515 ILE A C 1
ATOM 4263 O O . ILE A 1 515 ? 7.968 25.697 0.063 1.00 95.31 515 ILE A O 1
ATOM 4267 N N . ASN A 1 516 ? 9.615 24.818 1.312 1.00 95.81 516 ASN A N 1
ATOM 4268 C CA . ASN A 1 516 ? 10.456 26.014 1.252 1.00 95.81 516 ASN A CA 1
ATOM 4269 C C . ASN A 1 516 ? 10.861 26.355 -0.184 1.00 95.81 516 ASN A C 1
ATOM 4271 O O . ASN A 1 516 ? 10.834 27.527 -0.546 1.00 95.81 516 ASN A O 1
ATOM 4275 N N . LEU A 1 517 ? 11.168 25.353 -1.012 1.00 94.19 517 LEU A N 1
ATOM 4276 C CA . LEU A 1 517 ? 11.459 25.536 -2.433 1.00 94.19 517 LEU A CA 1
ATOM 4277 C C . LEU A 1 517 ? 10.263 26.124 -3.191 1.00 94.19 517 LEU A C 1
ATOM 4279 O O . LEU A 1 517 ? 10.424 27.069 -3.965 1.00 94.19 517 LEU A O 1
ATOM 4283 N N . LEU A 1 518 ? 9.064 25.583 -2.965 1.00 94.25 518 LEU A N 1
ATOM 4284 C CA . LEU A 1 518 ? 7.845 26.074 -3.604 1.00 94.25 518 LEU A CA 1
ATOM 4285 C C . LEU A 1 518 ? 7.581 27.532 -3.223 1.00 94.25 518 LEU A C 1
ATOM 4287 O O . LEU A 1 518 ? 7.345 28.360 -4.103 1.00 94.25 518 LEU A O 1
ATOM 4291 N N . ILE A 1 519 ? 7.686 27.869 -1.935 1.00 96.00 519 ILE A N 1
ATOM 4292 C CA . ILE A 1 519 ? 7.490 29.246 -1.473 1.00 96.00 519 ILE A CA 1
ATOM 4293 C C . ILE A 1 519 ? 8.580 30.170 -2.032 1.00 96.00 519 ILE A C 1
ATOM 4295 O O . ILE A 1 519 ? 8.260 31.261 -2.499 1.00 96.00 519 ILE A O 1
ATOM 4299 N N . SER A 1 520 ? 9.843 29.729 -2.073 1.00 94.25 520 SER A N 1
ATOM 4300 C CA . SER A 1 520 ? 10.942 30.479 -2.697 1.00 94.25 520 SER A CA 1
ATOM 4301 C C . SER A 1 520 ? 10.639 30.830 -4.156 1.00 94.25 520 SER A C 1
ATOM 4303 O O . SER A 1 520 ? 10.843 31.971 -4.569 1.00 94.25 520 SER A O 1
ATOM 4305 N N . ARG A 1 521 ? 10.100 29.885 -4.937 1.00 91.81 521 ARG A N 1
ATOM 4306 C CA . ARG A 1 521 ? 9.700 30.132 -6.333 1.00 91.81 521 ARG A CA 1
ATOM 4307 C C . ARG A 1 521 ? 8.549 31.132 -6.439 1.00 91.81 521 ARG A C 1
ATOM 4309 O O . ARG A 1 521 ? 8.610 32.026 -7.275 1.00 91.81 521 ARG A O 1
ATOM 4316 N N . VAL A 1 522 ? 7.536 31.027 -5.579 1.00 93.12 522 VAL A N 1
ATOM 4317 C CA . VAL A 1 522 ? 6.415 31.984 -5.551 1.00 93.12 522 VAL A CA 1
ATOM 4318 C C . VAL A 1 522 ? 6.907 33.392 -5.201 1.00 93.12 522 VAL A C 1
ATOM 4320 O O . VAL A 1 522 ? 6.547 34.356 -5.873 1.00 93.12 522 VAL A O 1
ATOM 4323 N N . LEU A 1 523 ? 7.784 33.525 -4.201 1.00 93.94 523 LEU A N 1
ATOM 4324 C CA . LEU A 1 523 ? 8.386 34.811 -3.832 1.00 93.94 523 LEU A CA 1
ATOM 4325 C C . LEU A 1 523 ? 9.182 35.421 -4.992 1.00 93.94 523 LEU A C 1
ATOM 4327 O O . LEU A 1 523 ? 9.045 36.615 -5.261 1.00 93.94 523 LEU A O 1
ATOM 4331 N N . LEU A 1 524 ? 9.946 34.605 -5.726 1.00 91.56 524 LEU A N 1
ATOM 4332 C CA . LEU A 1 524 ? 10.651 35.039 -6.934 1.00 91.56 524 LEU A CA 1
ATOM 4333 C C . LEU A 1 524 ? 9.696 35.465 -8.050 1.00 91.56 524 LEU A C 1
ATOM 4335 O O . LEU A 1 524 ? 9.912 36.510 -8.665 1.00 91.56 524 LEU A O 1
ATOM 4339 N N . ASN A 1 525 ? 8.627 34.708 -8.295 1.00 90.94 525 ASN A N 1
ATOM 4340 C CA . ASN A 1 525 ? 7.625 35.055 -9.302 1.00 90.94 525 ASN A CA 1
ATOM 4341 C C . ASN A 1 525 ? 6.953 36.398 -8.989 1.00 90.94 525 ASN A C 1
ATOM 4343 O O . ASN A 1 525 ? 6.801 37.230 -9.884 1.00 90.94 525 ASN A O 1
ATOM 4347 N N . ILE A 1 526 ? 6.597 36.636 -7.723 1.00 92.19 526 ILE A N 1
ATOM 4348 C CA . ILE A 1 526 ? 6.003 37.904 -7.277 1.00 92.19 526 ILE A CA 1
ATOM 4349 C C . ILE A 1 526 ? 7.017 39.053 -7.396 1.00 92.19 526 ILE A C 1
ATOM 4351 O O . ILE A 1 526 ? 6.670 40.133 -7.876 1.00 92.19 526 ILE A O 1
ATOM 4355 N N . ALA A 1 527 ? 8.277 38.843 -6.998 1.00 91.19 527 ALA A N 1
ATOM 4356 C CA . ALA A 1 527 ? 9.321 39.868 -7.086 1.00 91.19 527 ALA A CA 1
ATOM 4357 C C . ALA A 1 527 ? 9.608 40.307 -8.532 1.00 91.19 527 ALA A C 1
ATOM 4359 O O . ALA A 1 527 ? 9.835 41.491 -8.793 1.00 91.19 527 ALA A O 1
ATOM 4360 N N . ASN A 1 528 ? 9.535 39.367 -9.476 1.00 88.19 528 ASN A N 1
ATOM 4361 C CA . ASN A 1 528 ? 9.787 39.613 -10.895 1.00 88.19 528 ASN A CA 1
ATOM 4362 C C . ASN A 1 528 ? 8.534 40.005 -11.694 1.00 88.19 528 ASN A C 1
ATOM 4364 O O . ASN A 1 528 ? 8.642 40.337 -12.872 1.00 88.19 528 ASN A O 1
ATOM 4368 N N . GLY A 1 529 ? 7.359 40.035 -11.058 1.00 88.44 529 GLY A N 1
ATOM 4369 C CA . GLY A 1 529 ? 6.106 40.470 -11.678 1.00 88.44 529 GLY A CA 1
ATOM 4370 C C . GLY A 1 529 ? 5.408 39.412 -12.538 1.00 88.44 529 GLY A C 1
ATOM 4371 O O . GLY A 1 529 ? 4.489 39.756 -13.276 1.00 88.44 529 GLY A O 1
ATOM 4372 N N . TYR A 1 530 ? 5.810 38.140 -12.440 1.00 88.69 530 TYR A N 1
ATOM 4373 C CA . TYR A 1 530 ? 5.113 37.017 -13.083 1.00 88.69 530 TYR A CA 1
ATOM 4374 C C . TYR A 1 530 ? 3.833 36.621 -12.343 1.00 88.69 530 TYR A C 1
ATOM 4376 O O . TYR A 1 530 ? 2.912 36.073 -12.943 1.00 88.69 530 TYR A O 1
ATOM 4384 N N . GLU A 1 531 ? 3.762 36.917 -11.045 1.00 89.62 531 GLU A N 1
ATOM 4385 C CA . GLU A 1 531 ? 2.563 36.742 -10.232 1.00 89.62 531 GLU A CA 1
ATOM 4386 C C . GLU A 1 531 ? 2.118 38.069 -9.603 1.00 89.62 531 GLU A C 1
ATOM 4388 O O . GLU A 1 531 ? 2.964 38.875 -9.204 1.00 89.62 531 GLU A O 1
ATOM 4393 N N . PRO A 1 532 ? 0.798 38.302 -9.467 1.00 91.19 532 PRO A N 1
ATOM 4394 C CA . PRO A 1 532 ? 0.291 39.504 -8.825 1.00 91.19 532 PRO A CA 1
ATOM 4395 C C . PRO A 1 532 ? 0.602 39.485 -7.324 1.00 91.19 532 PRO A C 1
ATOM 4397 O O . PRO A 1 532 ? 0.450 38.465 -6.649 1.00 91.19 532 PRO A O 1
ATOM 4400 N N . GLU A 1 533 ? 0.998 40.641 -6.798 1.00 91.25 533 GLU A N 1
ATOM 4401 C CA . GLU A 1 533 ? 1.295 40.854 -5.373 1.00 91.25 533 GLU A CA 1
ATOM 4402 C C . GLU A 1 533 ? 0.037 40.848 -4.493 1.00 91.25 533 GLU A C 1
ATOM 4404 O O . GLU A 1 533 ? 0.101 40.486 -3.321 1.00 91.25 533 GLU A O 1
ATOM 4409 N N . ILE A 1 534 ? -1.113 41.183 -5.080 1.00 92.69 534 ILE A N 1
ATOM 4410 C CA . ILE A 1 534 ? -2.411 41.271 -4.410 1.00 92.69 534 ILE A CA 1
ATOM 4411 C C . ILE A 1 534 ? -3.304 40.141 -4.936 1.00 92.69 534 ILE A C 1
ATOM 4413 O O . ILE A 1 534 ? -3.327 39.862 -6.136 1.00 92.69 534 ILE A O 1
ATOM 4417 N N . SER A 1 535 ? -4.062 39.494 -4.053 1.00 91.81 535 SER A N 1
ATOM 4418 C CA . SER A 1 535 ? -5.134 38.555 -4.418 1.00 91.81 535 SER A CA 1
ATOM 4419 C C . SER A 1 535 ? -6.408 38.858 -3.639 1.00 91.81 535 SER A C 1
ATOM 4421 O O . SER A 1 535 ? -6.372 39.553 -2.630 1.00 91.81 535 SER A O 1
ATOM 4423 N N . SER A 1 536 ? -7.531 38.274 -4.057 1.00 88.75 536 SER A N 1
ATOM 4424 C CA . SER A 1 536 ? -8.806 38.388 -3.335 1.00 88.75 536 SER A CA 1
ATOM 4425 C C . SER A 1 536 ? -8.756 37.863 -1.894 1.00 88.75 536 SER A C 1
ATOM 4427 O O . SER A 1 536 ? -9.594 38.246 -1.087 1.00 88.75 536 SER A O 1
ATOM 4429 N N . LEU A 1 537 ? -7.807 36.975 -1.580 1.00 89.25 537 LEU A N 1
ATOM 4430 C CA . LEU A 1 537 ? -7.656 36.346 -0.264 1.00 89.25 537 LEU A CA 1
ATOM 4431 C C . LEU A 1 537 ? -6.566 36.998 0.598 1.00 89.25 537 LEU A C 1
ATOM 4433 O O . LEU A 1 537 ? -6.587 36.851 1.816 1.00 89.25 537 LEU A O 1
ATOM 4437 N N . MET A 1 538 ? -5.593 37.674 -0.015 1.00 91.00 538 MET A N 1
ATOM 4438 C CA . MET A 1 538 ? -4.425 38.236 0.668 1.00 91.00 538 MET A CA 1
ATOM 4439 C C . MET A 1 538 ? -4.033 39.571 0.037 1.00 91.00 538 MET A C 1
ATOM 4441 O O . MET A 1 538 ? -3.711 39.611 -1.154 1.00 91.00 538 MET A O 1
ATOM 4445 N N . GLU A 1 539 ? -4.013 40.627 0.854 1.00 87.62 539 GLU A N 1
ATOM 4446 C CA . GLU A 1 539 ? -3.673 41.994 0.436 1.00 87.62 539 GLU A CA 1
ATOM 4447 C C . GLU A 1 539 ? -2.190 42.145 0.062 1.00 87.62 539 GLU A C 1
ATOM 4449 O O . GLU A 1 539 ? -1.884 42.730 -0.968 1.00 87.62 539 GLU A O 1
ATOM 4454 N N . ASP A 1 540 ? -1.278 41.566 0.849 1.00 93.88 540 ASP A N 1
ATOM 4455 C CA . ASP A 1 540 ? 0.166 41.543 0.574 1.00 93.88 540 ASP A CA 1
ATOM 4456 C C . ASP A 1 540 ? 0.660 40.091 0.568 1.00 93.88 540 ASP A C 1
ATOM 4458 O O . ASP A 1 540 ? 1.057 39.522 1.593 1.00 93.88 540 ASP A O 1
ATOM 4462 N N . ARG A 1 541 ? 0.585 39.449 -0.606 1.00 95.44 541 ARG A N 1
ATOM 4463 C CA . ARG A 1 541 ? 1.016 38.053 -0.765 1.00 95.44 541 ARG A CA 1
ATOM 4464 C C . ARG A 1 541 ? 2.503 37.898 -0.485 1.00 95.44 541 ARG A C 1
ATOM 4466 O O . ARG A 1 541 ? 2.892 36.894 0.104 1.00 95.44 541 ARG A O 1
ATOM 4473 N N . PHE A 1 542 ? 3.331 38.864 -0.887 1.00 95.19 542 PHE A N 1
ATOM 4474 C CA . PHE A 1 542 ? 4.781 38.771 -0.730 1.00 95.19 542 PHE A CA 1
ATOM 4475 C C . PHE A 1 542 ? 5.164 38.697 0.750 1.00 95.19 542 PHE A C 1
ATOM 4477 O O . PHE A 1 542 ? 5.875 37.780 1.165 1.00 95.19 542 PHE A O 1
ATOM 4484 N N . LYS A 1 543 ? 4.627 39.604 1.571 1.00 96.31 543 LYS A N 1
ATOM 4485 C CA . LYS A 1 543 ? 4.851 39.597 3.019 1.00 96.31 543 LYS A CA 1
ATOM 4486 C C . LYS A 1 543 ? 4.287 38.344 3.688 1.00 96.31 543 LYS A C 1
ATOM 4488 O O . LYS A 1 543 ? 4.978 37.738 4.503 1.00 96.31 543 LYS A O 1
ATOM 4493 N N . ASN A 1 544 ? 3.079 37.916 3.319 1.00 96.50 544 ASN A N 1
ATOM 4494 C CA . ASN A 1 544 ? 2.468 36.716 3.899 1.00 96.50 544 ASN A CA 1
ATOM 4495 C C . ASN A 1 544 ? 3.270 35.446 3.587 1.00 96.50 544 ASN A C 1
ATOM 4497 O O . ASN A 1 544 ? 3.547 34.659 4.490 1.00 96.50 544 ASN A O 1
ATOM 4501 N N . TYR A 1 545 ? 3.706 35.256 2.338 1.00 97.12 545 TYR A N 1
ATOM 4502 C CA . TYR A 1 545 ? 4.550 34.114 1.980 1.00 97.12 545 TYR A CA 1
ATOM 4503 C C . TYR A 1 545 ? 5.917 34.166 2.663 1.00 97.12 545 TYR A C 1
ATOM 4505 O O . TYR A 1 545 ? 6.431 33.111 3.031 1.00 97.12 545 TYR A O 1
ATOM 4513 N N . LYS A 1 546 ? 6.484 35.357 2.904 1.00 97.12 546 LYS A N 1
ATOM 4514 C CA . LYS A 1 546 ? 7.707 35.490 3.709 1.00 97.12 546 LYS A CA 1
ATOM 4515 C C . LYS A 1 546 ? 7.511 35.008 5.145 1.00 97.12 546 LYS A C 1
ATOM 4517 O O . LYS A 1 546 ? 8.374 34.284 5.637 1.00 97.12 546 LYS A O 1
ATOM 4522 N N . GLU A 1 547 ? 6.404 35.358 5.798 1.00 97.50 547 GLU A N 1
ATOM 4523 C CA . GLU A 1 547 ? 6.114 34.889 7.162 1.00 97.50 547 GLU A CA 1
ATOM 4524 C C . GLU A 1 547 ? 5.871 33.374 7.207 1.00 97.50 547 GLU A C 1
ATOM 4526 O O . GLU A 1 547 ? 6.440 32.686 8.054 1.00 97.50 547 GLU A O 1
ATOM 4531 N N . ILE A 1 548 ? 5.121 32.826 6.242 1.00 97.62 548 ILE A N 1
ATOM 4532 C CA . ILE A 1 548 ? 4.922 31.372 6.130 1.00 97.62 548 ILE A CA 1
ATOM 4533 C C . ILE A 1 548 ? 6.269 30.669 5.927 1.00 97.62 548 ILE A C 1
ATOM 4535 O O . ILE A 1 548 ? 6.570 29.693 6.611 1.00 97.62 548 ILE A O 1
ATOM 4539 N N . GLN A 1 549 ? 7.108 31.164 5.015 1.00 97.56 549 GLN A N 1
ATOM 4540 C CA . GLN A 1 549 ? 8.427 30.584 4.774 1.00 97.56 549 GLN A CA 1
ATOM 4541 C C . GLN A 1 549 ? 9.298 30.646 6.030 1.00 97.56 549 GLN A C 1
ATOM 4543 O O . GLN A 1 549 ? 9.953 29.666 6.361 1.00 97.56 549 GLN A O 1
ATOM 4548 N N . ARG A 1 550 ? 9.270 31.756 6.773 1.00 98.12 550 ARG A N 1
ATOM 4549 C CA . ARG A 1 550 ? 10.015 31.910 8.027 1.00 98.12 550 ARG A CA 1
ATOM 4550 C C . ARG A 1 550 ? 9.632 30.850 9.059 1.00 98.12 550 ARG A C 1
ATOM 4552 O O . ARG A 1 550 ? 10.520 30.258 9.672 1.00 98.12 550 ARG A O 1
ATOM 4559 N N . GLU A 1 551 ? 8.339 30.577 9.216 1.00 98.12 551 GLU A N 1
ATOM 4560 C CA . GLU A 1 551 ? 7.848 29.486 10.065 1.00 98.12 551 GLU A CA 1
ATOM 4561 C C . GLU A 1 551 ? 8.387 28.129 9.583 1.00 98.12 551 GLU A C 1
ATOM 4563 O O . GLU A 1 551 ? 8.915 27.347 10.374 1.00 98.12 551 GLU A O 1
ATOM 4568 N N . LYS A 1 552 ? 8.333 27.856 8.271 1.00 97.69 552 LYS A N 1
ATOM 4569 C CA . LYS A 1 552 ? 8.806 26.577 7.714 1.00 97.69 552 LYS A CA 1
ATOM 4570 C C . LYS A 1 552 ? 10.323 26.408 7.780 1.00 97.69 552 LYS A C 1
ATOM 4572 O O . LYS A 1 552 ? 10.785 25.283 7.942 1.00 97.69 552 LYS A O 1
ATOM 4577 N N . ILE A 1 553 ? 11.103 27.484 7.702 1.00 97.62 553 ILE A N 1
ATOM 4578 C CA . ILE A 1 553 ? 12.555 27.465 7.941 1.00 97.62 553 ILE A CA 1
ATOM 4579 C C . ILE A 1 553 ? 12.847 27.075 9.393 1.00 97.62 553 ILE A C 1
ATOM 4581 O O . ILE A 1 553 ? 13.768 26.298 9.644 1.00 97.62 553 ILE A O 1
ATOM 4585 N N . GLN A 1 554 ? 12.071 27.593 10.350 1.00 97.50 554 GLN A N 1
ATOM 4586 C CA . GLN A 1 554 ? 12.254 27.277 11.765 1.00 97.50 554 GLN A CA 1
ATOM 4587 C C . GLN A 1 554 ? 11.945 25.802 12.053 1.00 97.50 554 GLN A C 1
ATOM 4589 O O . GLN A 1 554 ? 12.772 25.127 12.662 1.00 97.50 554 GLN A O 1
ATOM 4594 N N . LEU A 1 555 ? 10.835 25.279 11.524 1.00 97.12 555 LEU A N 1
ATOM 4595 C CA . LEU A 1 555 ? 10.513 23.850 11.621 1.00 97.12 555 LEU A CA 1
ATOM 4596 C C . LEU A 1 555 ? 11.589 22.974 10.962 1.00 97.12 555 LEU A C 1
ATOM 4598 O O . LEU A 1 555 ? 11.975 21.944 11.508 1.00 97.12 555 LEU A O 1
ATOM 4602 N N . LEU A 1 556 ? 12.126 23.400 9.812 1.00 96.06 556 LEU A N 1
ATOM 4603 C CA . LEU A 1 556 ? 13.193 22.673 9.120 1.00 96.06 556 LEU A CA 1
ATOM 4604 C C . LEU A 1 556 ? 14.479 22.627 9.959 1.00 96.06 556 LEU A C 1
ATOM 4606 O O . LEU A 1 556 ? 15.159 21.603 10.002 1.00 96.06 556 LEU A O 1
ATOM 4610 N N . ARG A 1 557 ? 14.800 23.723 10.654 1.00 96.38 557 ARG A N 1
ATOM 4611 C CA . ARG A 1 557 ? 15.936 23.797 11.579 1.00 96.38 557 ARG A CA 1
ATOM 4612 C C . ARG A 1 557 ? 15.739 22.897 12.798 1.00 96.38 557 ARG A C 1
ATOM 4614 O O . ARG A 1 557 ? 16.695 22.253 13.219 1.00 96.38 557 ARG A O 1
ATOM 4621 N N . GLU A 1 558 ? 14.529 22.840 13.346 1.00 95.75 558 GLU A N 1
ATOM 4622 C CA . GLU A 1 558 ? 14.187 21.962 14.471 1.00 95.75 558 GLU A CA 1
ATOM 4623 C C . GLU A 1 558 ? 14.310 20.484 14.084 1.00 95.75 558 GLU A C 1
ATOM 4625 O O . GLU A 1 558 ? 15.009 19.742 14.772 1.00 95.75 558 GLU A O 1
ATOM 4630 N N . ALA A 1 559 ? 13.751 20.085 12.936 1.00 93.94 559 ALA A N 1
ATOM 4631 C CA . ALA A 1 559 ? 13.889 18.727 12.407 1.00 93.94 559 ALA A CA 1
ATOM 4632 C C . ALA A 1 559 ? 15.363 18.357 12.161 1.00 93.94 559 ALA A C 1
ATOM 4634 O O . ALA A 1 559 ? 15.825 17.298 12.579 1.00 93.94 559 ALA A O 1
ATOM 4635 N N . GLN A 1 560 ? 16.146 19.257 11.553 1.00 93.75 560 GLN A N 1
ATOM 4636 C CA . GLN A 1 560 ? 17.574 19.024 11.323 1.00 93.75 560 GLN A CA 1
ATOM 4637 C C . GLN A 1 560 ? 18.371 18.915 12.633 1.00 93.75 560 GLN A C 1
ATOM 4639 O O . GLN A 1 560 ? 19.256 18.067 12.742 1.00 93.75 560 GLN A O 1
ATOM 4644 N N . SER A 1 561 ? 18.057 19.740 13.636 1.00 94.00 561 SER A N 1
ATOM 4645 C CA . SER A 1 561 ? 18.693 19.665 14.955 1.00 94.00 561 SER A CA 1
ATOM 4646 C C . SER A 1 561 ? 18.339 18.367 15.681 1.00 94.00 561 SER A C 1
ATOM 4648 O O . SER A 1 561 ? 19.218 17.776 16.303 1.00 94.00 561 SER A O 1
ATOM 4650 N N . SER A 1 562 ? 17.081 17.920 15.594 1.00 92.06 562 SER A N 1
ATOM 4651 C CA . SER A 1 562 ? 16.626 16.647 16.168 1.00 92.06 562 SER A CA 1
ATOM 4652 C C . SER A 1 562 ? 17.410 15.475 15.575 1.00 92.06 562 SER A C 1
ATOM 4654 O O . SER A 1 562 ? 18.009 14.690 16.308 1.00 92.06 562 SER A O 1
ATOM 4656 N N . LEU A 1 563 ? 17.538 15.429 14.245 1.00 89.88 563 LEU A N 1
ATOM 4657 C CA . LEU A 1 563 ? 18.295 14.388 13.545 1.00 89.88 563 LEU A CA 1
ATOM 4658 C C . LEU A 1 563 ? 19.788 14.401 13.893 1.00 89.88 563 LEU A C 1
ATOM 4660 O O . LEU A 1 563 ? 20.380 13.341 14.074 1.00 89.88 563 LEU A O 1
ATOM 4664 N N . GLN A 1 564 ? 20.402 15.577 14.039 1.00 87.94 564 GLN A N 1
ATOM 4665 C CA . GLN A 1 564 ? 21.813 15.686 14.437 1.00 87.94 564 GLN A CA 1
ATOM 4666 C C . GLN A 1 564 ? 22.066 15.250 15.881 1.00 87.94 564 GLN A C 1
ATOM 4668 O O . GLN A 1 564 ? 23.138 14.736 16.189 1.00 87.94 564 GLN A O 1
ATOM 4673 N N . GLN A 1 565 ? 21.097 15.479 16.767 1.00 87.06 565 GLN A N 1
ATOM 4674 C CA . GLN A 1 565 ? 21.156 15.023 18.154 1.00 87.06 565 GLN A CA 1
ATOM 4675 C C . GLN A 1 565 ? 20.755 13.556 18.294 1.00 87.06 565 GLN A C 1
ATOM 4677 O O . GLN A 1 565 ? 21.035 12.950 19.331 1.00 87.06 565 GLN A O 1
ATOM 4682 N N . SER A 1 566 ? 20.108 12.984 17.275 1.00 83.56 566 SER A N 1
ATOM 4683 C CA . SER A 1 566 ? 19.705 11.595 17.319 1.00 83.56 566 SER A CA 1
ATOM 4684 C C . SER A 1 566 ? 20.935 10.690 17.295 1.00 83.56 566 SER A C 1
ATOM 4686 O O . SER A 1 566 ? 21.735 10.707 16.362 1.00 83.56 566 SER A O 1
ATOM 4688 N N . SER A 1 567 ? 21.114 9.890 18.345 1.00 65.94 567 SER A N 1
ATOM 4689 C CA . SER A 1 567 ? 22.157 8.866 18.414 1.00 65.94 567 SER A CA 1
ATOM 4690 C C . SER A 1 567 ? 21.686 7.611 17.681 1.00 65.94 567 SER A C 1
ATOM 4692 O O . SER A 1 567 ? 21.700 6.513 18.240 1.00 65.94 567 SER A O 1
ATOM 4694 N N . PHE A 1 568 ? 21.163 7.785 16.468 1.00 69.75 568 PHE A N 1
ATOM 4695 C CA . PHE A 1 568 ? 20.731 6.671 15.649 1.00 69.75 568 PHE A CA 1
ATOM 4696 C C . PHE A 1 568 ? 21.976 5.884 15.238 1.00 69.75 568 PHE A C 1
ATOM 4698 O O . PHE A 1 568 ? 22.899 6.422 14.622 1.00 69.75 568 PHE A O 1
ATOM 4705 N N . VAL A 1 569 ? 22.036 4.618 15.647 1.00 66.44 569 VAL A N 1
ATOM 4706 C CA . VAL A 1 569 ? 23.126 3.728 15.255 1.00 66.44 569 VAL A CA 1
ATOM 4707 C C . VAL A 1 569 ? 22.846 3.316 13.820 1.00 66.44 569 VAL A C 1
ATOM 4709 O O . VAL A 1 569 ? 22.085 2.386 13.561 1.00 66.44 569 VAL A O 1
ATOM 4712 N N . ASN A 1 570 ? 23.428 4.058 12.884 1.00 66.69 570 ASN A N 1
ATOM 4713 C CA . ASN A 1 570 ? 23.446 3.668 11.483 1.00 66.69 570 ASN A CA 1
ATOM 4714 C C . ASN A 1 570 ? 24.052 2.260 11.376 1.00 66.69 570 ASN A C 1
ATOM 4716 O O . ASN A 1 570 ? 25.027 1.952 12.065 1.00 66.69 570 ASN A O 1
ATOM 4720 N N . SER A 1 571 ? 23.504 1.409 10.505 1.00 72.00 571 SER A N 1
ATOM 4721 C CA . SER A 1 571 ? 24.191 0.164 10.150 1.00 72.00 571 SER A CA 1
ATOM 4722 C C . SER A 1 571 ? 25.577 0.493 9.587 1.00 72.00 571 SER A C 1
ATOM 4724 O O . SER A 1 571 ? 25.791 1.591 9.068 1.00 72.00 571 SER A O 1
ATOM 4726 N N . ASP A 1 572 ? 26.535 -0.429 9.680 1.00 74.88 572 ASP A N 1
ATOM 4727 C CA . ASP A 1 572 ? 27.882 -0.197 9.137 1.00 74.88 572 ASP A CA 1
ATOM 4728 C C . ASP A 1 572 ? 27.832 0.118 7.630 1.00 74.88 572 ASP A C 1
ATOM 4730 O O . ASP A 1 572 ? 28.571 0.970 7.146 1.00 74.88 572 ASP A O 1
ATOM 4734 N N . GLU A 1 573 ? 26.885 -0.492 6.916 1.00 72.69 573 GLU A N 1
ATOM 4735 C CA . GLU A 1 573 ? 26.606 -0.260 5.496 1.00 72.69 573 GLU A CA 1
ATOM 4736 C C . GLU A 1 573 ? 26.032 1.144 5.236 1.00 72.69 573 GLU A C 1
ATOM 4738 O O . GLU A 1 573 ? 26.555 1.873 4.399 1.00 72.69 573 GLU A O 1
ATOM 4743 N N . LEU A 1 574 ? 25.045 1.591 6.024 1.00 69.12 574 LEU A N 1
ATOM 4744 C CA . LEU A 1 574 ? 24.491 2.946 5.912 1.00 69.12 574 LEU A CA 1
ATOM 4745 C C . LEU A 1 574 ? 25.502 4.011 6.357 1.00 69.12 574 LEU A C 1
ATOM 4747 O O . LEU A 1 574 ? 25.544 5.103 5.805 1.00 69.12 574 LEU A O 1
ATOM 4751 N N . SER A 1 575 ? 26.334 3.707 7.352 1.00 69.69 575 SER A N 1
ATOM 4752 C CA . SER A 1 575 ? 27.421 4.582 7.798 1.00 69.69 575 SER A CA 1
ATOM 4753 C C . SER A 1 575 ? 28.480 4.732 6.717 1.00 69.69 575 SER A C 1
ATOM 4755 O O . SER A 1 575 ? 29.001 5.826 6.517 1.00 69.69 575 SER A O 1
ATOM 4757 N N . TYR A 1 576 ? 28.798 3.640 6.023 1.00 74.19 576 TYR A N 1
ATOM 4758 C CA . TYR A 1 576 ? 29.693 3.655 4.879 1.00 74.19 576 TYR A CA 1
ATOM 4759 C C . TYR A 1 576 ? 29.093 4.486 3.741 1.00 74.19 576 TYR A C 1
ATOM 4761 O O . TYR A 1 576 ? 29.748 5.414 3.280 1.00 74.19 576 TYR A O 1
ATOM 4769 N N . GLU A 1 577 ? 27.823 4.270 3.385 1.00 69.81 577 GLU A N 1
ATOM 4770 C CA . GLU A 1 577 ? 27.138 5.069 2.362 1.00 69.81 577 GLU A CA 1
ATOM 4771 C C . GLU A 1 577 ? 27.023 6.552 2.735 1.00 69.81 577 GLU A C 1
ATOM 4773 O O . GLU A 1 577 ? 27.285 7.403 1.895 1.00 69.81 577 GLU A O 1
ATOM 4778 N N . LEU A 1 578 ? 26.688 6.903 3.979 1.00 67.69 578 LEU A N 1
ATOM 4779 C CA . LEU A 1 578 ? 26.592 8.302 4.423 1.00 67.69 578 LEU A CA 1
ATOM 4780 C C . LEU A 1 578 ? 27.952 9.015 4.452 1.00 67.69 578 LEU A C 1
ATOM 4782 O O . LEU A 1 578 ? 28.002 10.243 4.339 1.00 67.69 578 LEU A O 1
ATOM 4786 N N . ASN A 1 579 ? 29.042 8.266 4.632 1.00 68.69 579 ASN A N 1
ATOM 4787 C CA . ASN A 1 579 ? 30.398 8.808 4.660 1.00 68.69 579 ASN A CA 1
ATOM 4788 C C . ASN A 1 579 ? 31.064 8.820 3.273 1.00 68.69 579 ASN A C 1
ATOM 4790 O O . ASN A 1 579 ? 31.851 9.728 3.008 1.00 68.69 579 ASN A O 1
ATOM 4794 N N . GLU A 1 580 ? 30.754 7.868 2.387 1.00 65.81 580 GLU A N 1
ATOM 4795 C CA . GLU A 1 580 ? 31.211 7.870 0.989 1.00 65.81 580 GLU A CA 1
ATOM 4796 C C . GLU A 1 580 ? 30.378 8.803 0.098 1.00 65.81 580 GLU A C 1
ATOM 4798 O O . GLU A 1 580 ? 30.942 9.565 -0.694 1.00 65.81 580 GLU A O 1
ATOM 4803 N N . ASN A 1 581 ? 29.047 8.805 0.240 1.00 62.47 581 ASN A N 1
ATOM 4804 C CA . ASN A 1 581 ? 28.141 9.618 -0.574 1.00 62.47 581 ASN A CA 1
ATOM 4805 C C . ASN A 1 581 ? 28.033 11.036 -0.011 1.00 62.47 581 ASN A C 1
ATOM 4807 O O . ASN A 1 581 ? 27.033 11.458 0.570 1.00 62.47 581 ASN A O 1
ATOM 4811 N N . SER A 1 582 ? 29.098 11.802 -0.219 1.00 76.25 582 SER A N 1
ATOM 4812 C CA . SER A 1 582 ? 29.042 13.254 -0.101 1.00 76.25 582 SER A CA 1
ATOM 4813 C C . SER A 1 582 ? 28.022 13.833 -1.091 1.00 76.25 582 SER A C 1
ATOM 4815 O O . SER A 1 582 ? 27.990 13.505 -2.280 1.00 76.25 582 SER A O 1
ATOM 4817 N N . MET A 1 583 ? 27.159 14.712 -0.594 1.00 85.88 583 MET A N 1
ATOM 4818 C CA . MET A 1 583 ? 26.128 15.355 -1.390 1.00 85.88 583 MET A CA 1
ATOM 4819 C C . MET A 1 583 ? 26.749 16.442 -2.264 1.00 85.88 583 MET A C 1
ATOM 4821 O O . MET A 1 583 ? 27.468 17.319 -1.782 1.00 85.88 583 MET A O 1
ATOM 4825 N N . LYS A 1 584 ? 26.462 16.392 -3.565 1.00 90.50 584 LYS A N 1
ATOM 4826 C CA . LYS A 1 584 ? 26.968 17.352 -4.547 1.00 90.50 584 LYS A CA 1
ATOM 4827 C C . LYS A 1 584 ? 26.102 18.613 -4.549 1.00 90.50 584 LYS A C 1
ATOM 4829 O O . LYS A 1 584 ? 24.994 18.606 -5.077 1.00 90.50 584 LYS A O 1
ATOM 4834 N N . LEU A 1 585 ? 26.632 19.696 -3.991 1.00 92.81 585 LEU A N 1
ATOM 4835 C CA . LEU A 1 585 ? 26.011 21.017 -3.987 1.00 92.81 585 LEU A CA 1
ATOM 4836 C C . LEU A 1 585 ? 26.496 21.857 -5.163 1.00 92.81 585 LEU A C 1
ATOM 4838 O O . LEU A 1 585 ? 27.677 21.845 -5.496 1.00 92.81 585 LEU A O 1
ATOM 4842 N N . TYR A 1 586 ? 25.598 22.636 -5.750 1.00 92.75 586 TYR A N 1
ATOM 4843 C CA . TYR A 1 586 ? 25.859 23.495 -6.899 1.00 92.75 586 TYR A CA 1
ATOM 4844 C C . TYR A 1 586 ? 25.924 24.961 -6.477 1.00 92.75 586 TYR A C 1
ATOM 4846 O O . TYR A 1 586 ? 25.050 25.465 -5.769 1.00 92.75 586 TYR A O 1
ATOM 4854 N N . TYR A 1 587 ? 26.947 25.656 -6.959 1.00 93.19 587 TYR A N 1
ATOM 4855 C CA . TYR A 1 587 ? 27.223 27.055 -6.668 1.00 93.19 587 TYR A CA 1
ATOM 4856 C C . TYR A 1 587 ? 27.391 27.851 -7.960 1.00 93.19 587 TYR A C 1
ATOM 4858 O O . TYR A 1 587 ? 27.762 27.312 -9.005 1.00 93.19 587 TYR A O 1
ATOM 4866 N N . LEU A 1 588 ? 27.159 29.156 -7.858 1.00 90.75 588 LEU A N 1
ATOM 4867 C CA . LEU A 1 588 ? 27.453 30.140 -8.891 1.00 90.75 588 LEU A CA 1
ATOM 4868 C C . LEU A 1 588 ? 28.465 31.131 -8.317 1.00 90.75 588 LEU A C 1
ATOM 4870 O O . LEU A 1 588 ? 28.227 31.679 -7.242 1.00 90.75 588 LEU A O 1
ATOM 4874 N N . ASN A 1 589 ? 29.599 31.330 -8.987 1.00 90.50 589 ASN A N 1
ATOM 4875 C CA . ASN A 1 589 ? 30.600 32.310 -8.555 1.00 90.50 589 ASN A CA 1
ATOM 4876 C C . ASN A 1 589 ? 30.369 33.699 -9.178 1.00 90.50 589 ASN A C 1
ATOM 4878 O O . ASN A 1 589 ? 29.524 33.883 -10.053 1.00 90.50 589 ASN A O 1
ATOM 4882 N N . GLU A 1 590 ? 31.165 34.681 -8.751 1.00 89.00 590 GLU A N 1
ATOM 4883 C CA . GLU A 1 590 ? 31.127 36.069 -9.242 1.00 89.00 590 GLU A CA 1
ATOM 4884 C C . GLU A 1 590 ? 31.450 36.207 -10.740 1.00 89.00 590 GLU A C 1
ATOM 4886 O O . GLU A 1 590 ? 31.106 37.211 -11.362 1.00 89.00 590 GLU A O 1
ATOM 4891 N N . GLN A 1 591 ? 32.116 35.210 -11.327 1.00 87.81 591 GLN A N 1
ATOM 4892 C CA . GLN A 1 591 ? 32.428 35.128 -12.753 1.00 87.81 591 GLN A CA 1
ATOM 4893 C C . GLN A 1 591 ? 31.319 34.439 -13.565 1.00 87.81 591 GLN A C 1
ATOM 4895 O O . GLN A 1 591 ? 31.548 34.108 -14.725 1.00 87.81 591 GLN A O 1
ATOM 4900 N N . ASN A 1 592 ? 30.139 34.208 -12.973 1.00 85.50 592 ASN A N 1
ATOM 4901 C CA . ASN A 1 592 ? 29.000 33.548 -13.617 1.00 85.50 592 ASN A CA 1
ATOM 4902 C C . ASN A 1 592 ? 29.276 32.082 -14.023 1.00 85.50 592 ASN A C 1
ATOM 4904 O O . ASN A 1 592 ? 28.595 31.518 -14.879 1.00 85.50 592 ASN A O 1
ATOM 4908 N N . LEU A 1 593 ? 30.275 31.444 -13.403 1.00 86.81 593 LEU A N 1
ATOM 4909 C CA . LEU A 1 593 ? 30.624 30.044 -13.621 1.00 86.81 593 LEU A CA 1
ATOM 4910 C C . LEU A 1 593 ? 29.965 29.166 -12.559 1.00 86.81 593 LEU A C 1
ATOM 4912 O O . LEU A 1 593 ? 30.041 29.433 -11.354 1.00 86.81 593 LEU A O 1
ATOM 4916 N N . ARG A 1 594 ? 29.344 28.082 -13.026 1.00 88.69 594 ARG A N 1
ATOM 4917 C CA . ARG A 1 594 ? 28.803 27.035 -12.164 1.00 88.69 594 ARG A CA 1
ATOM 4918 C C . ARG A 1 594 ? 29.914 26.084 -11.756 1.00 88.69 594 ARG A C 1
ATOM 4920 O O . ARG A 1 594 ? 30.671 25.613 -12.602 1.00 88.69 594 ARG A O 1
ATOM 4927 N N . TYR A 1 595 ? 29.966 25.770 -10.476 1.00 92.75 595 TYR A N 1
ATOM 4928 C CA . TYR A 1 595 ? 30.834 24.730 -9.950 1.00 92.75 595 TYR A CA 1
ATOM 4929 C C . TYR A 1 595 ? 30.072 23.932 -8.903 1.00 92.75 595 TYR A C 1
ATOM 4931 O O . TYR A 1 595 ? 29.067 24.396 -8.360 1.00 92.75 595 TYR A O 1
ATOM 4939 N N . ASP A 1 596 ? 30.536 22.722 -8.639 1.00 93.12 596 ASP A N 1
ATOM 4940 C CA . ASP A 1 596 ? 29.967 21.873 -7.610 1.00 93.12 596 ASP A CA 1
ATOM 4941 C C . ASP A 1 596 ? 30.980 21.550 -6.520 1.00 93.12 596 ASP A C 1
ATOM 4943 O O . ASP A 1 596 ? 32.191 21.553 -6.747 1.00 93.12 596 ASP A O 1
ATOM 4947 N N . LYS A 1 597 ? 30.466 21.313 -5.316 1.00 92.56 597 LYS A N 1
ATOM 4948 C CA . LYS A 1 597 ? 31.250 20.913 -4.157 1.00 92.56 597 LYS A CA 1
ATOM 4949 C C . LYS A 1 597 ? 30.546 19.770 -3.448 1.00 92.56 597 LYS A C 1
ATOM 4951 O O . LYS A 1 597 ? 29.343 19.823 -3.210 1.00 92.56 597 LYS A O 1
ATOM 4956 N N . GLN A 1 598 ? 31.314 18.747 -3.117 1.00 90.75 598 GLN A N 1
ATOM 4957 C CA . GLN A 1 598 ? 30.861 17.625 -2.315 1.00 90.75 598 GLN A CA 1
ATOM 4958 C C . GLN A 1 598 ? 30.926 17.987 -0.830 1.00 90.75 598 GLN A C 1
ATOM 4960 O O . GLN A 1 598 ? 31.975 18.400 -0.338 1.00 90.75 598 GLN A O 1
ATOM 4965 N N . GLU A 1 599 ? 29.802 17.854 -0.131 1.00 89.75 599 GLU A N 1
ATOM 4966 C CA . GLU A 1 599 ? 29.674 18.158 1.295 1.00 89.75 599 GLU A CA 1
ATOM 4967 C C . GLU A 1 599 ? 28.983 17.013 2.037 1.00 89.75 599 GLU A C 1
ATOM 4969 O O . GLU A 1 599 ? 28.190 16.262 1.471 1.00 89.75 599 GLU A O 1
ATOM 4974 N N . ASN A 1 600 ? 29.248 16.886 3.337 1.00 87.44 600 ASN A N 1
ATOM 4975 C CA . ASN A 1 600 ? 28.483 15.967 4.179 1.00 87.44 600 ASN A CA 1
ATOM 4976 C C . ASN A 1 600 ? 27.005 16.397 4.208 1.00 87.44 600 ASN A C 1
ATOM 4978 O O . ASN A 1 600 ? 26.720 17.592 4.304 1.00 87.44 600 ASN A O 1
ATOM 4982 N N . ILE A 1 601 ? 26.073 15.440 4.202 1.00 86.56 601 ILE A N 1
ATOM 4983 C CA . ILE A 1 601 ? 24.623 15.694 4.222 1.00 86.56 601 ILE A CA 1
ATOM 4984 C C . ILE A 1 601 ? 24.203 16.702 5.306 1.00 86.56 601 ILE A C 1
ATOM 4986 O O . ILE A 1 601 ? 23.428 17.620 5.048 1.00 86.56 601 ILE A O 1
ATOM 4990 N N . ASN A 1 602 ? 24.783 16.616 6.505 1.00 88.50 602 ASN A N 1
ATOM 4991 C CA . ASN A 1 602 ? 24.477 17.523 7.610 1.00 88.50 602 ASN A CA 1
ATOM 4992 C C . ASN A 1 602 ? 24.931 18.960 7.340 1.00 88.50 602 ASN A C 1
ATOM 4994 O O . ASN A 1 602 ? 24.230 19.913 7.683 1.00 88.50 602 ASN A O 1
ATOM 4998 N N . ILE A 1 603 ? 26.101 19.115 6.721 1.00 90.06 603 ILE A N 1
ATOM 4999 C CA . ILE A 1 603 ? 26.630 20.417 6.309 1.00 90.06 603 ILE A CA 1
ATOM 5000 C C . ILE A 1 603 ? 25.778 20.963 5.163 1.00 90.06 603 ILE A C 1
ATOM 5002 O O . ILE A 1 603 ? 25.413 22.135 5.184 1.00 90.06 603 ILE A O 1
ATOM 5006 N N . ALA A 1 604 ? 25.397 20.108 4.215 1.00 91.50 604 ALA A N 1
ATOM 5007 C CA . ALA A 1 604 ? 24.583 20.464 3.066 1.00 91.50 604 ALA A CA 1
ATOM 5008 C C . ALA A 1 604 ? 23.210 21.024 3.476 1.00 91.50 604 ALA A C 1
ATOM 5010 O O . ALA A 1 604 ? 22.854 22.127 3.057 1.00 91.50 604 ALA A O 1
ATOM 5011 N N . PHE A 1 605 ? 22.485 20.339 4.368 1.00 92.44 605 PHE A N 1
ATOM 5012 C CA . PHE A 1 605 ? 21.213 20.841 4.900 1.00 92.44 605 PHE A CA 1
ATOM 5013 C C . PHE A 1 605 ? 21.385 22.134 5.704 1.00 92.44 605 PHE A C 1
ATOM 5015 O O . PHE A 1 605 ? 20.601 23.065 5.537 1.00 92.44 605 PHE A O 1
ATOM 5022 N N . ASN A 1 606 ? 22.421 22.238 6.541 1.00 94.38 606 ASN A N 1
ATOM 5023 C CA . ASN A 1 606 ? 22.674 23.458 7.312 1.00 94.38 606 ASN A CA 1
ATOM 5024 C C . ASN A 1 606 ? 22.982 24.662 6.405 1.00 94.38 606 ASN A C 1
ATOM 5026 O O . ASN A 1 606 ? 22.473 25.760 6.642 1.00 94.38 606 ASN A O 1
ATOM 5030 N N . LEU A 1 607 ? 23.763 24.457 5.341 1.00 94.94 607 LEU A N 1
ATOM 5031 C CA . LEU A 1 607 ? 24.025 25.474 4.323 1.00 94.94 607 LEU A CA 1
ATOM 5032 C C . LEU A 1 607 ? 22.746 25.854 3.573 1.00 94.94 607 LEU A C 1
ATOM 5034 O O . LEU A 1 607 ? 22.500 27.039 3.366 1.00 94.94 607 LEU A O 1
ATOM 5038 N N . TYR A 1 608 ? 21.907 24.883 3.212 1.00 95.75 608 TYR A N 1
ATOM 5039 C CA . TYR A 1 608 ? 20.613 25.147 2.586 1.00 95.75 608 TYR A CA 1
ATOM 5040 C C . TYR A 1 608 ? 19.694 25.982 3.471 1.00 95.75 608 TYR A C 1
ATOM 5042 O O . TYR A 1 608 ? 19.209 27.021 3.034 1.00 95.75 608 TYR A O 1
ATOM 5050 N N . ILE A 1 609 ? 19.521 25.593 4.735 1.00 96.75 609 ILE A N 1
ATOM 5051 C CA . ILE A 1 609 ? 18.711 26.333 5.711 1.00 96.75 609 ILE A CA 1
ATOM 5052 C C . ILE A 1 609 ? 19.215 27.773 5.849 1.00 96.75 609 ILE A C 1
ATOM 5054 O O . ILE A 1 609 ? 18.409 28.703 5.864 1.00 96.75 609 ILE A O 1
ATOM 5058 N N . ALA A 1 610 ? 20.536 27.970 5.922 1.00 97.50 610 ALA A N 1
ATOM 5059 C CA . ALA A 1 610 ? 21.129 29.302 5.985 1.00 97.50 610 ALA A CA 1
ATOM 5060 C C . ALA A 1 610 ? 20.804 30.130 4.730 1.00 97.50 610 ALA A C 1
ATOM 5062 O O . ALA A 1 610 ? 20.349 31.262 4.849 1.00 97.50 610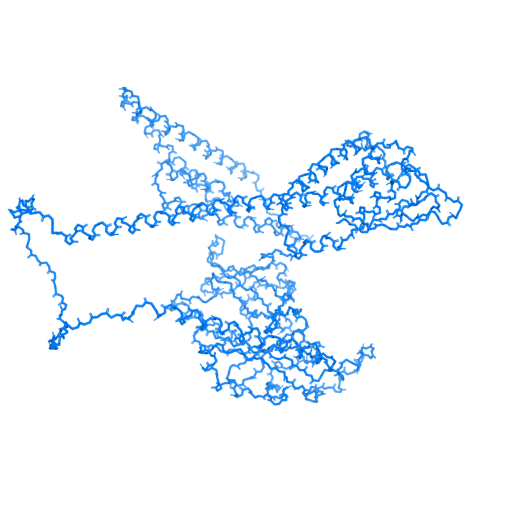 ALA A O 1
ATOM 5063 N N . ARG A 1 611 ? 20.942 29.551 3.532 1.00 96.12 611 ARG A N 1
ATOM 5064 C CA . ARG A 1 611 ? 20.694 30.256 2.263 1.00 96.12 611 ARG A CA 1
ATOM 5065 C C . ARG A 1 611 ? 19.217 30.558 2.014 1.00 96.12 611 ARG A C 1
ATOM 5067 O O . ARG A 1 611 ? 18.901 31.639 1.526 1.00 96.12 611 ARG A O 1
ATOM 5074 N N . VAL A 1 612 ? 18.312 29.667 2.420 1.00 96.50 612 VAL A N 1
ATOM 5075 C CA . VAL A 1 612 ? 16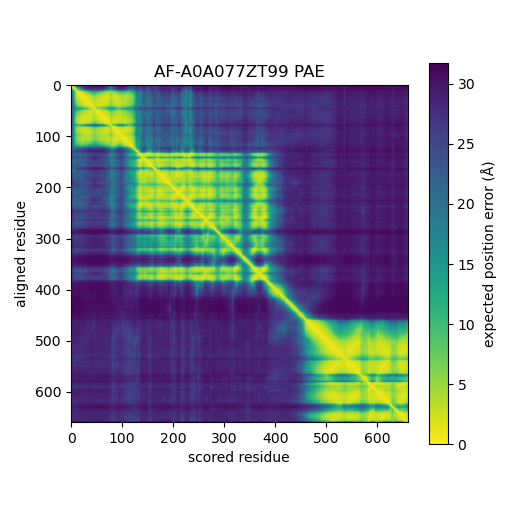.864 29.930 2.404 1.00 96.50 612 VAL A CA 1
ATOM 5076 C C . VAL A 1 612 ? 16.509 31.043 3.398 1.00 96.50 612 VAL A C 1
ATOM 5078 O O . VAL A 1 612 ? 15.682 31.897 3.087 1.00 96.50 612 VAL A O 1
ATOM 5081 N N . ALA A 1 613 ? 17.147 31.084 4.574 1.00 97.75 613 ALA A N 1
ATOM 5082 C CA . ALA A 1 613 ? 16.959 32.169 5.540 1.00 97.75 613 ALA A CA 1
ATOM 5083 C C . ALA A 1 613 ? 17.487 33.514 5.018 1.00 97.75 613 ALA A C 1
ATOM 5085 O O . ALA A 1 613 ? 16.794 34.527 5.137 1.00 97.75 613 ALA A O 1
ATOM 5086 N N . ASP A 1 614 ? 18.659 33.519 4.380 1.00 97.44 614 ASP A N 1
ATOM 5087 C CA . ASP A 1 614 ? 19.208 34.700 3.713 1.00 97.44 614 ASP A CA 1
ATOM 5088 C C . ASP A 1 614 ? 18.248 35.186 2.622 1.00 97.44 614 ASP A C 1
ATOM 5090 O O . ASP A 1 614 ? 17.901 36.366 2.597 1.00 97.44 614 ASP A O 1
ATOM 5094 N N . MET A 1 615 ? 17.738 34.278 1.781 1.00 95.31 615 MET A N 1
ATOM 5095 C CA . MET A 1 615 ? 16.712 34.578 0.780 1.00 95.31 615 MET A CA 1
ATOM 5096 C C . MET A 1 615 ? 15.455 35.178 1.414 1.00 95.31 615 MET A C 1
ATOM 5098 O O . MET A 1 615 ? 14.984 36.218 0.961 1.00 95.31 615 MET A O 1
ATOM 5102 N N . ASN A 1 616 ? 14.935 34.588 2.489 1.00 97.50 616 ASN A N 1
ATOM 5103 C CA . ASN A 1 616 ? 13.774 35.120 3.197 1.00 97.50 616 ASN A CA 1
ATOM 5104 C C . ASN A 1 616 ? 14.026 36.536 3.745 1.00 97.50 616 ASN A C 1
ATOM 5106 O O . ASN A 1 616 ? 13.111 37.353 3.784 1.00 97.50 616 ASN A O 1
ATOM 5110 N N . SER A 1 617 ? 15.261 36.880 4.113 1.00 96.88 617 SER A N 1
ATOM 5111 C CA . SER A 1 617 ? 15.602 38.229 4.582 1.00 96.88 617 SER A CA 1
ATOM 5112 C C . SER A 1 617 ? 15.632 39.293 3.471 1.00 96.88 617 SER A C 1
ATOM 5114 O O . SER A 1 617 ? 15.497 40.479 3.771 1.00 96.88 617 SER A O 1
ATOM 5116 N N . MET A 1 618 ? 15.717 38.893 2.196 1.00 96.00 618 MET A N 1
ATOM 5117 C CA . MET A 1 618 ? 15.839 39.817 1.062 1.00 96.00 618 MET A CA 1
ATOM 5118 C C . MET A 1 618 ? 14.586 40.681 0.857 1.00 96.00 618 MET A C 1
ATOM 5120 O O . MET A 1 618 ? 13.446 40.266 1.117 1.00 96.00 618 MET A O 1
ATOM 5124 N N . THR A 1 619 ? 14.795 41.901 0.362 1.00 95.75 619 THR A N 1
ATOM 5125 C CA . THR A 1 619 ? 13.725 42.777 -0.127 1.00 95.75 619 THR A CA 1
ATOM 5126 C C . THR A 1 619 ? 13.256 42.342 -1.516 1.00 95.75 619 THR A C 1
ATOM 5128 O O . THR A 1 619 ? 13.952 41.627 -2.238 1.00 95.75 619 THR A O 1
ATOM 5131 N N . LYS A 1 620 ? 12.069 42.803 -1.924 1.00 92.56 620 LYS A N 1
ATOM 5132 C CA . LYS A 1 620 ? 11.505 42.503 -3.248 1.00 92.56 620 LYS A CA 1
ATOM 5133 C C . LYS A 1 620 ? 12.431 42.932 -4.394 1.00 92.56 620 LYS A C 1
ATOM 5135 O O . LYS A 1 620 ? 12.574 42.205 -5.369 1.00 92.56 620 LYS A O 1
ATOM 5140 N N . GLU A 1 621 ? 13.097 44.080 -4.257 1.00 90.56 621 GLU A N 1
ATOM 5141 C CA . GLU A 1 621 ? 14.063 44.578 -5.246 1.00 90.56 621 GLU A CA 1
ATOM 5142 C C . GLU A 1 621 ? 15.325 43.713 -5.313 1.00 90.56 621 GLU A C 1
ATOM 5144 O O . GLU A 1 621 ? 15.827 43.454 -6.399 1.00 90.56 621 GLU A O 1
ATOM 5149 N N . GLN A 1 622 ? 15.808 43.209 -4.174 1.00 91.50 622 GLN A N 1
ATOM 5150 C CA . GLN A 1 622 ? 16.970 42.312 -4.122 1.00 91.50 622 GLN A CA 1
ATOM 5151 C C . GLN A 1 622 ? 16.683 40.937 -4.740 1.00 91.50 622 GLN A C 1
ATOM 5153 O O . GLN A 1 622 ? 17.590 40.305 -5.272 1.00 91.50 622 GLN A O 1
ATOM 5158 N N . MET A 1 623 ? 15.425 40.484 -4.696 1.00 89.62 623 MET A N 1
ATOM 5159 C CA . MET A 1 623 ? 14.980 39.251 -5.358 1.00 89.62 623 MET A CA 1
ATOM 5160 C C . MET A 1 623 ? 14.792 39.401 -6.877 1.00 89.62 623 MET A C 1
ATOM 5162 O O . MET A 1 623 ? 14.658 38.402 -7.589 1.00 89.62 623 MET A O 1
ATOM 5166 N N . LYS A 1 624 ? 14.768 40.638 -7.383 1.00 83.06 624 LYS A N 1
ATOM 5167 C CA . LYS A 1 624 ? 14.621 40.946 -8.805 1.00 83.06 624 LYS A CA 1
ATOM 5168 C C . LYS A 1 624 ? 15.993 40.873 -9.486 1.00 83.06 624 LYS A C 1
ATOM 5170 O O . LYS A 1 624 ? 16.680 41.880 -9.636 1.00 83.06 624 LYS A O 1
ATOM 5175 N N . GLY A 1 625 ? 16.420 39.657 -9.821 1.00 68.69 625 GLY A N 1
ATOM 5176 C CA . GLY A 1 625 ? 17.680 39.392 -10.524 1.00 68.69 625 GLY A CA 1
ATOM 5177 C C . GLY A 1 625 ? 17.542 39.446 -12.048 1.00 68.69 625 GLY A C 1
ATOM 5178 O O . GLY A 1 625 ? 16.450 39.292 -12.588 1.00 68.69 625 GLY A O 1
ATOM 5179 N N . ASN A 1 626 ? 18.666 39.600 -12.751 1.00 66.69 626 ASN A N 1
ATOM 5180 C CA . ASN A 1 626 ? 18.739 39.535 -14.222 1.00 66.69 626 ASN A CA 1
ATOM 5181 C C . ASN A 1 626 ? 18.913 38.094 -14.749 1.00 66.69 626 ASN A C 1
ATOM 5183 O O . ASN A 1 626 ? 19.276 37.889 -15.908 1.00 66.69 626 ASN A O 1
ATOM 5187 N N . GLN A 1 627 ? 18.696 37.092 -13.896 1.00 63.88 627 GLN A N 1
ATOM 5188 C CA . GLN A 1 627 ? 18.749 35.681 -14.265 1.00 63.88 627 GLN A CA 1
ATOM 5189 C C . GLN A 1 627 ? 17.401 35.226 -14.826 1.00 63.88 627 GLN A C 1
ATOM 5191 O O . GLN A 1 627 ? 16.346 35.666 -14.371 1.00 63.88 627 GLN A O 1
ATOM 5196 N N . ASP A 1 628 ? 17.430 34.316 -15.798 1.00 63.25 628 ASP A N 1
ATOM 5197 C CA . ASP A 1 628 ? 16.212 33.724 -16.339 1.00 63.25 628 ASP A CA 1
ATOM 5198 C C . ASP A 1 628 ? 15.604 32.760 -15.305 1.00 63.25 628 ASP A C 1
ATOM 5200 O O . ASP A 1 628 ? 16.053 31.629 -15.118 1.00 63.25 628 ASP A O 1
ATOM 5204 N N . ILE A 1 629 ? 14.602 33.247 -14.571 1.00 57.22 629 ILE A N 1
ATOM 5205 C CA . ILE A 1 629 ? 14.009 32.591 -13.391 1.00 57.22 629 ILE A CA 1
ATOM 5206 C C . ILE A 1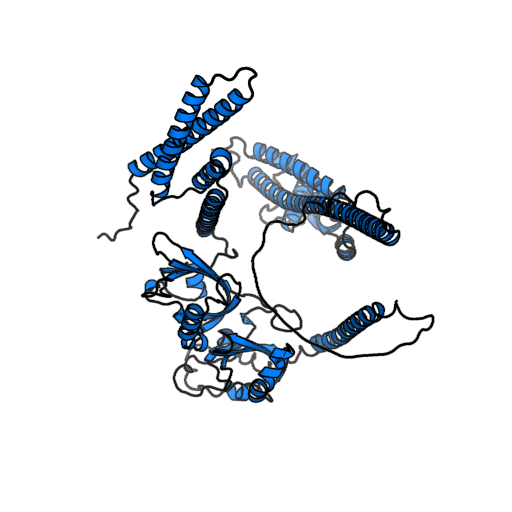 629 ? 13.398 31.225 -13.716 1.00 57.22 629 ILE A C 1
ATOM 5208 O O . ILE A 1 629 ? 13.309 30.369 -12.836 1.00 57.22 629 ILE A O 1
ATOM 5212 N N . GLN A 1 630 ? 12.996 30.995 -14.969 1.00 51.91 630 GLN A N 1
ATOM 5213 C CA . GLN A 1 630 ? 12.375 29.735 -15.381 1.00 51.91 630 GLN A CA 1
ATOM 5214 C C . GLN A 1 630 ? 13.396 28.635 -15.669 1.00 51.91 630 GLN A C 1
ATOM 5216 O O . GLN A 1 630 ? 13.093 27.457 -15.487 1.00 51.91 630 GLN A O 1
ATOM 5221 N N . THR A 1 631 ? 14.601 29.006 -16.098 1.00 55.81 631 THR A N 1
ATOM 5222 C CA . THR A 1 631 ? 15.625 28.045 -16.513 1.00 55.81 631 THR A CA 1
ATOM 5223 C C . THR A 1 631 ? 16.813 27.977 -15.552 1.00 55.81 631 THR A C 1
ATOM 5225 O O . THR A 1 631 ? 17.591 27.023 -15.599 1.00 55.81 631 THR A O 1
ATOM 5228 N N . LEU A 1 632 ? 16.950 28.979 -14.668 1.00 58.84 632 LEU A N 1
ATOM 5229 C CA . LEU A 1 632 ? 18.092 29.211 -13.773 1.00 58.84 632 LEU A CA 1
ATOM 5230 C C . LEU A 1 632 ? 19.430 29.270 -14.517 1.00 58.84 632 LEU A C 1
ATOM 5232 O O . LEU A 1 632 ? 20.488 29.254 -13.878 1.00 58.84 632 LEU A O 1
ATOM 5236 N N . TYR A 1 633 ? 19.421 29.299 -15.856 1.00 58.47 633 TYR A N 1
ATOM 5237 C CA . TYR A 1 633 ? 20.643 29.380 -16.630 1.00 58.47 633 TYR A CA 1
ATOM 5238 C C . TYR A 1 633 ? 21.292 30.738 -16.373 1.00 58.47 633 TYR A C 1
ATOM 5240 O O . TYR A 1 633 ? 20.609 31.767 -16.386 1.00 58.47 633 TYR A O 1
ATOM 5248 N N . PRO A 1 634 ? 22.607 30.752 -16.089 1.00 59.03 634 PRO A N 1
ATOM 5249 C CA . PRO A 1 634 ? 23.344 31.998 -16.035 1.00 59.03 634 PRO A CA 1
ATOM 5250 C C . PRO A 1 634 ? 23.119 32.742 -17.350 1.00 59.03 634 PRO A C 1
ATOM 5252 O O . PRO A 1 634 ? 23.017 32.112 -18.406 1.00 59.03 634 PRO A O 1
ATOM 5255 N N . SER A 1 635 ? 23.041 34.073 -17.279 1.00 63.66 635 SER A N 1
ATOM 5256 C CA . SER A 1 635 ? 22.989 34.898 -18.485 1.00 63.66 635 SER A CA 1
ATOM 5257 C C . SER A 1 635 ? 24.083 34.431 -19.446 1.00 63.66 635 SER A C 1
ATOM 5259 O O . SER A 1 635 ? 25.230 34.251 -19.031 1.00 63.66 635 SER A O 1
ATOM 5261 N N . THR A 1 636 ? 23.735 34.210 -20.716 1.00 67.56 636 THR A N 1
ATOM 5262 C CA . THR A 1 636 ? 24.692 33.792 -21.754 1.00 67.56 636 THR A CA 1
ATOM 5263 C C . THR A 1 636 ? 25.719 34.880 -22.069 1.00 67.56 636 THR A C 1
ATOM 5265 O O . THR A 1 636 ? 26.629 34.652 -22.863 1.00 67.56 636 THR A O 1
ATOM 5268 N N . ASP A 1 637 ? 25.569 36.065 -21.475 1.00 75.25 637 ASP A N 1
ATOM 5269 C CA . ASP A 1 637 ? 26.521 37.157 -21.571 1.00 75.25 637 ASP A CA 1
ATOM 5270 C C . ASP A 1 637 ? 27.772 36.873 -20.709 1.00 75.25 637 ASP A C 1
ATOM 5272 O O . ASP A 1 637 ? 27.684 36.846 -19.477 1.00 75.25 637 ASP A O 1
ATOM 5276 N N . PRO A 1 638 ? 28.960 36.701 -21.320 1.00 70.69 638 PRO A N 1
ATOM 5277 C CA . PRO A 1 638 ? 30.206 36.457 -20.592 1.00 70.69 638 PRO A CA 1
ATOM 5278 C C . PRO A 1 638 ? 30.672 37.661 -19.755 1.00 70.69 638 PRO A C 1
ATOM 5280 O O . PRO A 1 638 ? 31.602 37.527 -18.960 1.00 70.69 638 PRO A O 1
ATOM 5283 N N . THR A 1 639 ? 30.067 38.841 -19.928 1.00 79.94 639 THR A N 1
ATOM 5284 C CA . THR A 1 639 ? 30.384 40.048 -19.148 1.00 79.94 639 THR A CA 1
ATOM 5285 C C . THR A 1 639 ? 29.516 40.212 -17.901 1.00 79.94 639 THR A C 1
ATOM 5287 O O . THR A 1 639 ? 29.846 41.019 -17.026 1.00 79.94 639 THR A O 1
ATOM 5290 N N . TYR A 1 640 ? 28.436 39.435 -17.786 1.00 83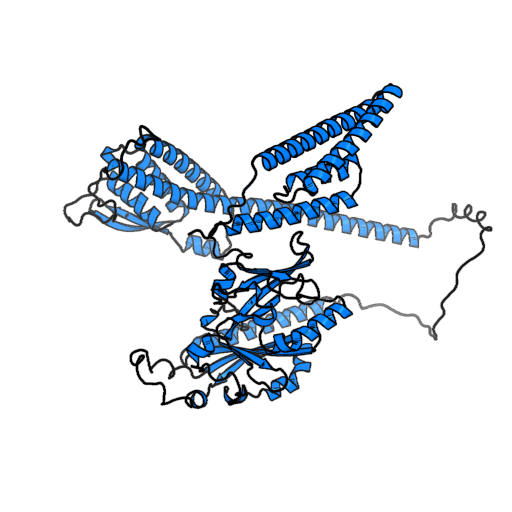.62 640 TYR A N 1
ATOM 5291 C CA . TYR A 1 640 ? 27.532 39.491 -16.647 1.00 83.62 640 TYR A CA 1
ATOM 5292 C C . TYR A 1 640 ? 28.181 38.894 -15.392 1.00 83.62 640 TYR A C 1
ATOM 5294 O O . TYR A 1 640 ? 28.749 37.804 -15.421 1.00 83.62 640 TYR A O 1
ATOM 5302 N N . LYS A 1 641 ? 28.079 39.619 -14.273 1.00 85.50 641 LYS A N 1
ATOM 5303 C CA . LYS A 1 641 ? 28.604 39.207 -12.965 1.00 85.50 641 LYS A CA 1
ATOM 5304 C C . LYS A 1 641 ? 27.455 39.121 -11.958 1.00 85.50 641 LYS A C 1
ATOM 5306 O O . LYS A 1 641 ? 26.922 40.175 -11.602 1.00 85.50 641 LYS A O 1
ATOM 5311 N N . PRO A 1 642 ? 27.066 37.916 -11.505 1.00 87.62 642 PRO A N 1
ATOM 5312 C CA . PRO A 1 642 ? 25.956 37.758 -10.577 1.00 87.62 642 PRO A CA 1
ATOM 5313 C C . PRO A 1 642 ? 26.314 38.333 -9.207 1.00 87.62 642 PRO A C 1
ATOM 5315 O O . PRO A 1 642 ? 27.378 38.048 -8.644 1.00 87.62 642 PRO A O 1
ATOM 5318 N N . ASN A 1 643 ? 25.406 39.128 -8.652 1.00 90.56 643 ASN A N 1
ATOM 5319 C CA . ASN A 1 643 ? 25.561 39.687 -7.315 1.00 90.56 643 ASN A CA 1
ATOM 5320 C C . ASN A 1 643 ? 25.364 38.605 -6.226 1.00 90.56 643 ASN A C 1
ATOM 5322 O O . ASN A 1 643 ? 24.924 37.487 -6.495 1.00 90.56 643 ASN A O 1
ATOM 5326 N N . ILE A 1 644 ? 25.681 38.929 -4.968 1.00 92.12 644 ILE A N 1
ATOM 5327 C CA . ILE A 1 644 ? 25.588 37.970 -3.851 1.00 92.12 644 ILE A CA 1
ATOM 5328 C C . ILE A 1 644 ? 24.160 37.435 -3.625 1.00 92.12 644 ILE A C 1
ATOM 5330 O O . ILE A 1 644 ? 23.980 36.288 -3.201 1.00 92.12 644 ILE A O 1
ATOM 5334 N N . TYR A 1 645 ? 23.143 38.246 -3.931 1.00 93.00 645 TYR A N 1
ATOM 5335 C CA . TYR A 1 645 ? 21.741 37.855 -3.825 1.00 93.00 645 TYR A CA 1
ATOM 5336 C C . TYR A 1 645 ? 21.402 36.828 -4.909 1.00 93.00 645 TYR A C 1
ATOM 5338 O O . TYR A 1 645 ? 20.899 35.759 -4.590 1.00 93.00 645 TYR A O 1
ATOM 5346 N N . GLU A 1 646 ? 21.793 37.074 -6.157 1.00 89.62 646 GLU A N 1
ATOM 5347 C CA . GLU A 1 646 ? 21.618 36.163 -7.294 1.00 89.62 646 GLU A CA 1
ATOM 5348 C C . GLU A 1 646 ? 22.359 34.834 -7.091 1.00 89.62 646 GLU A C 1
ATOM 5350 O O . GLU A 1 646 ? 21.813 33.774 -7.386 1.00 89.62 646 GLU A O 1
ATOM 5355 N N . GLN A 1 647 ? 23.558 34.852 -6.502 1.00 91.56 647 GLN A N 1
ATOM 5356 C CA . GLN A 1 647 ? 24.269 33.624 -6.120 1.00 91.56 647 GLN A CA 1
ATOM 5357 C C . GLN A 1 647 ? 23.506 32.822 -5.051 1.00 91.56 647 GLN A C 1
ATOM 5359 O O . GLN A 1 647 ? 23.436 31.594 -5.119 1.00 91.56 647 GLN A O 1
ATOM 5364 N N . THR A 1 648 ? 22.904 33.507 -4.074 1.00 93.75 648 THR A N 1
ATOM 5365 C CA . THR A 1 648 ? 22.104 32.881 -3.006 1.00 93.75 648 THR A CA 1
ATOM 5366 C C . THR A 1 648 ? 20.783 32.323 -3.540 1.00 93.75 648 THR A C 1
ATOM 5368 O O . THR A 1 648 ? 20.383 31.222 -3.158 1.00 93.75 648 THR A O 1
ATOM 5371 N N . LEU A 1 649 ? 20.129 33.041 -4.457 1.00 92.44 649 LEU A N 1
ATOM 5372 C CA . LEU A 1 649 ? 18.927 32.585 -5.155 1.00 92.44 649 LEU A CA 1
ATOM 5373 C C . LEU A 1 649 ? 19.226 31.352 -6.011 1.00 92.44 649 LEU A C 1
ATOM 5375 O O . LEU A 1 649 ? 18.526 30.348 -5.886 1.00 92.44 649 LEU A O 1
ATOM 5379 N N . PHE A 1 650 ? 20.305 31.389 -6.800 1.00 91.25 650 PHE A N 1
ATOM 5380 C CA . PHE A 1 650 ? 20.763 30.242 -7.581 1.00 91.25 650 PHE A CA 1
ATOM 5381 C C . PHE A 1 650 ? 21.002 29.024 -6.688 1.00 91.25 650 PHE A C 1
ATOM 5383 O O . PHE A 1 650 ? 20.443 27.961 -6.941 1.00 91.25 650 PHE A O 1
ATOM 5390 N N . PHE A 1 651 ? 21.778 29.187 -5.611 1.00 93.19 651 PHE A N 1
ATOM 5391 C CA . PHE A 1 651 ? 22.061 28.097 -4.681 1.00 93.19 651 PHE A CA 1
ATOM 5392 C C . PHE A 1 651 ? 20.773 27.513 -4.089 1.00 93.19 651 PHE A C 1
ATOM 5394 O O . PHE A 1 651 ? 20.618 26.295 -4.032 1.00 93.19 651 PHE A O 1
ATOM 5401 N N . THR A 1 652 ? 19.845 28.368 -3.659 1.00 93.00 652 THR A N 1
ATOM 5402 C CA . THR A 1 652 ? 18.602 27.935 -3.012 1.00 93.00 652 THR A CA 1
ATOM 5403 C C . THR A 1 652 ? 17.711 27.153 -3.974 1.00 93.00 652 THR A C 1
ATOM 5405 O O . THR A 1 652 ? 17.219 26.083 -3.625 1.00 93.00 652 THR A O 1
ATOM 5408 N N . ILE A 1 653 ? 17.515 27.642 -5.199 1.00 90.56 653 ILE A N 1
ATOM 5409 C CA . ILE A 1 653 ? 16.615 26.977 -6.145 1.00 90.56 653 ILE A CA 1
ATOM 5410 C C . ILE A 1 653 ? 17.273 25.743 -6.777 1.00 90.56 653 ILE A C 1
ATOM 5412 O O . ILE A 1 653 ? 16.635 24.696 -6.849 1.00 90.56 653 ILE A O 1
ATOM 5416 N N . GLU A 1 654 ? 18.533 25.825 -7.212 1.00 90.00 654 GLU A N 1
ATOM 5417 C CA . GLU A 1 654 ? 19.208 24.721 -7.912 1.00 90.00 654 GLU A CA 1
ATOM 5418 C C . GLU A 1 654 ? 19.379 23.497 -7.000 1.00 90.00 654 GLU A C 1
ATOM 5420 O O . GLU A 1 654 ? 19.061 22.377 -7.405 1.00 90.00 654 GLU A O 1
ATOM 5425 N N . ASN A 1 655 ? 19.823 23.704 -5.755 1.00 91.75 655 ASN A N 1
ATOM 5426 C CA . ASN A 1 655 ? 19.994 22.604 -4.800 1.00 91.75 655 ASN A CA 1
ATOM 5427 C C . ASN A 1 655 ? 18.653 22.097 -4.256 1.00 91.75 655 ASN A C 1
ATOM 5429 O O . ASN A 1 655 ? 18.518 20.905 -4.009 1.00 91.75 655 ASN A O 1
ATOM 5433 N N . GLY A 1 656 ? 17.633 22.954 -4.140 1.00 88.44 656 GLY A N 1
ATOM 5434 C CA . GLY A 1 656 ? 16.280 22.489 -3.829 1.00 88.44 656 GLY A CA 1
ATOM 5435 C C . GLY A 1 656 ? 15.676 21.631 -4.951 1.00 88.44 656 GLY A C 1
ATOM 5436 O O . GLY A 1 656 ? 15.002 20.644 -4.672 1.00 88.44 656 GLY A O 1
ATOM 5437 N N . ASN A 1 657 ? 15.935 21.968 -6.221 1.00 85.12 657 ASN A N 1
ATOM 5438 C CA . ASN A 1 657 ? 15.389 21.264 -7.390 1.00 85.12 657 ASN A CA 1
ATOM 5439 C C . ASN A 1 657 ? 16.012 19.894 -7.632 1.00 85.12 657 ASN A C 1
ATOM 5441 O O . ASN A 1 657 ? 15.309 18.960 -8.008 1.00 85.12 657 ASN A O 1
ATOM 5445 N N . LYS A 1 658 ? 17.337 19.795 -7.491 1.00 81.12 658 LYS A N 1
ATOM 5446 C CA . LYS A 1 658 ? 18.066 18.544 -7.736 1.00 81.12 658 LYS A CA 1
ATOM 5447 C C . LYS A 1 658 ? 17.887 17.515 -6.620 1.00 81.12 658 LYS A C 1
ATOM 5449 O O . LYS A 1 658 ? 18.344 16.390 -6.786 1.00 81.12 658 LYS A O 1
ATOM 5454 N N . GLY A 1 659 ? 17.164 17.892 -5.565 1.00 67.31 659 GLY A N 1
ATOM 5455 C CA . GLY A 1 659 ? 16.885 17.056 -4.410 1.00 67.31 659 GLY A CA 1
ATOM 5456 C C . GLY A 1 659 ? 18.065 17.026 -3.447 1.00 67.31 659 GLY A C 1
ATOM 5457 O O . GLY A 1 659 ? 19.222 16.972 -3.865 1.00 67.31 659 GLY A O 1
ATOM 5458 N N . PHE A 1 660 ? 17.734 17.081 -2.158 1.00 63.09 660 PHE A N 1
ATOM 5459 C CA . PHE A 1 660 ? 18.585 16.571 -1.087 1.00 63.09 660 PHE A CA 1
ATOM 5460 C C . PHE A 1 660 ? 18.272 15.093 -0.875 1.00 63.09 660 PHE A C 1
ATOM 5462 O O . PHE A 1 660 ? 17.072 14.746 -0.987 1.00 63.09 660 PHE A O 1
#